Protein AF-A0A848LUU1-F1 (afdb_monomer)

Secondary structure (DSSP, 8-state):
------PPPPPPP----PPP------PPPPPPPTTSSSTTTTT-------SS-----PPPSS-HHHHHHHHHHHHHHHHHHHHHHH-TT--TTS--SSPPPHHHHHHHHHHHHHHHHHHHHHHHHHHHHHHHS--S-HHHHHHHTT--HHHHHHHHHHHHHHHHTT--HHHHHHHHHHHHTS--GGGGSHHHHHHHHHHHHHHHHHSSSSSHHHHHHHHHHHHHHHHHHHHHHHIIIIIHHHHHHHHHHHHS-S--HHHHHHH---TT--HHHHHHHHHHHHTTTT-SSPP--HHHH-TT--HHHHHHHHHHHHHHHHHS-SHHHHHHHHHHHHHHHHHIIIIIISHHHHS-SS--TT---HHHHHHHHGGG-EEEETTEEEEHHHHHHTSPPSS--TTS-GGGG--TTSHHHHHHHHHHHHHHHHH-TTGGGSPPPPSS-TT-GGGTTT-

Mean predicted aligned error: 9.67 Å

Sequence (451 aa):
MATKRPQPPAGPAAHAEEPPRTALRIHAPDALPAAELNVLRDLNVLRAPAPDLLAPAGVPAGTPLRQNRFITQGYIRIAQTLQGLLDPDFRPGGTSRVRPCWFAFAPHASQEAGKGLLGAAIARRIIDIAQGEALPSAAHAYDRVGLTGPMRQGAEKLSTALGWHGLPRDAAAAIGALAGAMNLEPLSDPRTLWSTAHRFARLFFLAPGVLPLDKTEAMARTLERLLNEGNVAIFTDIGGSAQAYLAWRQGAGALTPERVLREFTLRGATSQQAKRAYDALITRTRETPAPSDFARLLPDVSGPSLVVAAFALTETARQAPGGGARDALIAIANNCFAWREQHDAVQPAFTPPARLPDEVSRPDLTQAMTPLLRLELGTVVWNFSDYAATQRDRDSNPLTSKPTEYNWASFADRWPAILTSFTLGYRNPTVMWDLPKPLVPANSPLLDLLA

pLDDT: mean 84.47, std 20.71, range [23.95, 98.69]

Foldseek 3Di:
DDDDDDDDDDDDDDDDDDDDDDDDDDDDDDDDDPPVVVVVVVVPPPPDDDPDFDLPDAQDDAALLSSLLVLLVLLLVLQQVLLCLLAVPDDQLFFRPAFRFLSLQRSLVSVLLSLLLLLLLLLVVLLVVCVVPPQPALVSSCVVSVNDDPLSVLLNLLLVLLVVLVQDRSLSSSVSSSLSSFASPLCVPVLLSNLLSNLVNVLLVVADDDDSSLSSNQLSVLSNQLSSQLSSLLCSPLVSLSVSVVVCVVPQPDDALLCLLVPPADVPADSVLLVVLLVQQLVQLPDVVRDQPCCVSRVPRDLRSLLSNLVSLSRVLSVDPDDSSSNSSSSNSSSSSVCSSLVPRSLCSQPPPDDDSSHTRSQSSQLSSQQRHKTDQQPDIDGLLVVQVPDDDDPPDPSHHSSNVATCSDSVRVRVSVVVVSVVCSVVVGRSSNRDDSPAPPPDCSSVSRD

Structure (mmCIF, N/CA/C/O backbone):
data_AF-A0A848LUU1-F1
#
_entry.id   AF-A0A848LUU1-F1
#
loop_
_atom_site.group_PDB
_atom_site.id
_atom_site.type_symbol
_atom_site.label_atom_id
_atom_site.label_alt_id
_atom_site.label_comp_id
_atom_site.label_asym_id
_atom_site.label_entity_id
_atom_site.label_seq_id
_atom_site.pdbx_PDB_ins_code
_atom_site.Cartn_x
_atom_site.Cartn_y
_atom_site.Cartn_z
_atom_site.occupancy
_atom_site.B_iso_or_equiv
_atom_site.auth_seq_id
_atom_site.auth_comp_id
_atom_site.auth_asym_id
_atom_site.auth_atom_id
_atom_site.pdbx_PDB_model_num
ATOM 1 N N . MET A 1 1 ? -46.428 -19.448 -34.743 1.00 39.69 1 MET A N 1
ATOM 2 C CA . MET A 1 1 ? -45.519 -20.218 -35.623 1.00 39.69 1 MET A CA 1
ATOM 3 C C . MET A 1 1 ? -44.108 -19.705 -35.343 1.00 39.69 1 MET A C 1
ATOM 5 O O . MET A 1 1 ? -43.823 -18.596 -35.746 1.00 39.69 1 MET A O 1
ATOM 9 N N . ALA A 1 2 ? -43.247 -20.254 -34.483 1.00 41.88 2 ALA A N 1
ATOM 10 C CA . ALA A 1 2 ? -42.873 -21.635 -34.168 1.00 41.88 2 ALA A CA 1
ATOM 11 C C . ALA A 1 2 ? -42.394 -22.436 -35.385 1.00 41.88 2 ALA A C 1
ATOM 13 O O . ALA A 1 2 ? -43.230 -23.019 -36.059 1.00 41.88 2 ALA A O 1
ATOM 14 N N . THR A 1 3 ? -41.067 -22.527 -35.566 1.00 36.94 3 THR A N 1
ATOM 15 C CA . THR A 1 3 ? -40.360 -23.762 -35.963 1.00 36.94 3 THR A CA 1
ATOM 16 C C . THR A 1 3 ? -38.902 -23.743 -35.474 1.00 36.94 3 THR A C 1
ATOM 18 O O . THR A 1 3 ? -38.067 -23.006 -35.990 1.00 36.94 3 THR A O 1
ATOM 21 N N . LYS A 1 4 ? -38.630 -24.586 -34.466 1.00 43.31 4 LYS A N 1
ATOM 22 C CA . LYS A 1 4 ? -37.316 -25.101 -34.029 1.00 43.31 4 LYS A CA 1
ATOM 23 C C . LYS A 1 4 ? -36.736 -26.067 -35.071 1.00 43.31 4 LYS A C 1
ATOM 25 O O . LYS A 1 4 ? -37.516 -26.769 -35.712 1.00 43.31 4 LYS A O 1
ATOM 30 N N . ARG A 1 5 ? -35.404 -26.228 -35.105 1.00 40.50 5 ARG A N 1
ATOM 31 C CA . ARG A 1 5 ? -34.687 -27.464 -35.510 1.00 40.50 5 ARG A CA 1
ATOM 32 C C . ARG A 1 5 ? -33.222 -27.444 -34.994 1.00 40.50 5 ARG A C 1
ATOM 34 O O . ARG A 1 5 ? -32.802 -26.393 -34.524 1.00 40.50 5 ARG A O 1
ATOM 41 N N . PRO A 1 6 ? -32.509 -28.588 -34.921 1.00 41.28 6 PRO A N 1
ATOM 42 C CA . PRO A 1 6 ? -32.093 -29.207 -33.656 1.00 41.28 6 PRO A CA 1
ATOM 43 C C . PRO A 1 6 ? -30.569 -29.269 -33.430 1.00 41.28 6 PRO A C 1
ATOM 45 O O . PRO A 1 6 ? -29.775 -29.064 -34.342 1.00 41.28 6 PRO A O 1
ATOM 48 N N . GLN A 1 7 ? -30.182 -29.601 -32.197 1.00 47.56 7 GLN A N 1
ATOM 49 C CA . GLN A 1 7 ? -28.799 -29.799 -31.750 1.00 47.56 7 GLN A CA 1
ATOM 50 C C . GLN A 1 7 ? -28.337 -31.255 -32.010 1.00 47.56 7 GLN A C 1
ATOM 52 O O . GLN A 1 7 ? -29.093 -32.169 -31.669 1.00 47.56 7 GLN A O 1
ATOM 57 N N . PRO A 1 8 ? -27.140 -31.503 -32.586 1.00 45.66 8 PRO A N 1
ATOM 58 C CA . PRO A 1 8 ? -26.567 -32.848 -32.711 1.00 45.66 8 PRO A CA 1
ATOM 59 C C . PRO A 1 8 ? -25.756 -33.281 -31.466 1.00 45.66 8 PRO A C 1
ATOM 61 O O . PRO A 1 8 ? -25.419 -32.439 -30.632 1.00 45.66 8 PRO A O 1
ATOM 64 N N . PRO A 1 9 ? -25.469 -34.592 -31.330 1.00 41.94 9 PRO A N 1
ATOM 65 C CA . PRO A 1 9 ? -25.278 -35.286 -30.055 1.00 41.94 9 PRO A CA 1
ATOM 66 C C . PRO A 1 9 ? -23.852 -35.238 -29.488 1.00 41.94 9 PRO A C 1
ATOM 68 O O . PRO A 1 9 ? -22.872 -35.045 -30.205 1.00 41.94 9 PRO A O 1
ATOM 71 N N . ALA A 1 10 ? -23.762 -35.489 -28.179 1.00 44.81 10 ALA A N 1
ATOM 72 C CA . ALA A 1 10 ? -22.524 -35.683 -27.433 1.00 44.81 10 ALA A CA 1
ATOM 73 C C . ALA A 1 10 ? -21.874 -37.044 -27.754 1.00 44.81 10 ALA A C 1
ATOM 75 O O . ALA A 1 10 ? -22.532 -38.082 -27.681 1.00 44.81 10 ALA A O 1
ATOM 76 N N . GLY A 1 11 ? -20.579 -37.019 -28.085 1.00 35.03 11 GLY A N 1
ATOM 77 C CA . GLY A 1 11 ? -19.701 -38.191 -28.197 1.00 35.03 11 GLY A CA 1
ATOM 78 C C . GLY A 1 11 ? -18.780 -38.342 -26.971 1.00 35.03 11 GLY A C 1
ATOM 79 O O . GLY A 1 11 ? -18.614 -37.378 -26.224 1.00 35.03 11 GLY A O 1
ATOM 80 N N . PRO A 1 12 ? -18.224 -39.544 -26.728 1.00 38.22 12 PRO A N 1
ATOM 81 C CA . PRO A 1 12 ? -17.938 -40.056 -25.388 1.00 38.22 12 PRO A CA 1
ATOM 82 C C . PRO A 1 12 ? -16.563 -39.676 -24.818 1.00 38.22 12 PRO A C 1
ATOM 84 O O . PRO A 1 12 ? -15.606 -39.412 -25.542 1.00 38.22 12 PRO A O 1
ATOM 87 N N . ALA A 1 13 ? -16.497 -39.700 -23.484 1.00 44.69 13 ALA A N 1
ATOM 88 C CA . ALA A 1 13 ? -15.312 -39.491 -22.663 1.00 44.69 13 ALA A CA 1
ATOM 89 C C . ALA A 1 13 ? -14.262 -40.599 -22.862 1.00 44.69 13 ALA A C 1
ATOM 91 O O . ALA A 1 13 ? -14.592 -41.784 -22.818 1.00 44.69 13 ALA A O 1
ATOM 92 N N . ALA A 1 14 ? -12.996 -40.204 -23.019 1.00 35.16 14 ALA A N 1
ATOM 93 C CA . ALA A 1 14 ? -11.849 -41.106 -23.007 1.00 35.16 14 ALA A CA 1
ATOM 94 C C . ALA A 1 14 ? -11.057 -40.925 -21.703 1.00 35.16 14 ALA A C 1
ATOM 96 O O . ALA A 1 14 ? -10.725 -39.808 -21.303 1.00 35.16 14 ALA A O 1
ATOM 97 N N . HIS A 1 15 ? -10.830 -42.057 -21.041 1.00 33.38 15 HIS A N 1
ATOM 98 C CA . HIS A 1 15 ? -10.171 -42.222 -19.754 1.00 33.38 15 HIS A CA 1
ATOM 99 C C . HIS A 1 15 ? -8.662 -41.946 -19.801 1.00 33.38 15 HIS A C 1
ATOM 101 O O . HIS A 1 15 ? -8.006 -42.117 -20.825 1.00 33.38 15 HIS A O 1
ATOM 107 N N . ALA A 1 16 ? -8.147 -41.538 -18.641 1.00 34.94 16 ALA A N 1
ATOM 108 C CA . ALA A 1 16 ? -6.744 -41.306 -18.341 1.00 34.94 16 ALA A CA 1
ATOM 109 C C . ALA A 1 16 ? -5.936 -42.612 -18.246 1.00 34.94 16 ALA A C 1
ATOM 111 O O . ALA A 1 16 ? -6.381 -43.565 -17.608 1.00 34.94 16 ALA A O 1
ATOM 112 N N . GLU A 1 17 ? -4.714 -42.595 -18.780 1.00 31.58 17 GLU A N 1
ATOM 113 C CA . GLU A 1 17 ? -3.640 -43.522 -18.417 1.00 31.58 17 GLU A CA 1
ATOM 114 C C . GLU A 1 17 ? -2.478 -42.723 -17.809 1.00 31.58 17 GLU A C 1
ATOM 116 O O . GLU A 1 17 ? -1.910 -41.830 -18.440 1.00 31.58 17 GLU A O 1
ATOM 121 N N . GLU A 1 18 ? -2.157 -43.026 -16.550 1.00 33.19 18 GLU A N 1
ATOM 122 C CA . GLU A 1 18 ? -1.003 -42.509 -15.807 1.00 33.19 18 GLU A CA 1
ATOM 123 C C . GLU A 1 18 ? 0.184 -43.475 -16.005 1.00 33.19 18 GLU A C 1
ATOM 125 O O . GLU A 1 18 ? 0.036 -44.667 -15.718 1.00 33.19 18 GLU A O 1
ATOM 130 N N . PRO A 1 19 ? 1.367 -43.021 -16.460 1.00 30.42 19 PRO A N 1
ATOM 131 C CA . PRO A 1 19 ? 2.560 -43.857 -16.480 1.00 30.42 19 PRO A CA 1
ATOM 132 C C . PRO A 1 19 ? 3.300 -43.836 -15.122 1.00 30.42 19 PRO A C 1
ATOM 134 O O . PRO A 1 19 ? 3.129 -42.920 -14.314 1.00 30.42 19 PRO A O 1
ATOM 137 N N . PRO A 1 20 ? 4.112 -44.871 -14.838 1.00 32.41 20 PRO A N 1
ATOM 138 C CA . PRO A 1 20 ? 4.443 -45.310 -13.485 1.00 32.41 20 PRO A CA 1
ATOM 139 C C . PRO A 1 20 ? 5.467 -44.436 -12.751 1.00 32.41 20 PRO A C 1
ATOM 141 O O . PRO A 1 20 ? 6.385 -43.855 -13.327 1.00 32.41 20 PRO A O 1
ATOM 144 N N . ARG A 1 21 ? 5.326 -44.430 -11.420 1.00 32.44 21 ARG A N 1
ATOM 145 C CA . ARG A 1 21 ? 6.253 -43.836 -10.451 1.00 32.44 21 ARG A CA 1
ATOM 146 C C . ARG A 1 21 ? 7.576 -44.602 -10.422 1.00 32.44 21 ARG A C 1
ATOM 148 O O . ARG A 1 21 ? 7.621 -45.727 -9.929 1.00 32.44 21 ARG A O 1
ATOM 155 N N . THR A 1 22 ? 8.658 -43.939 -10.815 1.00 28.72 22 THR A N 1
ATOM 156 C CA . THR A 1 22 ? 10.027 -44.409 -10.564 1.00 28.72 22 THR A CA 1
ATOM 157 C C . THR A 1 22 ? 10.691 -43.471 -9.562 1.00 28.72 22 THR A C 1
ATOM 159 O O . THR A 1 22 ? 10.896 -42.290 -9.833 1.00 28.72 22 THR A O 1
ATOM 162 N N . ALA A 1 23 ? 10.986 -43.988 -8.369 1.00 29.06 23 ALA A N 1
ATOM 163 C CA . ALA A 1 23 ? 11.715 -43.274 -7.330 1.00 29.06 23 ALA A CA 1
ATOM 164 C C . ALA A 1 23 ? 13.206 -43.199 -7.693 1.00 29.06 23 ALA A C 1
ATOM 166 O O . ALA A 1 23 ? 13.848 -44.235 -7.851 1.00 29.06 23 ALA A O 1
ATOM 167 N N . LEU A 1 24 ? 13.764 -41.988 -7.767 1.00 23.95 24 LEU A N 1
ATOM 168 C CA . LEU A 1 24 ? 15.209 -41.775 -7.822 1.00 23.95 24 LEU A CA 1
ATOM 169 C C . LEU A 1 24 ? 15.671 -41.207 -6.472 1.00 23.95 24 LEU A C 1
ATOM 171 O O . LEU A 1 24 ? 15.400 -40.055 -6.139 1.00 23.95 24 LEU A O 1
ATOM 175 N N . ARG A 1 25 ? 16.336 -42.043 -5.670 1.00 26.34 25 ARG A N 1
ATOM 176 C CA . ARG A 1 25 ? 17.133 -41.620 -4.511 1.00 26.34 25 ARG A CA 1
ATOM 177 C C . ARG A 1 25 ? 18.539 -41.303 -5.003 1.00 26.34 25 ARG A C 1
ATOM 179 O O . ARG A 1 25 ? 19.170 -42.191 -5.566 1.00 26.34 25 ARG A O 1
ATOM 186 N N . ILE A 1 26 ? 19.044 -40.100 -4.733 1.00 25.33 26 ILE A N 1
ATOM 187 C CA . ILE A 1 26 ? 20.483 -39.813 -4.771 1.00 25.33 26 ILE A CA 1
ATOM 188 C C . ILE A 1 26 ? 20.853 -39.006 -3.521 1.00 25.33 26 ILE A C 1
ATOM 190 O O . ILE A 1 26 ? 20.115 -38.131 -3.077 1.00 25.33 26 ILE A O 1
ATOM 194 N N . HIS A 1 27 ? 21.965 -39.432 -2.933 1.00 24.14 27 HIS A N 1
ATOM 195 C CA . HIS A 1 27 ? 22.495 -39.142 -1.610 1.00 24.14 27 HIS A CA 1
ATOM 196 C C . HIS A 1 27 ? 22.915 -37.680 -1.396 1.00 24.14 27 HIS A C 1
ATOM 198 O O . HIS A 1 27 ? 23.455 -37.039 -2.294 1.00 24.14 27 HIS A O 1
ATOM 204 N N . ALA A 1 28 ? 22.714 -37.192 -0.168 1.00 24.89 28 ALA A N 1
ATOM 205 C CA . ALA A 1 28 ? 23.339 -35.976 0.342 1.00 24.89 28 ALA A CA 1
ATOM 206 C C . ALA A 1 28 ? 24.854 -36.198 0.526 1.00 24.89 28 ALA A C 1
ATOM 208 O O . ALA A 1 28 ? 25.224 -37.257 1.039 1.00 24.89 28 ALA A O 1
ATOM 209 N N . PRO A 1 29 ? 25.724 -35.239 0.162 1.00 28.25 29 PRO A N 1
ATOM 210 C CA . PRO A 1 29 ? 27.099 -35.233 0.630 1.00 28.25 29 PRO A CA 1
ATOM 211 C C . PRO A 1 29 ? 27.152 -34.757 2.083 1.00 28.25 29 PRO A C 1
ATOM 213 O O . PRO A 1 29 ? 26.415 -33.859 2.498 1.00 28.25 29 PRO A O 1
ATOM 216 N N . ASP A 1 30 ? 28.040 -35.405 2.822 1.00 28.25 30 ASP A N 1
ATOM 217 C CA . ASP A 1 30 ? 28.285 -35.252 4.243 1.00 28.25 30 ASP A CA 1
ATOM 218 C C . ASP A 1 30 ? 28.598 -33.811 4.671 1.00 28.25 30 ASP A C 1
ATO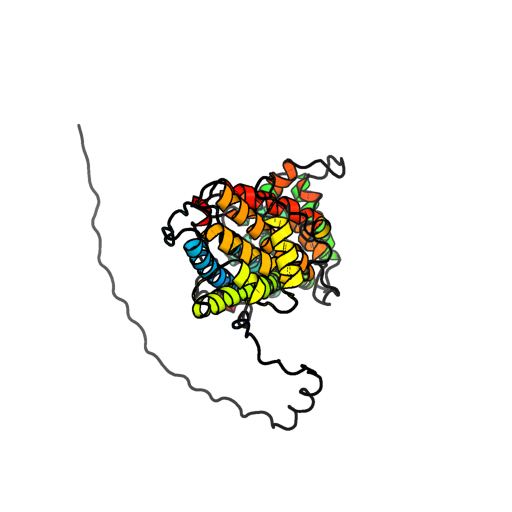M 220 O O . ASP A 1 30 ? 29.186 -33.008 3.946 1.00 28.25 30 ASP A O 1
ATOM 224 N N . ALA A 1 31 ? 28.168 -33.506 5.893 1.00 33.00 31 ALA A N 1
ATOM 225 C CA . ALA A 1 31 ? 28.316 -32.224 6.556 1.00 33.00 31 ALA A CA 1
ATOM 226 C C . ALA A 1 31 ? 29.770 -31.721 6.583 1.00 33.00 31 ALA A C 1
ATOM 228 O O . ALA A 1 31 ? 30.705 -32.471 6.869 1.00 33.00 31 ALA A O 1
ATOM 229 N N . LEU A 1 32 ? 29.941 -30.410 6.385 1.00 31.22 32 LEU A N 1
ATOM 230 C CA . LEU A 1 32 ? 31.195 -29.726 6.692 1.00 31.22 32 LEU A CA 1
ATOM 231 C C . LEU A 1 32 ? 31.476 -29.775 8.214 1.00 31.22 32 LEU A C 1
ATOM 233 O O . LEU A 1 32 ? 30.538 -29.639 9.008 1.00 31.22 32 LEU A O 1
ATOM 237 N N . PRO A 1 33 ? 32.740 -29.962 8.648 1.00 35.69 33 PRO A N 1
ATOM 238 C CA . PRO A 1 33 ? 33.095 -30.133 10.056 1.00 35.69 33 PRO A CA 1
ATOM 239 C C . PRO A 1 33 ? 32.743 -28.925 10.936 1.00 35.69 33 PRO A C 1
ATOM 241 O O . PRO A 1 33 ? 32.964 -27.770 10.578 1.00 35.69 33 PRO A O 1
ATOM 244 N N . ALA A 1 34 ? 32.285 -29.211 12.158 1.00 37.94 34 ALA A N 1
ATOM 245 C CA . ALA A 1 34 ? 31.778 -28.260 13.155 1.00 37.94 34 ALA A CA 1
ATOM 246 C C . AL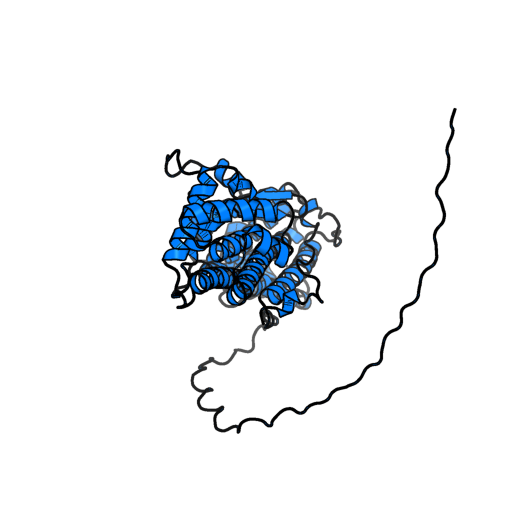A A 1 34 ? 32.766 -27.171 13.644 1.00 37.94 34 ALA A C 1
ATOM 248 O O . ALA A 1 34 ? 32.392 -26.342 14.471 1.00 37.94 34 ALA A O 1
ATOM 249 N N . ALA A 1 35 ? 34.007 -27.141 13.153 1.00 34.53 35 ALA A N 1
ATOM 250 C CA . ALA A 1 35 ? 35.027 -26.180 13.576 1.00 34.53 35 ALA A CA 1
ATOM 251 C C . ALA A 1 35 ? 35.047 -24.880 12.742 1.00 34.53 35 ALA A C 1
ATOM 253 O O . ALA A 1 35 ? 35.464 -23.850 13.262 1.00 34.53 35 ALA A O 1
ATOM 254 N N . GLU A 1 36 ? 34.516 -24.871 11.513 1.00 36.03 36 GLU A N 1
ATOM 255 C CA . GLU A 1 36 ? 34.364 -23.638 10.708 1.00 36.03 36 GLU A CA 1
ATOM 256 C C . GLU A 1 36 ? 33.017 -22.923 10.938 1.00 36.03 36 GLU A C 1
ATOM 258 O O . GLU A 1 36 ? 32.828 -21.773 10.549 1.00 36.03 36 GLU A O 1
ATOM 263 N N . LEU A 1 37 ? 32.100 -23.551 11.681 1.00 33.44 37 LEU A N 1
ATOM 264 C CA . LEU A 1 37 ? 30.817 -22.970 12.098 1.00 33.44 37 LEU A CA 1
ATOM 265 C C . LEU A 1 37 ? 30.917 -22.042 13.324 1.00 33.44 37 LEU A C 1
ATOM 267 O O . LEU A 1 37 ? 29.943 -21.364 13.652 1.00 33.44 37 LEU A O 1
ATOM 271 N N . ASN A 1 38 ? 32.077 -21.978 13.988 1.00 31.75 38 ASN A N 1
ATOM 272 C CA . ASN A 1 38 ? 32.261 -21.156 15.189 1.00 31.75 38 ASN A CA 1
ATOM 273 C C . ASN A 1 38 ? 32.854 -19.763 14.917 1.00 31.75 38 ASN A C 1
ATOM 275 O O . ASN A 1 38 ? 32.628 -18.867 15.717 1.00 31.75 38 ASN A O 1
ATOM 279 N N . VAL A 1 39 ? 33.488 -19.510 13.766 1.00 31.61 39 VAL A N 1
ATOM 280 C CA . VAL A 1 39 ? 33.984 -18.156 13.416 1.00 31.61 39 VAL A CA 1
ATOM 281 C C . VAL A 1 39 ? 32.894 -17.286 12.759 1.00 31.61 39 VAL A C 1
ATOM 283 O O . VAL A 1 39 ? 32.965 -16.063 12.793 1.00 31.61 39 VAL A O 1
ATOM 286 N N . LEU A 1 40 ? 31.809 -17.893 12.260 1.00 29.92 40 LEU A N 1
ATOM 287 C CA . LEU A 1 40 ? 30.607 -17.180 11.789 1.00 29.92 40 LEU A CA 1
ATOM 288 C C . LEU A 1 40 ? 29.507 -17.045 12.859 1.00 29.92 40 LEU A C 1
ATOM 290 O O . LEU A 1 40 ? 28.488 -16.396 12.617 1.00 29.92 40 LEU A O 1
ATOM 294 N N . ARG A 1 41 ? 29.701 -17.625 14.053 1.00 33.03 41 ARG A N 1
ATOM 295 C CA . ARG A 1 41 ? 28.780 -17.481 15.195 1.00 33.03 41 ARG A CA 1
ATOM 296 C C . ARG A 1 41 ? 29.053 -16.243 16.052 1.00 33.03 41 ARG A C 1
ATOM 298 O O . ARG A 1 41 ? 28.109 -15.720 16.637 1.00 33.03 41 ARG A O 1
ATOM 305 N N . ASP A 1 42 ? 30.267 -15.699 16.027 1.00 28.05 42 ASP A N 1
ATOM 306 C CA . ASP A 1 42 ? 30.668 -14.601 16.921 1.00 28.05 42 ASP A CA 1
ATOM 307 C C . ASP A 1 42 ? 30.448 -13.179 16.361 1.00 28.05 42 ASP A C 1
ATOM 309 O O . ASP A 1 42 ? 30.815 -12.195 17.000 1.00 28.05 42 ASP A O 1
ATOM 313 N N . LEU A 1 43 ? 29.763 -13.032 15.218 1.00 29.23 43 LEU A N 1
ATOM 314 C CA . LEU A 1 43 ? 29.224 -11.735 14.757 1.00 29.23 43 LEU A CA 1
ATOM 315 C C . LEU A 1 43 ? 27.699 -11.612 14.895 1.00 29.23 43 LEU A C 1
ATOM 317 O O . LEU A 1 43 ? 27.135 -10.556 14.613 1.00 29.23 43 LEU A O 1
ATOM 321 N N . ASN A 1 44 ? 27.033 -12.641 15.420 1.00 29.30 44 ASN A N 1
ATOM 322 C CA . ASN A 1 44 ? 25.652 -12.547 15.878 1.00 29.30 44 ASN A CA 1
ATOM 323 C C . ASN A 1 44 ? 25.639 -12.311 17.389 1.00 29.30 44 ASN A C 1
ATOM 325 O O . ASN A 1 44 ? 25.309 -13.198 18.176 1.00 29.30 44 ASN A O 1
ATOM 329 N N . VAL A 1 45 ? 25.917 -11.075 17.812 1.00 26.72 45 VAL A N 1
ATOM 330 C CA . VAL A 1 45 ? 25.482 -10.616 19.141 1.00 26.72 45 VAL A CA 1
ATOM 331 C C . VAL A 1 45 ? 23.973 -10.358 19.082 1.0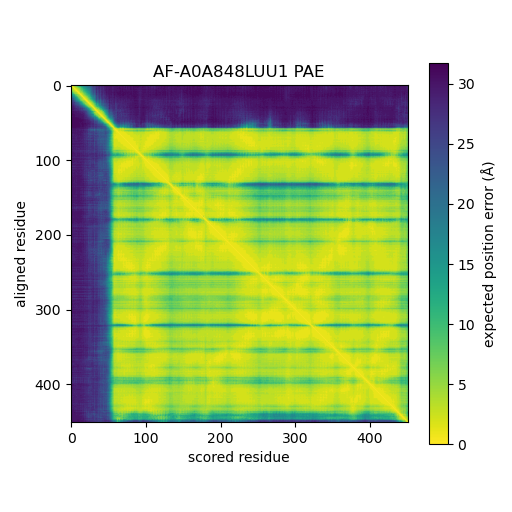0 26.72 45 VAL A C 1
ATOM 333 O O . VAL A 1 45 ? 23.480 -9.236 19.178 1.00 26.72 45 VAL A O 1
ATOM 336 N N . LEU A 1 46 ? 23.219 -11.445 18.910 1.00 28.47 46 LEU A N 1
ATOM 337 C CA . LEU A 1 46 ? 21.859 -11.553 19.397 1.00 28.47 46 LEU A CA 1
ATOM 338 C C . LEU A 1 46 ? 21.967 -11.541 20.920 1.00 28.47 46 LEU A C 1
ATOM 340 O O . LEU A 1 46 ? 22.376 -12.522 21.541 1.00 28.47 46 LEU A O 1
ATOM 344 N N . ARG A 1 47 ? 21.594 -10.421 21.543 1.00 28.47 47 ARG A N 1
ATOM 345 C CA . ARG A 1 47 ? 21.162 -10.478 22.941 1.00 28.47 47 ARG A CA 1
ATOM 346 C C . ARG A 1 47 ? 20.027 -11.502 23.012 1.00 28.47 47 ARG A C 1
ATOM 348 O O . ARG A 1 47 ? 19.100 -11.441 22.205 1.00 28.47 47 ARG A O 1
ATOM 355 N N . ALA A 1 48 ? 20.159 -12.446 23.939 1.00 26.02 48 ALA A N 1
ATOM 356 C CA . ALA A 1 48 ? 19.229 -13.545 24.158 1.00 26.02 48 ALA A CA 1
ATOM 357 C C . ALA A 1 48 ? 17.757 -13.081 24.138 1.00 26.02 48 ALA A C 1
ATOM 359 O O . ALA A 1 48 ? 17.454 -12.001 24.659 1.00 26.02 48 ALA A O 1
ATOM 360 N N . PRO A 1 49 ? 16.829 -13.874 23.571 1.00 31.41 49 PRO A N 1
ATOM 361 C CA . PRO A 1 49 ? 15.411 -13.580 23.681 1.00 31.41 49 PRO A CA 1
ATOM 362 C C . PRO A 1 49 ? 14.983 -13.733 25.144 1.00 31.41 49 PRO A C 1
ATOM 364 O O . PRO A 1 49 ? 15.170 -14.787 25.752 1.00 31.41 49 PRO A O 1
ATOM 367 N N . ALA A 1 50 ? 14.409 -12.670 25.708 1.00 28.33 50 ALA A N 1
ATOM 368 C CA . ALA A 1 50 ? 13.630 -12.786 26.931 1.00 28.33 50 ALA A CA 1
ATOM 369 C C . ALA A 1 50 ? 12.414 -13.691 26.647 1.00 28.33 50 ALA A C 1
ATOM 371 O O . ALA A 1 50 ? 11.804 -13.564 25.578 1.00 28.33 50 ALA A O 1
ATOM 372 N N . PRO A 1 51 ? 12.063 -14.609 27.558 1.00 31.83 51 PRO A N 1
ATOM 373 C CA . PRO A 1 51 ? 10.919 -15.485 27.393 1.00 31.83 51 PRO A CA 1
ATOM 374 C C . PRO A 1 51 ? 9.655 -14.701 27.733 1.00 31.83 51 PRO A C 1
ATOM 376 O O . PRO A 1 51 ? 9.166 -14.834 28.837 1.00 31.83 51 PRO A O 1
ATOM 379 N N . ASP A 1 52 ? 9.148 -13.871 26.822 1.00 29.83 52 ASP A N 1
ATOM 380 C CA . ASP A 1 52 ? 7.782 -13.348 26.914 1.00 29.83 52 ASP A CA 1
ATOM 381 C C . ASP A 1 52 ? 7.267 -12.918 25.531 1.00 29.83 52 ASP A C 1
ATOM 383 O O . ASP A 1 52 ? 7.815 -12.031 24.878 1.00 29.83 52 ASP A O 1
ATOM 387 N N . LEU A 1 53 ? 6.185 -13.587 25.114 1.00 33.31 53 LEU A N 1
ATOM 388 C CA . LEU A 1 53 ? 5.354 -13.367 23.921 1.00 33.31 53 LEU A CA 1
ATOM 389 C C . LEU A 1 53 ? 6.053 -13.554 22.561 1.00 33.31 53 LEU A C 1
ATOM 391 O O . LEU A 1 53 ? 6.473 -12.617 21.883 1.00 33.31 53 LEU A O 1
ATOM 395 N N . LEU A 1 54 ? 6.074 -14.818 22.122 1.00 34.09 54 LEU A N 1
ATOM 396 C CA . LEU A 1 54 ? 6.321 -15.221 20.737 1.00 34.09 54 LEU A CA 1
ATOM 397 C C . LEU A 1 54 ? 5.315 -14.531 19.800 1.00 34.09 54 LEU A C 1
ATOM 399 O O . LEU A 1 54 ? 4.135 -14.884 19.774 1.00 34.09 54 LEU A O 1
ATOM 403 N N . ALA A 1 55 ? 5.790 -13.589 18.984 1.00 31.53 55 ALA A N 1
ATOM 404 C CA . ALA A 1 55 ? 5.124 -13.306 17.721 1.00 31.53 55 ALA A CA 1
ATOM 405 C C . ALA A 1 55 ? 5.087 -14.617 16.901 1.00 31.53 55 ALA A C 1
ATOM 407 O O . ALA A 1 55 ? 6.091 -15.340 16.878 1.00 31.53 55 ALA A O 1
ATOM 408 N N . PRO A 1 56 ? 3.960 -14.973 16.264 1.00 42.06 56 PRO A N 1
ATOM 409 C CA . PRO A 1 56 ? 3.897 -16.166 15.433 1.00 42.06 56 PRO A CA 1
ATOM 410 C C . PRO A 1 56 ? 4.893 -16.097 14.268 1.00 42.06 56 PRO A C 1
ATOM 412 O O . PRO A 1 56 ? 5.317 -15.020 13.853 1.00 42.06 56 PRO A O 1
ATOM 415 N N . ALA A 1 57 ? 5.261 -17.287 13.782 1.00 49.38 57 ALA A N 1
ATOM 416 C CA . ALA A 1 57 ? 6.241 -17.557 12.733 1.00 49.38 57 ALA A CA 1
ATOM 417 C C . ALA A 1 57 ? 6.282 -16.481 11.632 1.00 49.38 57 ALA A C 1
ATOM 419 O O . ALA A 1 57 ? 5.264 -16.190 11.002 1.00 49.38 57 ALA A O 1
ATOM 420 N N . GLY A 1 58 ? 7.474 -15.922 11.398 1.00 70.75 58 GLY A N 1
ATOM 421 C CA . GLY A 1 58 ? 7.712 -14.954 10.329 1.00 70.75 58 GLY A CA 1
ATOM 422 C C . GLY A 1 58 ? 7.290 -15.484 8.957 1.00 70.75 58 GLY A C 1
ATOM 423 O O . GLY A 1 58 ? 7.095 -16.687 8.767 1.00 70.75 58 GLY A O 1
ATOM 424 N N . VAL A 1 59 ? 7.145 -14.576 7.988 1.00 83.81 59 VAL A N 1
ATOM 425 C CA . VAL A 1 59 ? 6.859 -14.954 6.597 1.00 83.81 59 VAL A CA 1
ATOM 426 C C . VAL A 1 59 ? 7.909 -15.981 6.148 1.00 83.81 59 VAL A C 1
ATOM 428 O O . VAL A 1 59 ? 9.102 -15.676 6.229 1.00 83.81 59 VAL A O 1
ATOM 431 N N . PRO A 1 60 ? 7.508 -17.191 5.709 1.00 85.75 60 PRO A N 1
ATOM 432 C CA . PRO A 1 60 ? 8.462 -18.221 5.325 1.00 85.75 60 PRO A CA 1
ATOM 433 C C . PRO A 1 60 ? 9.431 -17.720 4.253 1.00 85.75 60 PRO A C 1
ATOM 435 O O . PRO A 1 60 ? 9.050 -16.944 3.370 1.00 85.75 60 PRO A O 1
ATOM 438 N N . ALA A 1 61 ? 10.679 -18.183 4.310 1.00 83.38 61 ALA A N 1
ATOM 439 C CA . ALA A 1 61 ? 11.619 -17.961 3.220 1.00 83.38 61 ALA A CA 1
ATOM 440 C C . ALA A 1 61 ? 11.064 -18.581 1.926 1.00 83.38 61 ALA A C 1
ATOM 442 O O . ALA A 1 61 ? 10.471 -19.662 1.939 1.00 83.38 61 ALA A O 1
ATOM 443 N N . GLY A 1 62 ? 11.232 -17.881 0.810 1.00 84.00 62 GLY A N 1
ATOM 444 C CA . GLY A 1 62 ? 10.739 -18.310 -0.491 1.00 84.00 62 GLY A CA 1
ATOM 445 C C . GLY A 1 62 ? 10.763 -17.166 -1.493 1.00 84.00 62 GLY A C 1
ATOM 446 O O . GLY A 1 62 ? 11.195 -16.060 -1.174 1.00 84.00 62 GLY A O 1
ATOM 447 N N . THR A 1 63 ? 10.274 -17.430 -2.703 1.00 86.56 63 THR A N 1
ATOM 448 C CA . THR A 1 63 ? 10.164 -16.398 -3.738 1.00 86.56 63 THR A CA 1
ATOM 449 C C . THR A 1 63 ? 9.186 -15.293 -3.307 1.00 86.56 63 THR A C 1
ATOM 451 O O . THR A 1 63 ? 8.206 -15.587 -2.608 1.00 86.56 63 THR A O 1
ATOM 454 N N . PRO A 1 64 ? 9.374 -14.036 -3.750 1.00 89.75 64 PRO A N 1
ATOM 455 C CA . PRO A 1 64 ? 8.471 -12.931 -3.414 1.00 89.75 64 PRO A CA 1
ATOM 456 C C . PRO A 1 64 ? 6.989 -13.222 -3.694 1.00 89.75 64 PRO A C 1
ATOM 458 O O . PRO A 1 64 ? 6.116 -12.896 -2.891 1.00 89.75 64 PRO A O 1
ATOM 461 N N . LEU A 1 65 ? 6.677 -13.920 -4.793 1.00 88.94 65 LEU A N 1
ATOM 462 C CA . LEU A 1 65 ? 5.303 -14.325 -5.119 1.00 88.94 65 LEU A CA 1
ATOM 463 C C . LEU A 1 65 ? 4.733 -15.365 -4.138 1.00 88.94 65 LEU A C 1
ATOM 465 O O . LEU A 1 65 ? 3.551 -15.299 -3.787 1.00 88.94 65 LEU A O 1
ATOM 469 N N . ARG A 1 66 ? 5.552 -16.309 -3.647 1.00 89.44 66 ARG A N 1
ATOM 470 C CA . ARG A 1 66 ? 5.142 -17.259 -2.595 1.00 89.44 66 ARG A CA 1
ATOM 471 C C . ARG A 1 66 ? 4.894 -16.548 -1.271 1.00 89.44 66 ARG A C 1
ATOM 473 O O . ARG A 1 66 ? 3.889 -16.825 -0.614 1.00 89.44 66 ARG A O 1
ATOM 480 N N . GLN A 1 67 ? 5.772 -15.616 -0.912 1.00 92.25 67 GLN A N 1
ATOM 481 C CA . GLN A 1 67 ? 5.629 -14.801 0.290 1.00 92.25 67 GLN A CA 1
ATOM 482 C C . GLN A 1 67 ? 4.358 -13.949 0.227 1.00 92.25 67 GLN A C 1
ATOM 484 O O . GLN A 1 67 ? 3.545 -13.991 1.148 1.00 92.25 67 GLN A O 1
ATOM 489 N N . ASN A 1 68 ? 4.103 -13.270 -0.892 1.00 92.94 68 ASN A N 1
ATOM 490 C CA . ASN A 1 68 ? 2.879 -12.498 -1.097 1.00 92.94 68 ASN A CA 1
ATOM 491 C C . ASN A 1 68 ? 1.604 -13.357 -1.024 1.00 92.94 68 ASN A C 1
ATOM 493 O O . ASN A 1 68 ? 0.629 -12.958 -0.383 1.00 92.94 68 ASN A O 1
ATOM 497 N N . ARG A 1 69 ? 1.617 -14.566 -1.604 1.00 92.00 69 ARG A N 1
ATOM 498 C CA . ARG A 1 69 ? 0.502 -15.517 -1.478 1.00 92.00 69 ARG A CA 1
ATOM 499 C C . ARG A 1 69 ? 0.247 -15.887 -0.016 1.00 92.00 69 ARG A C 1
ATOM 501 O O . ARG A 1 69 ? -0.905 -15.874 0.419 1.00 92.00 69 ARG A O 1
ATOM 508 N N . PHE A 1 70 ? 1.300 -16.208 0.737 1.00 93.00 70 PHE A N 1
ATOM 509 C CA . PHE A 1 70 ? 1.199 -16.515 2.165 1.00 93.00 70 PHE A CA 1
ATOM 510 C C . PHE A 1 70 ? 0.606 -15.337 2.951 1.00 93.00 70 PHE A C 1
ATOM 512 O O . PHE A 1 70 ? -0.334 -15.533 3.724 1.00 93.00 70 PHE A O 1
ATOM 519 N N . ILE A 1 71 ? 1.102 -14.122 2.702 1.00 94.56 71 ILE A N 1
ATOM 520 C CA . ILE A 1 71 ? 0.651 -12.879 3.340 1.00 94.56 71 ILE A CA 1
ATOM 521 C C . ILE A 1 71 ? -0.826 -12.607 3.032 1.00 94.56 71 ILE A C 1
ATOM 523 O O . ILE A 1 71 ? -1.620 -12.436 3.955 1.00 94.56 71 ILE A O 1
ATOM 527 N N . THR A 1 72 ? -1.227 -12.648 1.758 1.00 95.50 72 THR A N 1
ATOM 528 C CA . THR A 1 72 ? -2.617 -12.406 1.332 1.00 95.50 72 THR A CA 1
ATOM 529 C C . THR A 1 72 ? -3.574 -13.396 1.999 1.00 95.50 72 THR A C 1
ATOM 531 O O . THR A 1 72 ? -4.592 -13.005 2.570 1.00 95.50 72 THR A O 1
ATOM 534 N N . GLN A 1 73 ? -3.226 -14.687 2.014 1.00 94.25 73 GLN A N 1
ATOM 535 C CA . GLN A 1 73 ? -4.019 -15.712 2.699 1.00 94.25 73 GLN A CA 1
ATOM 536 C C . GLN A 1 73 ? -4.045 -15.521 4.222 1.00 94.25 73 GLN A C 1
ATOM 538 O O . GLN A 1 73 ? -5.065 -15.782 4.863 1.00 94.25 73 GLN A O 1
ATOM 543 N N . GLY A 1 74 ? -2.932 -15.077 4.809 1.00 95.06 74 GLY A N 1
ATOM 544 C CA . GLY A 1 74 ? -2.841 -14.708 6.217 1.00 95.06 74 GLY A CA 1
ATOM 545 C C . GLY A 1 74 ? -3.804 -13.580 6.566 1.00 95.06 74 GLY A C 1
ATOM 546 O O . GLY A 1 74 ? -4.597 -13.724 7.497 1.00 95.06 74 GLY A O 1
ATOM 547 N N . TYR A 1 75 ? -3.803 -12.506 5.775 1.00 96.75 75 TYR A N 1
ATOM 548 C CA . TYR A 1 75 ? -4.723 -11.393 5.960 1.00 96.75 75 TYR A CA 1
ATOM 549 C C . TYR A 1 75 ? -6.179 -11.795 5.780 1.00 96.75 75 TYR A C 1
ATOM 551 O O . TYR A 1 75 ? -6.992 -11.376 6.592 1.00 96.75 75 TYR A O 1
ATOM 559 N N . ILE A 1 76 ? -6.517 -12.655 4.813 1.00 95.56 76 ILE A N 1
ATOM 560 C CA . ILE A 1 76 ? -7.890 -13.164 4.657 1.00 95.56 76 ILE A CA 1
ATOM 561 C C . ILE A 1 76 ? -8.384 -13.818 5.955 1.00 95.56 76 ILE A C 1
ATOM 563 O O . ILE A 1 76 ? -9.477 -13.502 6.428 1.00 95.56 76 ILE A O 1
ATOM 567 N N . ARG A 1 77 ? -7.569 -14.689 6.569 1.00 95.19 77 ARG A N 1
ATOM 568 C CA . ARG A 1 77 ? -7.930 -15.352 7.834 1.00 95.19 77 ARG A CA 1
ATOM 569 C C . ARG A 1 77 ? -8.092 -14.352 8.978 1.00 95.19 77 ARG A C 1
ATOM 571 O O . ARG A 1 77 ? -9.059 -14.440 9.735 1.00 95.19 77 ARG A O 1
ATOM 578 N N . ILE A 1 78 ? -7.167 -13.398 9.100 1.00 96.25 78 ILE A N 1
ATOM 579 C CA . ILE A 1 78 ? -7.218 -12.361 10.140 1.00 96.25 78 ILE A CA 1
ATOM 580 C C . ILE A 1 78 ? -8.463 -11.480 9.958 1.00 96.25 78 ILE A C 1
ATOM 582 O O . ILE A 1 78 ? -9.193 -11.258 10.921 1.00 96.25 78 ILE A O 1
ATOM 586 N N . ALA A 1 79 ? -8.736 -11.038 8.729 1.00 95.69 79 ALA A N 1
ATOM 587 C CA . ALA A 1 79 ? -9.873 -10.198 8.372 1.00 95.69 79 ALA A CA 1
ATOM 588 C C . ALA A 1 79 ? -11.197 -10.851 8.754 1.00 95.69 79 ALA A C 1
ATOM 590 O O . ALA A 1 79 ? -12.000 -10.253 9.463 1.00 95.69 79 ALA A O 1
ATOM 591 N N . GLN A 1 80 ? -11.395 -12.104 8.339 1.00 95.00 80 GLN A N 1
ATOM 592 C CA . GLN A 1 80 ? -12.609 -12.855 8.649 1.00 95.00 80 GLN A CA 1
ATOM 593 C C . GLN A 1 80 ? -12.788 -13.043 10.157 1.00 95.00 80 GLN A C 1
ATOM 595 O O . GLN A 1 80 ? -13.893 -12.879 10.671 1.00 95.00 80 GLN A O 1
ATOM 600 N N . THR A 1 81 ? -11.697 -13.339 10.871 1.00 95.06 81 THR A N 1
ATOM 601 C CA . THR A 1 81 ? -11.736 -13.538 12.323 1.00 95.06 81 THR A CA 1
ATOM 602 C C . THR A 1 81 ? -12.102 -12.242 13.041 1.00 95.06 81 THR A C 1
ATOM 604 O O . THR A 1 81 ? -13.060 -12.224 13.806 1.00 95.06 81 THR A O 1
ATOM 607 N N . LEU A 1 82 ? -11.381 -11.146 12.780 1.00 95.94 82 LEU A N 1
ATOM 608 C CA . LEU A 1 82 ? -11.599 -9.866 13.458 1.00 95.94 82 LEU A CA 1
ATOM 609 C C . LEU A 1 82 ? -12.931 -9.217 13.077 1.00 95.94 82 LEU A C 1
ATOM 611 O O . LEU A 1 82 ? -13.582 -8.634 13.941 1.00 95.94 82 LEU A O 1
ATOM 615 N N . GLN A 1 83 ? -13.379 -9.355 11.828 1.00 95.25 83 GLN A N 1
ATOM 616 C CA . GLN A 1 83 ? -14.709 -8.884 11.452 1.00 95.25 83 GLN A CA 1
ATOM 617 C C . GLN A 1 83 ? -15.806 -9.675 12.164 1.00 95.25 83 GLN A C 1
ATOM 619 O O . GLN A 1 83 ? -16.739 -9.068 12.681 1.00 95.25 83 GLN A O 1
ATOM 624 N N . GLY A 1 84 ? -15.666 -11.001 12.268 1.00 94.31 84 GLY A N 1
ATOM 625 C CA . GLY A 1 84 ? -16.600 -11.845 13.020 1.00 94.31 84 GLY A CA 1
ATOM 626 C C . GLY A 1 84 ? -16.671 -11.505 14.513 1.00 94.31 84 GLY A C 1
ATOM 627 O O . GLY A 1 84 ? -17.686 -11.766 15.155 1.00 94.31 84 GLY A O 1
ATOM 628 N N . LEU A 1 85 ? -15.629 -10.880 15.078 1.00 93.50 85 LEU A N 1
ATOM 629 C CA . LEU A 1 85 ? -15.698 -10.342 16.440 1.00 93.50 85 LEU A CA 1
ATOM 630 C C . LEU A 1 85 ? -16.603 -9.111 16.530 1.00 93.50 85 LEU A C 1
ATOM 632 O O . LEU A 1 85 ? -17.298 -8.954 17.530 1.00 93.50 85 LEU A O 1
ATOM 636 N N . LEU A 1 86 ? -16.565 -8.232 15.527 1.00 94.50 86 LEU A N 1
ATOM 637 C CA . LEU A 1 86 ? -17.324 -6.977 15.488 1.00 94.50 86 LEU A CA 1
ATOM 638 C C . LEU A 1 86 ? -18.781 -7.179 15.044 1.00 94.50 86 LEU A C 1
ATOM 640 O O . LEU A 1 86 ? -19.667 -6.426 15.458 1.00 94.50 86 LEU A O 1
ATOM 644 N N . ASP A 1 87 ? -19.016 -8.189 14.212 1.00 93.50 87 ASP A N 1
ATOM 645 C CA . ASP A 1 87 ? -20.323 -8.620 13.734 1.00 93.50 87 ASP A CA 1
ATOM 646 C C . ASP A 1 87 ? -20.462 -10.147 13.880 1.00 93.50 87 ASP A C 1
ATOM 648 O O . ASP A 1 87 ? -20.010 -10.891 13.011 1.00 93.50 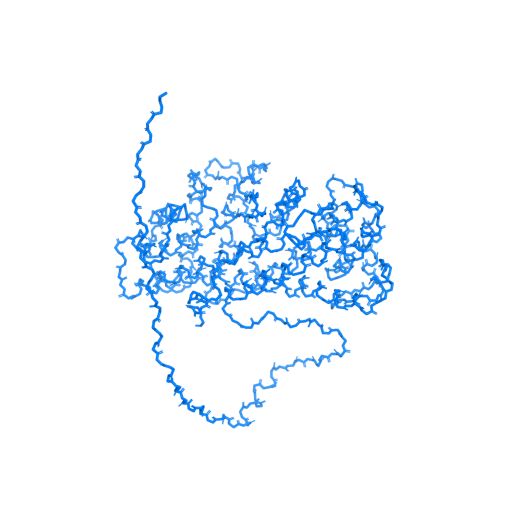87 ASP A O 1
ATOM 652 N N . PRO A 1 88 ? -21.088 -10.643 14.964 1.00 90.31 88 PRO A N 1
ATOM 653 C CA . PRO A 1 88 ? -21.265 -12.082 15.199 1.00 90.31 88 PRO A CA 1
ATOM 654 C C . PRO A 1 88 ? -22.082 -12.816 14.120 1.00 90.31 88 PRO A C 1
ATOM 656 O O . PRO A 1 88 ? -21.962 -14.039 13.962 1.00 90.31 88 PRO A O 1
ATOM 659 N N . ASP A 1 89 ? -22.903 -12.081 13.364 1.00 90.69 89 ASP A N 1
ATOM 660 C CA . ASP A 1 89 ? -23.700 -12.627 12.264 1.00 90.69 89 ASP A CA 1
ATOM 661 C C . ASP A 1 89 ? -22.910 -12.683 10.949 1.00 90.69 89 ASP A C 1
ATOM 663 O O . ASP A 1 89 ? -23.364 -13.308 9.987 1.00 90.69 89 ASP A O 1
ATOM 667 N N . PHE A 1 90 ? -21.711 -12.092 10.901 1.00 92.00 90 PHE A N 1
ATOM 668 C CA . PHE A 1 90 ? -20.844 -12.143 9.733 1.00 92.00 90 PHE A CA 1
ATOM 669 C C . PHE A 1 90 ? -20.492 -13.592 9.377 1.00 92.00 90 PHE A C 1
ATOM 671 O O . PHE A 1 90 ? -20.170 -14.431 10.229 1.00 92.00 90 PHE A O 1
ATOM 678 N N . ARG A 1 91 ? -20.539 -13.890 8.080 1.00 85.75 91 ARG A N 1
ATOM 679 C CA . ARG A 1 91 ? -20.118 -15.168 7.506 1.00 85.75 91 ARG A CA 1
ATOM 680 C C . ARG A 1 91 ? -19.144 -14.892 6.360 1.00 85.75 91 ARG A C 1
ATOM 682 O O . ARG A 1 91 ? -19.381 -13.954 5.599 1.00 85.75 91 ARG A O 1
ATOM 689 N N . PRO A 1 92 ? -18.071 -15.689 6.204 1.00 78.94 92 PRO A N 1
ATOM 690 C CA . PRO A 1 92 ? -17.172 -15.576 5.058 1.00 78.94 92 PRO A CA 1
ATOM 691 C C . PRO A 1 92 ? -17.931 -15.581 3.722 1.00 78.94 92 PRO A C 1
ATOM 693 O O . PRO A 1 92 ? -18.764 -16.454 3.494 1.00 78.94 92 PRO A O 1
ATOM 696 N N . GLY A 1 93 ? -17.645 -14.605 2.854 1.00 69.69 93 GLY A N 1
ATOM 697 C CA . GLY A 1 93 ? -18.336 -14.418 1.570 1.00 69.69 93 GLY A CA 1
ATOM 698 C C . GLY A 1 93 ? -19.709 -13.735 1.664 1.00 69.69 93 GLY A C 1
ATOM 699 O O . GLY A 1 93 ? -20.366 -13.561 0.644 1.00 69.69 93 GLY A O 1
ATOM 700 N N . GLY A 1 94 ? -20.153 -13.360 2.868 1.00 75.69 94 GLY A N 1
ATOM 701 C CA . GLY A 1 94 ? -21.363 -12.575 3.101 1.00 75.69 94 GLY A CA 1
ATOM 702 C C . GLY A 1 94 ? -21.077 -11.096 3.371 1.00 75.69 94 GLY A C 1
ATOM 703 O O . GLY A 1 94 ? -19.947 -10.621 3.288 1.00 75.69 94 GLY A O 1
ATOM 704 N N . THR A 1 95 ? -22.122 -10.359 3.739 1.00 79.75 95 THR A N 1
ATOM 705 C CA . THR A 1 95 ? -22.041 -8.938 4.100 1.00 79.75 95 THR A CA 1
ATOM 706 C C . THR A 1 95 ? -21.898 -8.748 5.604 1.00 79.75 95 THR A C 1
ATOM 708 O O . THR A 1 95 ? -22.646 -9.355 6.369 1.00 79.75 95 THR A O 1
ATOM 711 N N . SER A 1 96 ? -21.011 -7.849 6.026 1.00 86.25 96 SER A N 1
ATOM 712 C CA . SER A 1 96 ? -20.969 -7.350 7.406 1.00 86.25 96 SER A CA 1
ATOM 713 C C . SER A 1 96 ? -22.005 -6.239 7.618 1.00 86.25 96 SER A C 1
ATOM 715 O O . SER A 1 96 ? -22.136 -5.346 6.780 1.00 86.25 96 SER A O 1
ATOM 717 N N . ARG A 1 97 ? -22.707 -6.258 8.756 1.00 86.88 97 ARG A N 1
ATOM 718 C CA . ARG A 1 97 ? -23.632 -5.198 9.209 1.00 86.88 97 ARG A CA 1
ATOM 719 C C . ARG A 1 97 ? -22.927 -3.998 9.833 1.00 86.88 97 ARG A C 1
ATOM 721 O O . ARG A 1 97 ? -23.569 -2.997 10.137 1.00 86.88 97 ARG A O 1
ATOM 728 N N . VAL A 1 98 ? -21.626 -4.115 10.069 1.00 91.25 98 VAL A N 1
ATOM 729 C CA . VAL A 1 98 ? -20.784 -3.053 10.626 1.00 91.25 98 VAL A CA 1
ATOM 730 C C . VAL A 1 98 ? -19.708 -2.666 9.624 1.00 91.25 98 VAL A C 1
ATOM 732 O O . VAL A 1 98 ? -19.383 -3.442 8.716 1.00 91.25 98 VAL A O 1
ATOM 735 N N . ARG A 1 99 ? -19.125 -1.480 9.809 1.00 93.56 99 ARG A N 1
ATOM 736 C CA . ARG A 1 99 ? -18.013 -0.998 8.989 1.00 93.56 99 ARG A CA 1
ATOM 737 C C . ARG A 1 99 ? -16.890 -2.050 8.861 1.00 93.56 99 ARG A C 1
ATOM 739 O O . ARG A 1 99 ? -16.540 -2.689 9.856 1.00 93.56 99 ARG A O 1
ATOM 746 N N . PRO A 1 100 ? -16.284 -2.212 7.669 1.00 95.00 100 PRO A N 1
ATOM 747 C CA . PRO A 1 100 ? -15.102 -3.050 7.500 1.00 95.00 100 PRO A CA 1
ATOM 748 C C . PRO A 1 100 ? -13.947 -2.562 8.385 1.00 95.00 100 PRO A C 1
ATOM 750 O O . PRO A 1 100 ? -13.602 -1.374 8.377 1.00 95.00 100 PRO A O 1
ATOM 753 N N . CYS A 1 101 ? -13.337 -3.467 9.148 1.00 95.25 101 CYS A N 1
ATOM 754 C CA . CYS A 1 101 ? -12.102 -3.165 9.871 1.00 95.25 101 CYS A CA 1
ATOM 755 C C . CYS A 1 101 ? -10.905 -3.069 8.905 1.00 95.25 101 CYS A C 1
ATOM 757 O O . CYS A 1 101 ? -10.990 -3.496 7.755 1.00 95.25 101 CYS A O 1
ATOM 759 N N . TRP A 1 102 ? -9.769 -2.534 9.364 1.00 97.25 102 TRP A N 1
ATOM 760 C CA . TRP A 1 102 ? -8.549 -2.352 8.561 1.00 97.25 102 TRP A CA 1
ATOM 761 C C . TRP A 1 102 ? -8.122 -3.653 7.874 1.00 97.25 102 TRP A C 1
ATOM 763 O O . TRP A 1 102 ? -7.754 -3.663 6.702 1.00 97.25 102 TRP A O 1
ATOM 773 N N . PHE A 1 103 ? -8.284 -4.781 8.568 1.00 96.88 103 PHE A N 1
ATOM 774 C CA . PHE A 1 103 ? -7.928 -6.093 8.042 1.00 96.88 103 PHE A CA 1
ATOM 775 C C . PHE A 1 103 ? -8.786 -6.515 6.846 1.00 96.88 103 PHE A C 1
ATOM 777 O O . PHE A 1 103 ? -8.326 -7.336 6.068 1.00 96.88 103 PHE A O 1
ATOM 784 N N . ALA A 1 104 ? -9.972 -5.938 6.627 1.00 95.81 104 ALA A N 1
ATOM 785 C CA . ALA A 1 104 ? -10.739 -6.158 5.401 1.00 95.81 104 ALA A CA 1
ATOM 786 C C . ALA A 1 104 ? -10.071 -5.533 4.161 1.00 95.81 104 ALA A C 1
ATOM 788 O O . ALA A 1 104 ? -10.270 -6.022 3.055 1.00 95.81 104 ALA A O 1
ATOM 789 N N . PHE A 1 105 ? -9.262 -4.480 4.329 1.00 97.44 105 PHE A N 1
ATOM 790 C CA . PHE A 1 105 ? -8.524 -3.817 3.246 1.00 97.44 105 PHE A CA 1
ATOM 791 C C . PHE A 1 105 ? -7.192 -4.511 2.934 1.00 97.44 105 PHE A C 1
ATOM 793 O O . PHE A 1 105 ? -6.743 -4.511 1.789 1.00 97.44 105 PHE A O 1
ATOM 800 N N . ALA A 1 106 ? -6.561 -5.126 3.935 1.00 97.19 106 ALA A N 1
ATOM 801 C CA . ALA A 1 106 ? -5.217 -5.684 3.813 1.00 97.19 106 ALA A CA 1
ATOM 802 C C . ALA A 1 106 ? -5.051 -6.786 2.735 1.00 97.19 106 ALA A C 1
ATOM 804 O O . ALA A 1 106 ? -4.046 -6.745 2.023 1.00 97.19 106 ALA A O 1
ATOM 805 N N . PRO A 1 107 ? -5.996 -7.735 2.528 1.00 96.56 107 PRO A N 1
ATOM 806 C CA . PRO A 1 107 ? -5.903 -8.711 1.440 1.00 96.56 107 PRO A CA 1
ATOM 807 C C . PRO A 1 107 ? -5.823 -8.049 0.066 1.00 96.56 107 PRO A C 1
ATOM 809 O O . PRO A 1 107 ? -5.017 -8.449 -0.768 1.00 96.56 107 PRO A O 1
ATOM 812 N N . HIS A 1 108 ? -6.641 -7.018 -0.144 1.00 96.56 108 HIS A N 1
ATOM 813 C CA . HIS A 1 108 ? -6.723 -6.263 -1.389 1.00 96.56 108 HIS A CA 1
ATOM 814 C C . HIS A 1 108 ? -5.428 -5.497 -1.669 1.00 96.56 108 HIS A C 1
ATOM 816 O O . HIS A 1 108 ? -4.854 -5.610 -2.749 1.00 96.56 108 HIS A O 1
ATOM 822 N N . ALA A 1 109 ? -4.906 -4.790 -0.664 1.00 95.81 109 ALA A N 1
ATOM 823 C CA . ALA A 1 109 ? -3.635 -4.078 -0.785 1.00 95.81 109 ALA A CA 1
ATOM 824 C C . ALA A 1 109 ? -2.456 -5.036 -1.035 1.00 95.81 109 ALA A C 1
ATOM 826 O O . ALA A 1 109 ? -1.615 -4.782 -1.899 1.00 95.81 109 ALA A O 1
ATOM 827 N N . SER A 1 110 ? -2.423 -6.174 -0.332 1.00 95.69 110 SER A N 1
ATOM 828 C CA . SER A 1 110 ? -1.396 -7.198 -0.537 1.00 95.69 110 SER A CA 1
ATOM 829 C C . SER A 1 110 ? -1.462 -7.793 -1.945 1.00 95.69 110 SER A C 1
ATOM 831 O O . SER A 1 110 ? -0.422 -7.976 -2.578 1.00 95.69 110 SER A O 1
ATOM 833 N N . GLN A 1 111 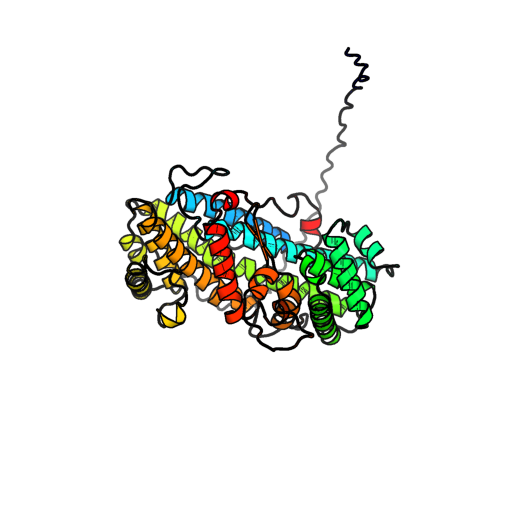? -2.665 -8.023 -2.477 1.00 94.44 111 GLN A N 1
ATOM 834 C CA . GLN A 1 111 ? -2.863 -8.501 -3.842 1.00 94.44 111 GLN A CA 1
ATOM 835 C C . GLN A 1 111 ? -2.296 -7.522 -4.884 1.00 94.44 111 GLN A C 1
ATOM 837 O O . GLN A 1 111 ? -1.634 -7.957 -5.823 1.00 94.44 111 GLN A O 1
ATOM 842 N N . GLU A 1 112 ? -2.509 -6.212 -4.735 1.00 93.50 112 GLU A N 1
ATOM 843 C CA . GLU A 1 112 ? -1.957 -5.214 -5.668 1.00 93.50 112 GLU A CA 1
ATOM 844 C C . GLU A 1 112 ? -0.427 -5.165 -5.627 1.00 93.50 112 GLU A C 1
ATOM 846 O O . GLU A 1 112 ? 0.225 -5.138 -6.672 1.00 93.50 112 GLU A O 1
ATOM 851 N N . ALA A 1 113 ? 0.172 -5.259 -4.437 1.00 93.19 113 ALA A N 1
ATOM 852 C CA . ALA A 1 113 ? 1.618 -5.419 -4.327 1.00 93.19 113 ALA A CA 1
ATOM 853 C C . ALA A 1 113 ? 2.092 -6.722 -5.006 1.00 93.19 113 ALA A C 1
ATOM 855 O O . ALA A 1 113 ? 3.110 -6.731 -5.694 1.00 93.19 113 ALA A O 1
ATOM 856 N N . GLY A 1 114 ? 1.320 -7.807 -4.895 1.00 92.75 114 GLY A N 1
ATOM 857 C CA . GLY A 1 114 ? 1.570 -9.060 -5.606 1.00 92.75 114 GLY A CA 1
ATOM 858 C C . GLY A 1 114 ? 1.541 -8.920 -7.130 1.00 92.75 114 GLY A C 1
ATOM 859 O O . GLY A 1 114 ? 2.354 -9.544 -7.813 1.00 92.75 114 GLY A O 1
ATOM 860 N N . LYS A 1 115 ? 0.657 -8.079 -7.682 1.00 91.25 115 LYS A N 1
ATOM 861 C CA . LYS A 1 115 ? 0.638 -7.784 -9.124 1.00 91.25 115 LYS A CA 1
ATOM 862 C C . LYS A 1 115 ? 1.931 -7.095 -9.546 1.00 91.25 115 LYS A C 1
ATOM 864 O O . LYS A 1 115 ? 2.535 -7.509 -10.528 1.00 91.25 115 LYS A O 1
ATOM 869 N N . GLY A 1 116 ? 2.412 -6.125 -8.769 1.00 91.88 116 GLY A N 1
ATOM 870 C CA . GLY A 1 116 ? 3.713 -5.498 -9.017 1.00 91.88 116 GLY A CA 1
ATOM 871 C C . GLY A 1 116 ? 4.881 -6.495 -8.974 1.00 91.88 116 GLY A C 1
ATOM 872 O O . GLY A 1 116 ? 5.732 -6.475 -9.862 1.00 91.88 116 GLY A O 1
ATOM 873 N N . LEU A 1 117 ? 4.880 -7.429 -8.012 1.00 92.12 117 LEU A N 1
ATOM 874 C CA . LEU A 1 117 ? 5.858 -8.528 -7.956 1.00 92.12 117 LEU A CA 1
ATOM 875 C C . LEU A 1 117 ? 5.785 -9.426 -9.201 1.00 92.12 117 LEU A C 1
ATOM 877 O O . LEU A 1 117 ? 6.815 -9.804 -9.754 1.00 92.12 117 LEU A O 1
ATOM 881 N N . LEU A 1 118 ? 4.577 -9.734 -9.683 1.00 88.62 118 LEU A N 1
ATOM 882 C CA . LEU A 1 118 ? 4.384 -10.495 -10.918 1.00 88.62 118 LEU A CA 1
ATOM 883 C C . LEU A 1 118 ? 4.899 -9.722 -12.143 1.00 88.62 118 LEU A C 1
ATOM 885 O O . LEU A 1 118 ? 5.534 -10.315 -13.011 1.00 88.62 118 LEU A O 1
ATOM 889 N N . GLY A 1 119 ? 4.682 -8.407 -12.202 1.00 88.94 119 GLY A N 1
ATOM 890 C CA . GLY A 1 119 ? 5.238 -7.541 -13.245 1.00 88.94 119 GLY A CA 1
ATOM 891 C C . GLY A 1 119 ? 6.768 -7.567 -13.270 1.00 88.94 119 GLY A C 1
ATOM 892 O O . GLY A 1 119 ? 7.362 -7.730 -14.335 1.00 88.94 119 GLY A O 1
ATOM 893 N N . ALA A 1 120 ? 7.413 -7.495 -12.101 1.00 91.81 120 ALA A N 1
ATOM 894 C CA . ALA A 1 120 ? 8.867 -7.621 -11.984 1.00 91.81 120 ALA A CA 1
ATOM 895 C C . ALA A 1 120 ? 9.371 -9.003 -12.449 1.00 91.81 120 ALA A C 1
ATOM 897 O O . ALA A 1 120 ? 10.354 -9.081 -13.187 1.00 91.81 120 ALA A O 1
ATOM 898 N N . ALA A 1 121 ? 8.661 -10.080 -12.095 1.00 88.75 121 ALA A N 1
ATOM 899 C CA . ALA A 1 121 ? 8.966 -11.438 -12.548 1.00 88.75 121 ALA A CA 1
ATOM 900 C C . ALA A 1 121 ? 8.903 -11.575 -14.078 1.00 88.75 121 ALA A C 1
ATOM 902 O O . ALA A 1 121 ? 9.809 -12.128 -14.703 1.00 88.75 121 ALA A O 1
ATOM 903 N N . ILE A 1 122 ? 7.846 -11.036 -14.694 1.00 87.75 122 ILE A N 1
ATOM 904 C CA . ILE A 1 122 ? 7.666 -11.044 -16.150 1.00 87.75 122 ILE A CA 1
ATOM 905 C C . ILE A 1 122 ? 8.762 -10.216 -16.831 1.00 87.75 122 ILE A C 1
ATOM 907 O O . ILE A 1 122 ? 9.323 -10.657 -17.832 1.00 87.75 122 ILE A O 1
ATOM 911 N N . ALA A 1 123 ? 9.107 -9.047 -16.285 1.00 91.75 123 ALA A N 1
ATOM 912 C CA . ALA A 1 123 ? 10.176 -8.206 -16.817 1.00 91.75 123 ALA A CA 1
ATOM 913 C C . ALA A 1 123 ? 11.532 -8.930 -16.816 1.00 91.75 123 ALA A C 1
ATOM 915 O O . ALA A 1 123 ? 12.225 -8.928 -17.833 1.00 91.75 123 ALA A O 1
ATOM 916 N N . ARG A 1 124 ? 11.878 -9.616 -15.717 1.00 91.25 124 ARG A N 1
ATOM 917 C CA . ARG A 1 124 ? 13.085 -10.458 -15.633 1.00 91.25 124 ARG A CA 1
ATOM 918 C C . ARG A 1 124 ? 13.056 -11.596 -16.649 1.00 91.25 124 ARG A C 1
ATOM 920 O O . ARG A 1 124 ? 14.041 -11.816 -17.339 1.00 91.25 124 ARG A O 1
ATOM 927 N N . ARG A 1 125 ? 11.901 -12.235 -16.856 1.00 88.38 125 ARG A N 1
ATOM 928 C CA . ARG A 1 125 ? 11.761 -13.264 -17.894 1.00 88.38 125 ARG A CA 1
ATOM 929 C C . ARG A 1 125 ? 11.995 -12.722 -19.309 1.00 88.38 125 ARG A C 1
ATOM 931 O O . ARG A 1 125 ? 12.578 -13.425 -20.129 1.00 88.38 125 ARG A O 1
ATOM 938 N N . ILE A 1 126 ? 11.546 -11.501 -19.609 1.00 89.00 126 ILE A N 1
ATOM 939 C CA . ILE A 1 126 ? 11.837 -10.839 -20.893 1.00 89.00 126 ILE A CA 1
ATOM 940 C C . ILE A 1 126 ? 13.343 -10.589 -21.034 1.00 89.00 126 ILE A C 1
ATOM 942 O O . ILE A 1 126 ? 13.890 -10.847 -22.103 1.00 89.00 126 ILE A O 1
ATOM 946 N N . ILE A 1 127 ? 14.008 -10.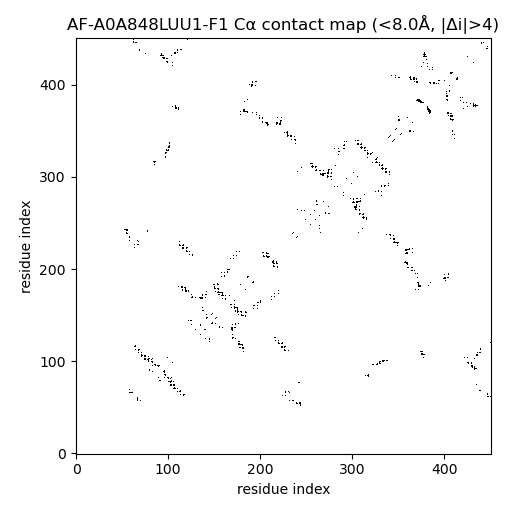139 -19.964 1.00 91.06 127 ILE A N 1
ATOM 947 C CA . ILE A 1 127 ? 15.465 -9.946 -19.935 1.00 91.06 127 ILE A CA 1
ATOM 948 C C . ILE A 1 127 ? 16.196 -11.263 -20.231 1.00 91.06 127 ILE A C 1
ATOM 950 O O . ILE A 1 127 ? 17.028 -11.289 -21.134 1.00 91.06 127 ILE A O 1
ATOM 954 N N . ASP A 1 128 ? 15.844 -12.357 -19.550 1.00 89.38 128 ASP A N 1
ATOM 955 C CA . ASP A 1 128 ? 16.474 -13.671 -19.754 1.00 89.38 128 ASP A CA 1
ATOM 956 C C . ASP A 1 128 ? 16.334 -14.155 -21.206 1.00 89.38 128 ASP A C 1
ATOM 958 O O . ASP A 1 128 ? 17.263 -14.709 -21.790 1.00 89.38 128 ASP A O 1
ATOM 962 N N . ILE A 1 129 ? 15.161 -13.938 -21.813 1.00 85.06 129 ILE A N 1
ATOM 963 C CA . ILE A 1 129 ? 14.925 -14.280 -23.219 1.00 85.06 129 ILE A CA 1
ATOM 964 C C . ILE A 1 129 ? 15.823 -13.431 -24.131 1.00 85.06 129 ILE A C 1
ATOM 966 O O . ILE A 1 129 ? 16.449 -13.975 -25.039 1.00 85.06 129 ILE A O 1
ATOM 970 N N . ALA A 1 130 ? 15.906 -12.124 -23.871 1.00 86.94 130 ALA A N 1
ATOM 971 C CA . ALA A 1 130 ? 16.690 -11.182 -24.667 1.00 86.94 130 ALA A CA 1
ATOM 972 C C . ALA A 1 130 ? 18.208 -11.430 -24.588 1.00 86.94 130 ALA A C 1
ATOM 974 O O . ALA A 1 130 ? 18.936 -11.088 -25.517 1.00 86.94 130 ALA A O 1
ATOM 975 N N . GLN A 1 131 ? 18.698 -12.044 -23.504 1.00 84.31 131 GLN A N 1
ATOM 976 C CA . GLN A 1 131 ? 20.102 -12.455 -23.382 1.00 84.31 131 GLN A CA 1
ATOM 977 C C . GLN A 1 131 ? 20.464 -13.616 -24.323 1.00 84.31 131 GLN A C 1
ATOM 979 O O . GLN A 1 131 ? 21.613 -13.718 -24.749 1.00 84.31 131 GLN A O 1
ATOM 984 N N . GLY A 1 132 ? 19.503 -14.489 -24.647 1.00 75.88 132 GLY A N 1
ATOM 985 C CA . GLY A 1 132 ? 19.715 -15.635 -25.537 1.00 75.88 132 GLY A CA 1
ATOM 986 C C . GLY A 1 132 ? 19.418 -15.352 -27.012 1.00 75.88 132 GLY A C 1
ATOM 987 O O . GLY A 1 132 ? 19.984 -16.005 -27.886 1.00 75.88 132 GLY A O 1
ATOM 988 N N . GLU A 1 133 ? 18.533 -14.397 -27.302 1.00 77.38 133 GLU A N 1
ATOM 989 C CA . GLU A 1 133 ? 18.068 -14.086 -28.654 1.00 77.38 133 GLU A CA 1
ATOM 990 C C . GLU A 1 133 ? 17.544 -12.643 -28.720 1.00 77.38 133 GLU A C 1
ATOM 992 O O . GLU A 1 133 ? 16.720 -12.240 -27.900 1.00 77.38 133 GLU A O 1
ATOM 997 N N . ALA A 1 134 ? 17.976 -11.865 -29.717 1.00 72.81 134 ALA A N 1
ATOM 998 C CA . ALA A 1 134 ? 17.465 -10.509 -29.910 1.00 72.81 134 ALA A CA 1
ATOM 999 C C . ALA A 1 134 ? 15.962 -10.537 -30.233 1.00 72.81 134 ALA A C 1
ATOM 1001 O O . ALA A 1 134 ? 15.531 -11.224 -31.163 1.00 72.81 134 ALA A O 1
ATOM 1002 N N . LEU A 1 135 ? 15.153 -9.760 -29.506 1.00 74.00 135 LEU A N 1
ATOM 1003 C CA . LEU A 1 135 ? 13.710 -9.750 -29.736 1.00 74.00 135 LEU A CA 1
ATOM 1004 C C . LEU A 1 135 ? 13.375 -8.872 -30.958 1.00 74.00 135 LEU A C 1
ATOM 1006 O O . LEU A 1 135 ? 13.773 -7.705 -31.024 1.00 74.00 135 LEU A O 1
ATOM 1010 N N . PRO A 1 136 ? 12.590 -9.374 -31.931 1.00 79.62 136 PRO A N 1
ATOM 1011 C CA . PRO A 1 136 ? 12.253 -8.609 -33.132 1.00 79.62 136 PRO A CA 1
ATOM 1012 C C . PRO A 1 136 ? 11.369 -7.388 -32.822 1.00 79.62 136 PRO A C 1
ATOM 1014 O O . PRO A 1 136 ? 11.462 -6.361 -33.503 1.00 79.62 136 PRO A O 1
ATOM 1017 N N . SER A 1 137 ? 10.527 -7.472 -31.786 1.00 82.31 137 SER A N 1
ATOM 1018 C CA . SER A 1 137 ? 9.664 -6.382 -31.318 1.00 82.31 137 SER A CA 1
ATOM 1019 C C . SER A 1 137 ? 9.230 -6.575 -29.858 1.00 82.31 137 SER A C 1
ATOM 1021 O O . SER A 1 137 ? 9.242 -7.692 -29.338 1.00 82.31 137 SER A O 1
ATOM 1023 N N . ALA A 1 138 ? 8.770 -5.496 -29.210 1.00 81.44 138 ALA A N 1
ATOM 1024 C CA . ALA A 1 138 ? 8.168 -5.573 -27.873 1.00 81.44 138 ALA A CA 1
ATOM 1025 C C . ALA A 1 138 ? 6.914 -6.466 -27.859 1.00 81.44 138 ALA A C 1
ATOM 1027 O O . ALA A 1 138 ? 6.737 -7.264 -26.945 1.00 81.44 138 ALA A O 1
ATOM 1028 N N . ALA A 1 139 ? 6.091 -6.401 -28.913 1.00 84.38 139 ALA A N 1
ATOM 1029 C CA . ALA A 1 139 ? 4.927 -7.270 -29.086 1.00 84.38 139 ALA A CA 1
ATOM 1030 C C . ALA A 1 139 ? 5.314 -8.759 -29.048 1.00 84.38 139 ALA A C 1
ATOM 1032 O O . ALA A 1 139 ? 4.676 -9.535 -28.345 1.00 84.38 139 ALA A O 1
ATOM 1033 N N . HIS A 1 140 ? 6.407 -9.138 -29.720 1.00 84.31 140 HIS A N 1
ATOM 1034 C CA . HIS A 1 140 ? 6.907 -10.511 -29.692 1.00 84.31 140 HIS A CA 1
ATOM 1035 C C . HIS A 1 140 ? 7.391 -10.932 -28.295 1.00 84.31 140 HIS A C 1
ATOM 1037 O O . HIS A 1 140 ? 7.136 -12.055 -27.861 1.00 84.31 140 HIS A O 1
ATOM 1043 N N . ALA A 1 141 ? 8.051 -10.028 -27.563 1.00 85.06 141 ALA A N 1
ATOM 1044 C CA . ALA A 1 141 ? 8.437 -10.268 -26.173 1.00 85.06 141 ALA A CA 1
ATOM 1045 C C . ALA A 1 141 ? 7.209 -10.568 -25.298 1.00 85.06 141 ALA A C 1
ATOM 1047 O O . ALA A 1 141 ? 7.207 -11.528 -24.529 1.00 85.06 141 ALA A O 1
ATOM 1048 N N . TYR A 1 142 ? 6.146 -9.779 -25.472 1.00 88.19 142 TYR A N 1
ATOM 1049 C CA . TYR A 1 142 ? 4.870 -9.930 -24.776 1.00 88.19 142 TYR A CA 1
ATOM 1050 C C . TYR A 1 142 ? 4.148 -11.226 -25.127 1.00 88.19 142 TYR A C 1
ATOM 1052 O O . TYR A 1 142 ? 3.653 -11.894 -24.221 1.00 88.19 142 TYR A O 1
ATOM 1060 N N . ASP A 1 143 ? 4.159 -11.629 -26.398 1.00 85.75 143 ASP A N 1
ATOM 1061 C CA . ASP A 1 143 ? 3.630 -12.923 -26.834 1.00 85.75 143 ASP A CA 1
ATOM 1062 C C . ASP A 1 143 ? 4.343 -14.089 -26.133 1.00 85.75 143 ASP A C 1
ATOM 1064 O O . ASP A 1 143 ? 3.689 -14.986 -25.599 1.00 85.75 143 ASP A O 1
ATOM 1068 N N . ARG A 1 144 ? 5.681 -14.050 -26.041 1.00 82.44 144 ARG A N 1
ATOM 1069 C CA . ARG A 1 144 ? 6.478 -15.113 -25.396 1.00 82.44 144 ARG A CA 1
ATOM 1070 C C . ARG A 1 144 ? 6.236 -15.249 -23.895 1.00 82.44 144 ARG A C 1
ATOM 1072 O O . ARG A 1 144 ? 6.428 -16.337 -23.354 1.00 82.44 144 ARG A O 1
ATOM 1079 N N . VAL A 1 145 ? 5.833 -14.172 -23.224 1.00 81.56 145 VAL A N 1
ATOM 1080 C CA . VAL A 1 145 ? 5.474 -14.191 -21.795 1.00 81.56 145 VAL A CA 1
ATOM 1081 C C . VAL A 1 145 ? 3.962 -14.247 -21.555 1.00 81.56 145 VAL A C 1
ATOM 1083 O O . VAL A 1 145 ? 3.523 -14.184 -20.409 1.00 81.56 145 VAL A O 1
ATOM 1086 N N . GLY A 1 146 ? 3.158 -14.384 -22.615 1.00 80.88 146 GLY A N 1
ATOM 1087 C CA . GLY A 1 146 ? 1.704 -14.517 -22.528 1.00 80.88 146 GLY A CA 1
ATOM 1088 C C . GLY A 1 146 ? 0.968 -13.250 -22.076 1.00 80.88 146 GLY A C 1
ATOM 1089 O O . GLY A 1 146 ? -0.151 -13.346 -21.569 1.00 80.88 146 GLY A O 1
ATOM 1090 N N . LEU A 1 147 ? 1.562 -12.062 -22.237 1.00 82.06 147 LEU A N 1
ATOM 1091 C CA . LEU A 1 147 ? 0.915 -10.801 -21.874 1.00 82.06 147 LEU A CA 1
ATOM 1092 C C . LEU A 1 147 ? -0.159 -10.444 -22.916 1.00 82.06 147 LEU A C 1
ATOM 1094 O O . LEU A 1 147 ? 0.116 -10.316 -24.110 1.00 82.06 147 LEU A O 1
ATOM 1098 N N . THR A 1 148 ? -1.401 -10.270 -22.465 1.00 81.44 148 THR A N 1
ATOM 1099 C CA . THR A 1 148 ? -2.573 -10.068 -23.335 1.00 81.44 148 THR A CA 1
ATOM 1100 C C . THR A 1 148 ? -3.501 -8.967 -22.808 1.00 81.44 148 THR A C 1
ATOM 1102 O O . THR A 1 148 ? -3.309 -8.430 -21.714 1.00 81.44 148 THR A O 1
ATOM 1105 N N . GLY A 1 149 ? -4.504 -8.589 -23.609 1.00 81.19 149 GLY A N 1
ATOM 1106 C CA . GLY A 1 149 ? -5.570 -7.672 -23.194 1.00 81.19 149 GLY A CA 1
ATOM 1107 C C . GLY A 1 149 ? -5.099 -6.242 -22.867 1.00 81.19 149 GLY A C 1
ATOM 1108 O O . GLY A 1 149 ? -4.108 -5.771 -23.432 1.00 81.19 149 GLY A O 1
ATOM 1109 N N . PRO A 1 150 ? -5.801 -5.531 -21.961 1.00 76.44 150 PRO A N 1
ATOM 1110 C CA . PRO A 1 150 ? -5.472 -4.151 -21.587 1.00 76.44 150 PRO A CA 1
ATOM 1111 C C . PRO A 1 150 ? -4.061 -3.974 -21.009 1.00 76.44 150 PRO A C 1
ATOM 1113 O O . PRO A 1 150 ? -3.418 -2.954 -21.258 1.00 76.44 150 PRO A O 1
ATOM 1116 N N . MET A 1 151 ? -3.550 -4.982 -20.288 1.00 74.12 151 MET A N 1
ATOM 1117 C CA . MET A 1 151 ? -2.190 -4.968 -19.734 1.00 74.12 151 MET A CA 1
ATOM 1118 C C . MET A 1 151 ? -1.139 -4.883 -20.848 1.00 74.12 151 MET A C 1
ATOM 1120 O O . MET A 1 151 ? -0.220 -4.069 -20.769 1.00 74.12 151 MET A O 1
ATOM 1124 N N . ARG A 1 152 ? -1.312 -5.663 -21.926 1.00 84.62 152 ARG A N 1
ATOM 1125 C CA . ARG A 1 152 ? -0.443 -5.595 -23.110 1.00 84.62 152 ARG A CA 1
ATOM 1126 C C . ARG A 1 152 ? -0.516 -4.232 -23.788 1.00 84.62 152 ARG A C 1
ATOM 1128 O O . ARG A 1 152 ? 0.520 -3.644 -24.065 1.00 84.62 152 ARG A O 1
ATOM 1135 N N . GLN A 1 153 ? -1.723 -3.723 -24.037 1.00 84.06 153 GLN A N 1
ATOM 1136 C CA . GLN A 1 153 ? -1.906 -2.451 -24.746 1.00 84.06 153 GLN A CA 1
ATOM 1137 C C . GLN A 1 153 ? -1.208 -1.291 -24.028 1.00 84.06 153 GLN A C 1
ATOM 1139 O O . GLN A 1 153 ? -0.541 -0.470 -24.657 1.00 84.06 153 GLN A O 1
ATOM 1144 N N . GLY A 1 154 ? -1.335 -1.224 -22.702 1.00 83.69 154 GLY A N 1
ATOM 1145 C CA . GLY A 1 154 ? -0.625 -0.222 -21.916 1.00 83.69 154 GLY A CA 1
ATOM 1146 C C . GLY A 1 154 ? 0.894 -0.428 -21.935 1.00 83.69 154 GLY A C 1
ATOM 1147 O O . GLY A 1 154 ? 1.634 0.545 -22.083 1.00 83.69 154 GLY A O 1
ATOM 1148 N N . ALA A 1 155 ? 1.362 -1.676 -21.818 1.00 88.62 155 ALA A N 1
ATOM 1149 C CA . ALA A 1 155 ? 2.786 -1.998 -21.853 1.00 88.62 155 ALA A CA 1
ATOM 1150 C C . ALA A 1 155 ? 3.418 -1.600 -23.198 1.00 88.62 155 ALA A C 1
ATOM 1152 O O . ALA A 1 155 ? 4.486 -0.996 -23.220 1.00 88.62 155 ALA A O 1
ATOM 1153 N N . GLU A 1 156 ? 2.734 -1.842 -24.320 1.00 90.81 156 GLU A N 1
ATOM 1154 C CA . GLU A 1 156 ? 3.163 -1.416 -25.660 1.00 90.81 156 GLU A CA 1
ATOM 1155 C C . GLU A 1 156 ? 3.237 0.112 -25.795 1.00 90.81 156 GLU A C 1
ATOM 1157 O O . GLU A 1 156 ? 4.217 0.630 -26.343 1.00 90.81 156 GLU A O 1
ATOM 1162 N N . LYS A 1 157 ? 2.250 0.846 -25.257 1.00 91.12 157 LYS A N 1
ATOM 1163 C CA . LYS A 1 157 ? 2.272 2.321 -25.226 1.00 91.12 157 LYS A CA 1
ATOM 1164 C C . LYS A 1 157 ? 3.492 2.838 -24.466 1.00 91.12 157 LYS A C 1
ATOM 1166 O O . LYS A 1 157 ? 4.217 3.690 -24.982 1.00 91.12 157 LYS A O 1
ATOM 1171 N N . LEU A 1 158 ? 3.741 2.305 -23.268 1.00 93.12 158 LEU A N 1
ATOM 1172 C CA . LEU A 1 158 ? 4.883 2.714 -22.455 1.00 93.12 158 LEU A CA 1
ATOM 1173 C C . LEU A 1 158 ? 6.214 2.346 -23.123 1.00 93.12 158 LEU A C 1
ATOM 1175 O O . LEU A 1 158 ? 7.089 3.200 -23.223 1.00 93.12 158 LEU A O 1
ATOM 1179 N N . SER A 1 159 ? 6.369 1.127 -23.643 1.00 94.06 159 SER A N 1
ATOM 1180 C CA . SER A 1 159 ? 7.590 0.719 -24.355 1.00 94.06 159 SER A CA 1
ATOM 1181 C C . SER A 1 159 ? 7.880 1.585 -25.569 1.00 94.06 159 SER A C 1
ATOM 1183 O O . SER A 1 159 ? 9.030 1.942 -25.811 1.00 94.06 159 SER A O 1
ATOM 1185 N N . THR A 1 160 ? 6.841 1.959 -26.315 1.00 94.38 160 THR A N 1
ATOM 1186 C CA . THR A 1 160 ? 6.983 2.875 -27.447 1.00 94.38 160 THR A CA 1
ATOM 1187 C C . THR A 1 160 ? 7.502 4.229 -26.966 1.00 94.38 160 THR A C 1
ATOM 1189 O O . THR A 1 160 ? 8.506 4.707 -27.486 1.00 94.38 160 THR A O 1
ATOM 1192 N N . ALA A 1 161 ? 6.885 4.810 -25.929 1.00 95.62 161 ALA A N 1
ATOM 1193 C CA . ALA A 1 161 ? 7.333 6.060 -25.307 1.00 95.62 161 ALA A CA 1
ATOM 1194 C C . ALA A 1 161 ? 8.795 5.992 -24.827 1.00 95.62 161 ALA A C 1
ATOM 1196 O O . ALA A 1 161 ? 9.577 6.904 -25.077 1.00 95.62 161 ALA A O 1
ATOM 1197 N N . LEU A 1 162 ? 9.197 4.885 -24.202 1.00 96.56 162 LEU A N 1
ATOM 1198 C CA . LEU A 1 162 ? 10.573 4.661 -23.753 1.00 96.56 162 LEU A CA 1
ATOM 1199 C C . LEU A 1 162 ? 11.574 4.583 -24.913 1.00 96.56 162 LEU A C 1
ATOM 1201 O O . LEU A 1 162 ? 12.688 5.093 -24.789 1.00 96.56 162 LEU A O 1
ATOM 1205 N N . GLY A 1 163 ? 11.176 4.009 -26.051 1.00 95.31 163 GLY A N 1
ATOM 1206 C CA . GLY A 1 163 ? 11.979 4.015 -27.274 1.00 95.31 163 GLY A CA 1
ATOM 1207 C C . GLY A 1 163 ? 12.276 5.432 -27.776 1.00 95.31 163 GLY A C 1
ATOM 1208 O O . GLY A 1 163 ? 13.413 5.722 -28.144 1.00 95.31 163 GLY A O 1
ATOM 1209 N N . TRP A 1 164 ? 11.304 6.350 -27.701 1.00 96.00 164 TRP A N 1
ATOM 1210 C CA . TRP A 1 164 ? 11.517 7.772 -28.020 1.00 96.00 164 TRP A CA 1
ATOM 1211 C C . TRP A 1 164 ? 12.496 8.464 -27.063 1.00 96.00 164 TRP A C 1
ATOM 1213 O O . TRP A 1 164 ? 13.171 9.412 -27.454 1.00 96.00 164 TRP A O 1
ATOM 1223 N N . HIS A 1 165 ? 12.622 7.965 -25.831 1.00 96.44 165 HIS A N 1
ATOM 1224 C CA . HIS A 1 165 ? 13.634 8.406 -24.868 1.00 96.44 165 HIS A CA 1
ATOM 1225 C C . HIS A 1 165 ? 14.985 7.677 -25.010 1.00 96.44 165 HIS A C 1
ATOM 1227 O O . HIS A 1 165 ? 15.867 7.861 -24.173 1.00 96.44 165 HIS A O 1
ATOM 1233 N N . GLY A 1 166 ? 15.173 6.877 -26.064 1.00 95.88 166 GLY A N 1
ATOM 1234 C CA . GLY A 1 166 ? 16.454 6.256 -26.406 1.00 95.88 166 GLY A CA 1
ATOM 1235 C C . GLY A 1 166 ? 16.719 4.906 -25.741 1.00 95.88 166 GLY A C 1
ATOM 1236 O O . GLY A 1 166 ? 17.861 4.447 -25.753 1.00 95.88 166 GLY A O 1
ATOM 1237 N N . LEU A 1 167 ? 15.705 4.257 -25.157 1.00 96.00 167 LEU A N 1
ATOM 1238 C CA . LEU A 1 167 ? 15.887 2.926 -24.579 1.00 96.00 167 LEU A CA 1
ATOM 1239 C C . LEU A 1 167 ? 15.927 1.854 -25.680 1.00 96.00 167 LEU A C 1
ATOM 1241 O O . LEU A 1 167 ? 15.083 1.871 -26.582 1.00 96.00 167 LEU A O 1
ATOM 1245 N N . PRO A 1 168 ? 16.853 0.879 -25.598 1.00 94.19 168 PRO A N 1
ATOM 1246 C CA . PRO A 1 168 ? 16.834 -0.294 -26.466 1.00 94.19 168 PRO A CA 1
ATOM 1247 C C . PRO A 1 168 ? 15.514 -1.061 -26.360 1.00 94.19 168 PRO A C 1
ATOM 1249 O O . PRO A 1 168 ? 14.868 -1.058 -25.312 1.00 94.19 168 PRO A O 1
ATOM 1252 N N . ARG A 1 169 ? 15.126 -1.749 -27.440 1.00 92.38 169 ARG A N 1
ATOM 1253 C CA . ARG A 1 169 ? 13.812 -2.408 -27.551 1.00 92.38 169 ARG A CA 1
ATOM 1254 C C . ARG A 1 169 ? 13.541 -3.390 -26.414 1.00 92.38 169 ARG A C 1
ATOM 1256 O O . ARG A 1 169 ? 12.464 -3.336 -25.830 1.00 92.38 169 ARG A O 1
ATOM 1263 N N . ASP A 1 170 ? 14.519 -4.223 -26.074 1.00 91.94 170 ASP A N 1
ATOM 1264 C CA . ASP A 1 170 ? 14.372 -5.256 -25.041 1.00 91.94 170 ASP A CA 1
ATOM 1265 C C . ASP A 1 170 ? 14.218 -4.637 -23.646 1.00 91.94 170 ASP A C 1
ATOM 1267 O O . ASP A 1 170 ? 13.336 -5.021 -22.878 1.00 91.94 170 ASP A O 1
ATOM 1271 N N . ALA A 1 171 ? 15.005 -3.594 -23.360 1.00 94.25 171 ALA A N 1
ATOM 1272 C CA . ALA A 1 171 ? 14.898 -2.805 -22.136 1.00 94.25 171 ALA A CA 1
ATOM 1273 C C . ALA A 1 171 ? 13.529 -2.110 -22.033 1.00 94.25 171 ALA A C 1
ATOM 1275 O O . ALA A 1 171 ? 12.862 -2.173 -21.000 1.00 94.25 171 ALA A O 1
ATOM 1276 N N . ALA A 1 172 ? 13.073 -1.482 -23.119 1.00 94.94 172 ALA A N 1
ATOM 1277 C CA . ALA A 1 172 ? 11.774 -0.825 -23.178 1.00 94.94 172 ALA A CA 1
ATOM 1278 C C . ALA A 1 172 ? 10.611 -1.820 -23.020 1.00 94.94 172 ALA A C 1
ATOM 1280 O O . ALA A 1 172 ? 9.623 -1.494 -22.360 1.00 94.94 172 ALA A O 1
ATOM 1281 N N . ALA A 1 173 ? 10.714 -3.024 -23.593 1.00 93.06 173 ALA A N 1
ATOM 1282 C CA . ALA A 1 173 ? 9.725 -4.091 -23.441 1.00 93.06 173 ALA A CA 1
ATOM 1283 C C . ALA A 1 173 ? 9.666 -4.605 -21.994 1.00 93.06 173 ALA A C 1
ATOM 1285 O O . ALA A 1 173 ? 8.589 -4.697 -21.409 1.00 93.06 173 ALA A O 1
ATOM 1286 N N . ALA A 1 174 ? 10.817 -4.869 -21.373 1.00 93.50 174 ALA A N 1
ATOM 1287 C CA . ALA A 1 174 ? 10.869 -5.311 -19.983 1.00 93.50 174 ALA A CA 1
ATOM 1288 C C . ALA A 1 174 ? 10.316 -4.250 -19.008 1.00 93.50 174 ALA A C 1
ATOM 1290 O O . ALA A 1 174 ? 9.512 -4.586 -18.138 1.00 93.50 174 ALA A O 1
ATOM 1291 N N . ILE A 1 175 ? 10.645 -2.962 -19.181 1.00 94.81 175 ILE A N 1
ATOM 1292 C CA . ILE A 1 175 ? 10.069 -1.876 -18.358 1.00 94.81 175 ILE A CA 1
ATOM 1293 C C . ILE A 1 175 ? 8.566 -1.701 -18.633 1.00 94.81 175 ILE A C 1
ATOM 1295 O O . ILE A 1 175 ? 7.790 -1.461 -17.708 1.00 94.81 175 ILE A O 1
ATOM 1299 N N . GLY A 1 176 ? 8.134 -1.860 -19.887 1.00 91.69 176 GLY A N 1
ATOM 1300 C CA . GLY A 1 176 ? 6.716 -1.865 -20.247 1.00 91.69 176 GLY A CA 1
ATOM 1301 C C . GLY A 1 176 ? 5.937 -2.950 -19.503 1.00 91.69 176 GLY A C 1
ATOM 1302 O O . GLY A 1 176 ? 4.903 -2.656 -18.905 1.00 91.69 176 GLY A O 1
ATOM 1303 N N . ALA A 1 177 ? 6.460 -4.180 -19.458 1.00 87.25 177 ALA A N 1
ATOM 1304 C CA . ALA A 1 177 ? 5.863 -5.286 -18.704 1.00 87.25 177 ALA A CA 1
ATOM 1305 C C . ALA A 1 177 ? 5.891 -5.071 -17.182 1.00 87.25 177 ALA A C 1
ATOM 1307 O O . ALA A 1 177 ? 4.918 -5.408 -16.506 1.00 87.25 177 ALA A O 1
ATOM 1308 N N . LEU A 1 178 ? 6.964 -4.474 -16.652 1.00 86.88 178 LEU A N 1
ATOM 1309 C CA . LEU A 1 178 ? 7.091 -4.122 -15.234 1.00 86.88 178 LEU A CA 1
ATOM 1310 C C . LEU A 1 178 ? 5.939 -3.215 -14.777 1.00 86.88 178 LEU A C 1
ATOM 1312 O O . LEU A 1 178 ? 5.348 -3.450 -13.725 1.00 86.88 178 LEU A O 1
ATOM 1316 N N . ALA A 1 179 ? 5.578 -2.221 -15.593 1.00 79.75 179 ALA A N 1
ATOM 1317 C CA . ALA A 1 179 ? 4.415 -1.366 -15.355 1.00 79.75 179 ALA A CA 1
ATOM 1318 C C . ALA A 1 179 ? 3.082 -2.034 -15.757 1.00 79.75 179 ALA A C 1
ATOM 1320 O O . ALA A 1 179 ? 2.039 -1.717 -15.191 1.00 79.75 179 ALA A O 1
ATOM 1321 N N . GLY A 1 180 ? 3.119 -2.981 -16.703 1.00 65.31 180 GLY A N 1
ATOM 1322 C CA . GLY A 1 180 ? 1.995 -3.757 -17.251 1.00 65.31 180 GLY A CA 1
ATOM 1323 C C . GLY A 1 180 ? 1.079 -4.415 -16.227 1.00 65.31 180 GLY A C 1
ATOM 1324 O O . GLY A 1 180 ? -0.102 -4.616 -16.502 1.00 65.31 180 GLY A O 1
ATOM 1325 N N . ALA A 1 181 ? 1.601 -4.723 -15.040 1.00 65.62 181 ALA A N 1
ATOM 1326 C CA . ALA A 1 181 ? 0.822 -5.299 -13.952 1.00 65.62 181 ALA A CA 1
ATOM 1327 C C . ALA A 1 181 ? 0.020 -4.278 -13.116 1.00 65.62 181 ALA A C 1
ATOM 1329 O O . ALA A 1 181 ? -0.700 -4.674 -12.200 1.00 65.62 181 ALA A O 1
ATOM 1330 N N . MET A 1 182 ? 0.125 -2.983 -13.433 1.00 79.00 182 MET A N 1
ATOM 1331 C CA . MET A 1 182 ? -0.539 -1.870 -12.742 1.00 79.00 182 MET A CA 1
ATOM 1332 C C . MET A 1 182 ? -1.692 -1.264 -13.564 1.00 79.00 182 MET A C 1
ATOM 1334 O O . MET A 1 182 ? -2.078 -1.794 -14.608 1.00 79.00 182 MET A O 1
ATOM 1338 N N . ASN A 1 183 ? -2.270 -0.140 -13.110 1.00 83.31 183 ASN A N 1
ATOM 1339 C CA . ASN A 1 183 ? -3.248 0.600 -13.907 1.00 83.31 183 ASN A CA 1
ATOM 1340 C C . ASN A 1 183 ? -2.548 1.433 -14.987 1.00 83.31 183 ASN A C 1
ATOM 1342 O O . ASN A 1 183 ? -1.936 2.454 -14.688 1.00 83.31 183 ASN A O 1
ATOM 1346 N N . LEU A 1 184 ? -2.673 1.017 -16.246 1.00 84.19 184 LEU A N 1
ATOM 1347 C CA . LEU A 1 184 ? -2.091 1.731 -17.384 1.00 84.19 184 LEU A CA 1
ATOM 1348 C C . LEU A 1 184 ? -3.067 2.662 -18.109 1.00 84.19 184 LEU A C 1
ATOM 1350 O O . LEU A 1 184 ? -2.659 3.364 -19.031 1.00 84.19 184 LEU A O 1
ATOM 1354 N N . GLU A 1 185 ? -4.329 2.724 -17.681 1.00 86.81 185 GLU A N 1
ATOM 1355 C CA . GLU A 1 185 ? -5.303 3.692 -18.194 1.00 86.81 185 GLU A CA 1
ATOM 1356 C C . GLU A 1 185 ? -4.806 5.153 -18.135 1.00 86.81 185 GLU A C 1
ATOM 1358 O O . GLU A 1 185 ? -4.953 5.846 -19.151 1.00 86.81 185 GLU A O 1
ATOM 1363 N N . PRO A 1 186 ? -4.131 5.615 -17.055 1.00 90.25 186 PRO A N 1
ATOM 1364 C CA . PRO A 1 186 ? -3.639 6.991 -16.946 1.00 90.25 186 PRO A CA 1
ATOM 1365 C C . PRO A 1 186 ? -2.651 7.387 -18.049 1.00 90.25 186 PRO A C 1
ATOM 1367 O O . PRO A 1 186 ? -2.527 8.564 -18.367 1.00 90.25 186 PRO A O 1
ATOM 1370 N N . LEU A 1 187 ? -1.990 6.419 -18.695 1.00 91.31 187 LEU A N 1
ATOM 1371 C CA . LEU A 1 187 ? -1.100 6.668 -19.835 1.00 91.31 187 LEU A CA 1
ATOM 1372 C C . LEU A 1 187 ? -1.841 7.120 -21.106 1.00 91.31 187 LEU A C 1
ATOM 1374 O O . LEU A 1 187 ? -1.208 7.400 -22.122 1.00 91.31 187 LEU A O 1
ATOM 1378 N N . SER A 1 188 ? -3.174 7.166 -21.084 1.00 90.62 188 SER A N 1
ATOM 1379 C CA . SER A 1 188 ? -3.967 7.753 -22.167 1.00 90.62 188 SER A CA 1
ATOM 1380 C C . SER A 1 188 ? -3.910 9.287 -22.166 1.00 90.62 188 SER A C 1
ATOM 1382 O O . SER A 1 188 ? -4.124 9.883 -23.220 1.00 90.62 188 SER A O 1
ATOM 1384 N N . ASP A 1 189 ? -3.572 9.928 -21.037 1.00 93.50 189 ASP A N 1
ATOM 1385 C CA . ASP A 1 189 ? -3.159 11.337 -21.030 1.00 93.50 189 ASP A CA 1
ATOM 1386 C C . ASP A 1 189 ? -1.696 11.424 -21.518 1.00 93.50 189 ASP A C 1
ATOM 1388 O O . ASP A 1 189 ? -0.795 10.871 -20.873 1.00 93.50 189 ASP A O 1
ATOM 1392 N N . PRO A 1 190 ? -1.415 12.121 -22.637 1.00 94.88 190 PRO A N 1
ATOM 1393 C CA . PRO A 1 190 ? -0.066 12.213 -23.191 1.00 94.88 190 PRO A CA 1
ATOM 1394 C C . PRO A 1 190 ? 0.940 12.863 -22.230 1.00 94.88 190 PRO A C 1
ATOM 1396 O O . PRO A 1 190 ? 2.125 12.536 -22.281 1.00 94.88 190 PRO A O 1
ATOM 1399 N N . ARG A 1 191 ? 0.492 13.741 -21.323 1.00 95.62 191 ARG A N 1
ATOM 1400 C CA . ARG A 1 191 ? 1.353 14.383 -20.316 1.00 95.62 191 ARG A CA 1
ATOM 1401 C C . ARG A 1 191 ? 1.787 13.389 -19.248 1.00 95.62 191 ARG A C 1
ATOM 1403 O O . ARG A 1 191 ? 2.956 13.377 -18.856 1.00 95.62 191 ARG A O 1
ATOM 1410 N N . THR A 1 192 ? 0.857 12.538 -18.803 1.00 95.12 192 THR A N 1
ATOM 1411 C CA . THR A 1 192 ? 1.155 11.431 -17.888 1.00 95.12 192 THR A CA 1
ATOM 1412 C C . THR A 1 192 ? 2.111 10.448 -18.551 1.00 95.12 192 THR A C 1
ATOM 1414 O O . THR A 1 192 ? 3.147 10.139 -17.967 1.00 95.12 192 THR A O 1
ATOM 1417 N N . LEU A 1 193 ? 1.828 10.029 -19.791 1.00 95.50 193 LEU A N 1
ATOM 1418 C CA . LEU A 1 193 ? 2.698 9.123 -20.543 1.00 95.50 193 LEU A CA 1
ATOM 1419 C C . LEU A 1 193 ? 4.119 9.671 -20.685 1.00 95.50 193 LEU A C 1
ATOM 1421 O O . LEU A 1 193 ? 5.072 8.972 -20.345 1.00 95.50 193 LEU A O 1
ATOM 1425 N N . TRP A 1 194 ? 4.263 10.916 -21.143 1.00 95.75 194 TRP A N 1
ATOM 1426 C CA . TRP A 1 194 ? 5.570 11.536 -21.351 1.00 95.75 194 TRP A CA 1
ATOM 1427 C C . TRP A 1 194 ? 6.359 11.662 -20.046 1.00 95.75 194 TRP A C 1
ATOM 1429 O O . TRP A 1 194 ? 7.520 11.267 -19.979 1.00 95.75 194 TRP A O 1
ATOM 1439 N N . SER A 1 195 ? 5.724 12.149 -18.977 1.00 95.19 195 SER A N 1
ATOM 1440 C CA . SER A 1 195 ? 6.382 12.323 -17.679 1.00 95.19 195 SER A CA 1
ATOM 1441 C C . SER A 1 195 ? 6.775 10.986 -17.041 1.00 95.19 195 SER A C 1
ATOM 1443 O O . SER A 1 195 ? 7.883 10.856 -16.516 1.00 95.19 195 SER A O 1
ATOM 1445 N N . THR A 1 196 ? 5.913 9.967 -17.117 1.00 95.62 196 THR A N 1
ATOM 1446 C CA . THR A 1 196 ? 6.222 8.615 -16.632 1.00 95.62 196 THR A CA 1
ATOM 1447 C C . THR A 1 196 ? 7.350 7.974 -17.445 1.00 95.62 196 THR A C 1
ATOM 1449 O O . THR A 1 196 ? 8.312 7.480 -16.854 1.00 95.62 196 THR A O 1
ATOM 1452 N N . ALA A 1 197 ? 7.297 8.035 -18.780 1.00 96.56 197 ALA A N 1
ATOM 1453 C CA . ALA A 1 197 ? 8.344 7.489 -19.644 1.00 96.56 197 ALA A CA 1
ATOM 1454 C C . ALA A 1 197 ? 9.688 8.203 -19.436 1.00 96.56 197 ALA A C 1
ATOM 1456 O O . ALA A 1 197 ? 10.716 7.542 -19.298 1.00 96.56 197 ALA A O 1
ATOM 1457 N N . HIS A 1 198 ? 9.685 9.533 -19.308 1.00 96.94 198 HIS A N 1
ATOM 1458 C CA . HIS A 1 198 ? 10.883 10.314 -19.015 1.00 96.94 198 HIS A CA 1
ATOM 1459 C C . HIS A 1 198 ? 11.531 9.907 -17.681 1.00 96.94 198 HIS A C 1
ATOM 1461 O O . HIS A 1 198 ? 12.750 9.739 -17.611 1.00 96.94 198 HIS A O 1
ATOM 1467 N N . ARG A 1 199 ? 10.737 9.702 -16.619 1.00 97.19 199 ARG A N 1
ATOM 1468 C CA . ARG A 1 199 ? 11.248 9.272 -15.303 1.00 97.19 199 ARG A CA 1
ATOM 1469 C C . ARG A 1 199 ? 11.841 7.868 -15.346 1.00 97.19 199 ARG A C 1
ATOM 1471 O O . ARG A 1 199 ? 12.941 7.666 -14.835 1.00 97.19 199 ARG A O 1
ATOM 1478 N N . PHE A 1 200 ? 11.160 6.924 -15.995 1.00 97.81 200 PHE A N 1
ATOM 1479 C CA . PHE A 1 200 ? 11.705 5.585 -16.217 1.00 97.81 200 PHE A CA 1
ATOM 1480 C C . PHE A 1 200 ? 12.995 5.624 -17.043 1.00 97.81 200 PHE A C 1
ATOM 1482 O O . PHE A 1 200 ? 13.962 4.957 -16.683 1.00 97.81 200 PHE A O 1
ATOM 1489 N N . ALA A 1 201 ? 13.054 6.439 -18.098 1.00 98.06 201 ALA A N 1
ATOM 1490 C CA . ALA A 1 201 ? 14.252 6.581 -18.914 1.00 98.06 201 ALA A CA 1
ATOM 1491 C C . ALA A 1 201 ? 15.424 7.176 -18.123 1.00 98.06 201 ALA A C 1
ATOM 1493 O O . ALA A 1 201 ? 16.540 6.663 -18.176 1.00 98.06 201 ALA A O 1
ATOM 1494 N N . ARG A 1 202 ? 15.174 8.217 -17.321 1.00 98.19 202 ARG A N 1
ATOM 1495 C CA . ARG A 1 202 ? 16.186 8.796 -16.430 1.00 98.19 202 ARG A CA 1
ATOM 1496 C C . ARG A 1 202 ? 16.719 7.760 -15.436 1.00 98.19 202 ARG A C 1
ATOM 1498 O O . ARG A 1 202 ? 17.931 7.678 -15.255 1.00 98.19 202 ARG A O 1
ATOM 1505 N N . LEU A 1 203 ? 15.839 6.965 -14.823 1.00 97.69 203 LEU A N 1
ATOM 1506 C CA . LEU A 1 203 ? 16.238 5.865 -13.938 1.00 97.69 203 LEU A CA 1
ATOM 1507 C C . LEU A 1 203 ? 17.099 4.840 -14.667 1.00 97.69 203 LEU A C 1
ATOM 1509 O O . LEU A 1 203 ? 18.146 4.473 -14.150 1.00 97.69 203 LEU A O 1
ATOM 1513 N N . PHE A 1 204 ? 16.696 4.432 -15.870 1.00 98.12 204 PHE A N 1
ATOM 1514 C CA . PHE A 1 204 ? 17.447 3.499 -16.701 1.00 98.12 204 PHE A CA 1
ATOM 1515 C C . PHE A 1 204 ? 18.869 4.001 -16.982 1.00 98.12 204 PHE A C 1
ATOM 1517 O O . PHE A 1 204 ? 19.834 3.270 -16.779 1.00 98.12 204 PHE A O 1
ATOM 1524 N N . PHE A 1 205 ? 19.041 5.260 -17.394 1.00 97.50 205 PHE A N 1
ATOM 1525 C CA . PHE A 1 205 ? 20.377 5.778 -17.704 1.00 97.50 205 PHE A CA 1
ATOM 1526 C C . PHE A 1 205 ? 21.281 5.898 -16.470 1.00 97.50 205 PHE A C 1
ATOM 1528 O O . PHE A 1 205 ? 22.493 5.717 -16.602 1.00 97.50 205 PHE A O 1
ATOM 1535 N N . LEU A 1 206 ? 20.696 6.128 -15.290 1.00 96.50 206 LEU A N 1
ATOM 1536 C CA . LEU A 1 206 ? 21.389 6.194 -13.998 1.00 96.50 206 LEU A CA 1
ATOM 1537 C C . LEU A 1 206 ? 21.520 4.836 -13.287 1.00 96.50 206 LEU A C 1
ATOM 1539 O O . LEU A 1 206 ? 22.125 4.775 -12.215 1.00 96.50 206 LEU A O 1
ATOM 1543 N N . ALA A 1 207 ? 20.931 3.773 -13.835 1.00 97.44 207 ALA A N 1
ATOM 1544 C CA . ALA A 1 207 ? 20.929 2.460 -13.211 1.00 97.44 207 ALA A CA 1
ATOM 1545 C C . ALA A 1 207 ? 22.336 1.840 -13.192 1.00 97.44 207 ALA A C 1
ATOM 1547 O O . ALA A 1 207 ? 23.131 2.093 -14.108 1.00 97.44 207 ALA A O 1
ATOM 1548 N N . PRO A 1 208 ? 22.647 1.024 -12.167 1.00 94.94 208 PRO A N 1
ATOM 1549 C CA . PRO A 1 208 ? 23.884 0.254 -12.139 1.00 94.94 208 PRO A CA 1
ATOM 1550 C C . PRO A 1 208 ? 23.919 -0.763 -13.290 1.00 94.94 208 PRO A C 1
ATOM 1552 O O . PRO A 1 208 ? 22.880 -1.173 -13.805 1.00 94.94 208 PRO A O 1
ATOM 1555 N N . GLY A 1 209 ? 25.126 -1.172 -13.681 1.00 93.50 209 GLY A N 1
ATOM 1556 C CA . GLY A 1 209 ? 25.353 -2.077 -14.810 1.00 93.50 209 GLY A CA 1
ATOM 1557 C C . GLY A 1 209 ? 25.855 -1.366 -16.068 1.00 93.50 209 GLY A C 1
ATOM 1558 O O . GLY A 1 209 ? 25.708 -0.151 -16.234 1.00 93.50 209 GLY A O 1
ATOM 1559 N N . VAL A 1 210 ? 26.499 -2.135 -16.948 1.00 91.69 210 VAL A N 1
ATOM 1560 C CA . VAL A 1 210 ? 27.106 -1.614 -18.184 1.00 91.69 210 VAL A CA 1
ATOM 1561 C C . VAL A 1 210 ? 26.161 -1.829 -19.355 1.00 91.69 210 VAL A C 1
ATOM 1563 O O . VAL A 1 210 ? 25.954 -0.915 -20.157 1.00 91.69 210 VAL A O 1
ATOM 1566 N N . LEU A 1 211 ? 25.564 -3.019 -19.445 1.00 94.50 211 LEU A N 1
ATOM 1567 C CA . LEU A 1 211 ? 24.683 -3.374 -20.544 1.00 94.50 211 LEU A CA 1
ATOM 1568 C C . LEU A 1 211 ? 23.261 -2.851 -20.290 1.00 94.50 211 LEU A C 1
ATOM 1570 O O . LEU A 1 211 ? 22.824 -2.753 -19.142 1.00 94.50 211 LEU A O 1
ATOM 1574 N N . PRO A 1 212 ? 22.495 -2.544 -21.353 1.00 94.19 212 PRO A N 1
ATOM 1575 C CA . PRO A 1 212 ? 21.093 -2.153 -21.224 1.00 94.19 212 PRO A CA 1
ATOM 1576 C C . PRO A 1 212 ? 20.250 -3.126 -20.393 1.00 94.19 212 PRO A C 1
ATOM 1578 O O . PRO A 1 212 ? 19.431 -2.692 -19.592 1.00 94.19 212 PRO A O 1
ATOM 1581 N N . LEU A 1 213 ? 20.462 -4.432 -20.560 1.00 94.00 213 LEU A N 1
ATOM 1582 C CA . LEU A 1 213 ? 19.702 -5.443 -19.830 1.00 94.00 213 LEU A CA 1
ATOM 1583 C C . LEU A 1 213 ? 20.043 -5.459 -18.332 1.00 94.00 213 LEU A C 1
ATOM 1585 O O . LEU A 1 213 ? 19.112 -5.525 -17.535 1.00 94.00 213 LEU A O 1
ATOM 1589 N N . ASP A 1 214 ? 21.313 -5.274 -17.945 1.00 94.50 214 ASP A N 1
ATOM 1590 C CA . ASP A 1 214 ? 21.728 -5.147 -16.534 1.00 94.50 214 ASP A CA 1
ATOM 1591 C C . ASP A 1 214 ? 20.989 -3.987 -15.847 1.00 94.50 214 ASP A C 1
ATOM 1593 O O . ASP A 1 214 ? 20.466 -4.105 -14.738 1.00 94.50 214 ASP A O 1
ATOM 1597 N N . LYS A 1 215 ? 20.902 -2.851 -16.549 1.00 97.44 215 LYS A N 1
ATOM 1598 C CA . LYS A 1 215 ? 20.236 -1.635 -16.070 1.00 97.44 215 LYS A CA 1
ATOM 1599 C C . LYS A 1 215 ? 18.743 -1.851 -15.863 1.00 97.44 215 LYS A C 1
ATOM 1601 O O . LYS A 1 215 ? 18.177 -1.416 -14.860 1.00 97.44 215 LYS A O 1
ATOM 1606 N N . THR A 1 216 ? 18.090 -2.531 -16.804 1.00 95.94 216 THR A N 1
ATOM 1607 C CA . THR A 1 216 ? 16.672 -2.878 -16.675 1.00 95.94 216 THR A CA 1
ATOM 1608 C C . THR A 1 216 ? 16.436 -3.911 -15.577 1.00 95.94 216 THR A C 1
ATOM 1610 O O . THR A 1 216 ? 15.455 -3.806 -14.838 1.00 95.94 216 THR A O 1
ATOM 1613 N N . GLU A 1 217 ? 17.348 -4.865 -15.411 1.00 95.94 217 GLU A N 1
ATOM 1614 C CA . GLU A 1 217 ? 17.289 -5.847 -14.335 1.00 95.94 217 GLU A CA 1
ATOM 1615 C C . GLU A 1 217 ? 17.393 -5.181 -12.959 1.00 95.94 217 GLU A C 1
ATOM 1617 O O . GLU A 1 217 ? 16.601 -5.502 -12.071 1.00 95.94 217 GLU A O 1
ATOM 1622 N N . ALA A 1 218 ? 18.275 -4.191 -12.794 1.00 96.88 218 ALA A N 1
ATOM 1623 C CA . ALA A 1 218 ? 18.370 -3.403 -11.567 1.00 96.88 218 ALA A CA 1
ATOM 1624 C C . ALA A 1 218 ? 17.031 -2.731 -11.212 1.00 96.88 218 ALA A C 1
ATOM 1626 O O . ALA A 1 218 ? 16.609 -2.746 -10.054 1.00 96.88 218 ALA A O 1
ATOM 1627 N N . MET A 1 219 ? 16.306 -2.192 -12.199 1.00 97.25 219 MET A N 1
ATOM 1628 C CA . MET A 1 219 ? 14.975 -1.606 -11.982 1.00 97.25 219 MET A CA 1
ATOM 1629 C C . MET A 1 219 ? 13.944 -2.659 -11.552 1.00 97.25 219 MET A C 1
ATOM 1631 O O . MET A 1 219 ? 13.194 -2.425 -10.602 1.00 97.25 219 MET A O 1
ATOM 1635 N N . ALA A 1 220 ? 13.929 -3.826 -12.204 1.00 95.19 220 ALA A N 1
ATOM 1636 C CA . ALA A 1 220 ? 13.030 -4.927 -11.856 1.00 95.19 220 ALA A CA 1
ATOM 1637 C C . ALA A 1 220 ? 13.300 -5.475 -10.448 1.00 95.19 220 ALA A C 1
ATOM 1639 O O . ALA A 1 220 ? 12.364 -5.627 -9.661 1.00 95.19 220 ALA A O 1
ATOM 1640 N N . ARG A 1 221 ? 14.574 -5.686 -10.096 1.00 94.75 221 ARG A N 1
ATOM 1641 C CA . ARG A 1 221 ? 15.006 -6.091 -8.749 1.00 94.75 221 ARG A CA 1
ATOM 1642 C C . ARG A 1 221 ? 14.639 -5.050 -7.702 1.00 94.75 221 ARG A C 1
ATOM 1644 O O . ARG A 1 221 ? 14.153 -5.414 -6.638 1.00 94.75 221 ARG A O 1
ATOM 1651 N N . THR A 1 222 ? 14.805 -3.765 -8.014 1.00 96.38 222 THR A N 1
ATOM 1652 C CA . THR A 1 222 ? 14.428 -2.676 -7.102 1.00 96.38 222 THR A CA 1
ATOM 1653 C C . THR A 1 222 ? 12.928 -2.699 -6.804 1.00 96.38 222 THR A C 1
ATOM 1655 O O . THR A 1 222 ? 12.544 -2.585 -5.641 1.00 96.38 222 THR A O 1
ATOM 1658 N N . LEU A 1 223 ? 12.071 -2.880 -7.820 1.00 95.50 223 LEU A N 1
ATOM 1659 C CA . LEU A 1 223 ? 10.625 -2.983 -7.604 1.00 95.50 223 LEU A CA 1
ATOM 1660 C C . LEU A 1 223 ? 10.260 -4.225 -6.785 1.00 95.50 223 LEU A C 1
ATOM 1662 O O . LEU A 1 223 ? 9.492 -4.130 -5.827 1.00 95.50 223 LEU A O 1
ATOM 1666 N N . GLU A 1 224 ? 10.806 -5.381 -7.167 1.00 93.81 224 GLU A N 1
ATOM 1667 C CA . GLU A 1 224 ? 10.574 -6.653 -6.483 1.00 93.81 224 GLU A CA 1
ATOM 1668 C C . GLU A 1 224 ? 10.946 -6.550 -5.001 1.00 93.81 224 GLU A C 1
ATOM 1670 O O . GLU A 1 224 ? 10.144 -6.883 -4.127 1.00 93.81 224 GLU A O 1
ATOM 1675 N N . ARG A 1 225 ? 12.136 -6.014 -4.715 1.00 93.94 225 ARG A N 1
ATOM 1676 C CA . ARG A 1 225 ? 12.650 -5.849 -3.359 1.00 93.94 225 ARG A CA 1
ATOM 1677 C C . ARG A 1 225 ? 11.812 -4.856 -2.557 1.00 93.94 225 ARG A C 1
ATOM 1679 O O . ARG A 1 225 ? 11.378 -5.203 -1.464 1.00 93.94 225 ARG A O 1
ATOM 1686 N N . LEU A 1 226 ? 11.504 -3.682 -3.115 1.00 94.88 226 LEU A N 1
ATOM 1687 C CA . LEU A 1 226 ? 10.645 -2.677 -2.477 1.00 94.88 226 LEU A CA 1
ATOM 1688 C C . LEU A 1 226 ? 9.289 -3.259 -2.063 1.00 94.88 226 LEU A C 1
ATOM 1690 O O . LEU A 1 226 ? 8.875 -3.104 -0.913 1.00 94.88 226 LEU A O 1
ATOM 1694 N N . LEU A 1 227 ? 8.591 -3.925 -2.988 1.00 95.00 227 LEU A N 1
ATOM 1695 C CA . LEU A 1 227 ? 7.248 -4.450 -2.733 1.00 95.00 227 LEU A CA 1
ATOM 1696 C C . LEU A 1 227 ? 7.275 -5.643 -1.778 1.00 95.00 227 LEU A C 1
ATOM 1698 O O . LEU A 1 227 ? 6.391 -5.768 -0.928 1.00 95.00 227 LEU A O 1
ATOM 1702 N N . ASN A 1 228 ? 8.273 -6.519 -1.902 1.00 94.12 228 ASN A N 1
ATOM 1703 C CA . ASN A 1 228 ? 8.387 -7.687 -1.042 1.00 94.12 228 ASN A CA 1
ATOM 1704 C C . ASN A 1 228 ? 8.781 -7.301 0.387 1.00 94.12 228 ASN A C 1
ATOM 1706 O O . ASN A 1 228 ? 8.098 -7.699 1.328 1.00 94.12 228 ASN A O 1
ATOM 1710 N N . GLU A 1 229 ? 9.823 -6.480 0.557 1.00 94.25 229 GLU A N 1
ATOM 1711 C CA . GLU A 1 229 ? 10.243 -5.980 1.872 1.00 94.25 229 GLU A CA 1
ATOM 1712 C C . GLU A 1 229 ? 9.114 -5.202 2.551 1.00 94.25 229 GLU A C 1
ATOM 1714 O O . GLU A 1 229 ? 8.839 -5.436 3.726 1.00 94.25 229 GLU A O 1
ATOM 1719 N N . GLY A 1 230 ? 8.407 -4.343 1.806 1.00 94.06 230 GLY A N 1
ATOM 1720 C CA . GLY A 1 230 ? 7.253 -3.608 2.319 1.00 94.06 230 GLY A CA 1
ATOM 1721 C C . GLY A 1 230 ? 6.130 -4.532 2.799 1.00 94.06 230 GLY A C 1
ATOM 1722 O O . GLY A 1 230 ? 5.681 -4.414 3.939 1.00 94.06 230 GLY A O 1
ATOM 1723 N N . ASN A 1 231 ? 5.713 -5.496 1.970 1.00 94.00 231 ASN A N 1
ATOM 1724 C CA . ASN A 1 231 ? 4.684 -6.475 2.338 1.00 94.00 231 ASN A CA 1
ATOM 1725 C C . ASN A 1 231 ? 5.083 -7.308 3.563 1.00 94.00 231 ASN A C 1
ATOM 1727 O O . ASN A 1 231 ? 4.265 -7.514 4.461 1.00 94.00 231 ASN A O 1
ATOM 1731 N N . VAL A 1 232 ? 6.324 -7.801 3.602 1.00 94.94 232 VAL A N 1
ATOM 1732 C CA . VAL A 1 232 ? 6.836 -8.613 4.713 1.00 94.94 232 VAL A CA 1
ATOM 1733 C C . VAL A 1 232 ? 6.898 -7.790 5.998 1.00 94.94 232 VAL A C 1
ATOM 1735 O O . VAL A 1 232 ? 6.468 -8.283 7.042 1.00 94.94 232 VAL A O 1
ATOM 1738 N N . ALA A 1 233 ? 7.373 -6.543 5.934 1.00 93.81 233 ALA A N 1
ATOM 1739 C CA . ALA A 1 233 ? 7.434 -5.644 7.084 1.00 93.81 233 ALA A CA 1
ATOM 1740 C C . ALA A 1 233 ? 6.033 -5.358 7.645 1.00 93.81 233 ALA A C 1
ATOM 1742 O O . ALA A 1 233 ? 5.799 -5.550 8.838 1.00 93.81 233 ALA A O 1
ATOM 1743 N N . ILE A 1 234 ? 5.079 -4.992 6.782 1.00 94.81 234 ILE A N 1
ATOM 1744 C CA . ILE A 1 234 ? 3.689 -4.717 7.171 1.00 94.81 234 ILE A CA 1
ATOM 1745 C C . ILE A 1 234 ? 3.016 -5.964 7.768 1.00 94.81 234 ILE A C 1
ATOM 1747 O O . ILE A 1 234 ? 2.376 -5.878 8.820 1.00 94.81 234 ILE A O 1
ATOM 1751 N N . PHE A 1 235 ? 3.167 -7.137 7.141 1.00 96.31 235 PHE A N 1
ATOM 1752 C CA . PHE A 1 235 ? 2.557 -8.370 7.646 1.00 96.31 235 PHE A CA 1
ATOM 1753 C C . PHE A 1 235 ? 3.165 -8.819 8.969 1.00 96.31 235 PHE A C 1
ATOM 1755 O O . PHE A 1 235 ? 2.431 -9.217 9.869 1.00 96.31 235 PHE A O 1
ATOM 1762 N N . THR A 1 236 ? 4.484 -8.714 9.116 1.00 93.75 236 THR A N 1
ATOM 1763 C CA . THR A 1 236 ? 5.170 -9.068 10.364 1.00 93.75 236 THR A CA 1
ATOM 1764 C C . THR A 1 236 ? 4.774 -8.125 11.502 1.00 93.75 236 THR A C 1
ATOM 1766 O O . THR A 1 236 ? 4.550 -8.587 12.617 1.00 93.75 236 THR A O 1
ATOM 1769 N N . ASP A 1 237 ? 4.626 -6.825 11.227 1.00 94.88 237 ASP A N 1
ATOM 1770 C CA . ASP A 1 237 ? 4.248 -5.824 12.230 1.00 94.88 237 ASP A CA 1
ATOM 1771 C C . ASP A 1 237 ? 2.743 -5.866 12.545 1.00 94.88 237 ASP A C 1
ATOM 1773 O O . ASP A 1 237 ? 2.338 -6.300 13.625 1.00 94.88 237 ASP A O 1
ATOM 1777 N N . ILE A 1 238 ? 1.881 -5.481 11.600 1.00 96.88 238 ILE A N 1
ATOM 1778 C CA . ILE A 1 238 ? 0.433 -5.364 11.830 1.00 96.88 238 ILE A CA 1
ATOM 1779 C C . ILE A 1 238 ? -0.253 -6.734 11.842 1.00 96.88 238 ILE A C 1
ATOM 1781 O O . ILE A 1 238 ? -1.073 -7.015 12.720 1.00 96.88 238 ILE A O 1
ATOM 1785 N N . GLY A 1 239 ? 0.079 -7.608 10.886 1.00 96.62 239 GLY A N 1
ATOM 1786 C CA . GLY A 1 239 ? -0.471 -8.967 10.830 1.00 96.62 239 GLY A CA 1
ATOM 1787 C C . GLY A 1 239 ? -0.040 -9.807 12.036 1.00 96.62 239 GLY A C 1
ATOM 1788 O O . GLY A 1 239 ? -0.883 -10.434 12.680 1.00 96.62 239 GLY A O 1
ATOM 1789 N N . GLY A 1 240 ? 1.243 -9.743 12.402 1.00 95.50 240 GLY A N 1
ATOM 1790 C CA . GLY A 1 240 ? 1.790 -10.376 13.602 1.00 95.50 240 GLY A CA 1
ATOM 1791 C C . GLY A 1 240 ? 1.153 -9.844 14.887 1.00 95.50 240 GLY A C 1
ATOM 1792 O O . GLY A 1 240 ? 0.755 -10.637 15.740 1.00 95.50 240 GLY A O 1
ATOM 1793 N N . SER A 1 241 ? 0.946 -8.526 14.995 1.00 97.25 241 SER A N 1
ATOM 1794 C CA . SER A 1 241 ? 0.232 -7.920 16.130 1.00 97.25 241 SER A CA 1
ATOM 1795 C C . SER A 1 241 ? -1.205 -8.432 16.255 1.00 97.25 241 SER A C 1
ATOM 1797 O O . SER A 1 241 ? -1.661 -8.724 17.359 1.00 97.25 241 SER A O 1
ATOM 1799 N N . ALA A 1 242 ? -1.916 -8.600 15.137 1.00 97.69 242 ALA A N 1
ATOM 1800 C CA . ALA A 1 242 ? -3.266 -9.159 15.131 1.00 97.69 242 ALA A CA 1
ATOM 1801 C C . ALA A 1 242 ? -3.300 -10.627 15.549 1.00 97.69 242 ALA A C 1
ATOM 1803 O O . ALA A 1 242 ? -4.171 -11.029 16.317 1.00 97.69 242 ALA A O 1
ATOM 1804 N N . GLN A 1 243 ? -2.346 -11.430 15.081 1.00 96.44 243 GLN A N 1
ATOM 1805 C CA . GLN A 1 243 ? -2.232 -12.829 15.485 1.00 96.44 243 GLN A CA 1
ATOM 1806 C C . GLN A 1 243 ? -1.894 -12.955 16.977 1.00 96.44 243 GLN A C 1
ATOM 1808 O O . GLN A 1 243 ? -2.523 -13.753 17.669 1.00 96.44 243 GLN A O 1
ATOM 1813 N N . ALA A 1 244 ? -0.975 -12.131 17.489 1.00 95.75 244 ALA A N 1
ATOM 1814 C CA . ALA A 1 244 ? -0.649 -12.069 18.913 1.00 95.75 244 ALA A CA 1
ATOM 1815 C C . ALA A 1 244 ? -1.863 -11.647 19.754 1.00 95.75 244 ALA A C 1
ATOM 1817 O O . ALA A 1 244 ? -2.161 -12.274 20.770 1.00 95.75 244 ALA A O 1
ATOM 1818 N N . TYR A 1 245 ? -2.608 -10.634 19.304 1.00 97.62 245 TYR A N 1
ATOM 1819 C CA . TYR A 1 245 ? -3.841 -10.195 19.950 1.00 97.62 245 TYR A CA 1
ATOM 1820 C C . TYR A 1 245 ? -4.897 -11.307 19.983 1.00 97.62 245 TYR A C 1
ATOM 1822 O O . TYR A 1 245 ? -5.463 -11.589 21.036 1.00 97.62 245 TYR A O 1
ATOM 1830 N N . LEU A 1 246 ? -5.135 -11.983 18.855 1.00 96.12 246 LEU A N 1
ATOM 1831 C CA . LEU A 1 246 ? -6.086 -13.093 18.770 1.00 96.12 246 LEU A CA 1
ATOM 1832 C C . LEU A 1 246 ? -5.676 -14.279 19.656 1.00 96.12 246 LEU A C 1
ATOM 1834 O O . LEU A 1 246 ? -6.543 -14.883 20.284 1.00 96.12 246 LEU A O 1
ATOM 1838 N N . ALA A 1 247 ? -4.380 -14.589 19.744 1.00 95.31 247 ALA A N 1
ATOM 1839 C CA . ALA A 1 247 ? -3.859 -15.632 20.625 1.00 95.31 247 ALA A CA 1
ATOM 1840 C C . ALA A 1 247 ? -4.040 -15.267 22.108 1.00 95.31 247 ALA A C 1
ATOM 1842 O O . ALA A 1 247 ? -4.591 -16.055 22.874 1.00 95.31 247 ALA A O 1
ATOM 1843 N N . TRP A 1 248 ? -3.664 -14.047 22.504 1.00 95.75 248 TRP A N 1
ATOM 1844 C CA . TRP A 1 248 ? -3.901 -13.531 23.857 1.00 95.75 248 TRP A CA 1
ATOM 1845 C C . TRP A 1 248 ? -5.392 -13.577 24.224 1.00 95.75 248 TRP A C 1
ATOM 1847 O O . TRP A 1 248 ? -5.770 -14.050 25.299 1.00 95.75 248 TRP A O 1
ATOM 1857 N N . ARG A 1 249 ? -6.258 -13.169 23.289 1.00 94.62 249 ARG A N 1
ATOM 1858 C CA . ARG A 1 249 ? -7.714 -13.122 23.457 1.00 94.62 249 ARG A CA 1
ATOM 1859 C C . ARG A 1 249 ? -8.323 -14.485 23.804 1.00 94.62 249 ARG A C 1
ATOM 1861 O O . ARG A 1 249 ? -9.291 -14.525 24.558 1.00 94.62 249 ARG A O 1
ATOM 1868 N N . GLN A 1 250 ? -7.776 -15.589 23.285 1.00 91.75 250 GLN A N 1
ATOM 1869 C CA . GLN A 1 250 ? -8.270 -16.946 23.566 1.00 91.75 250 GLN A CA 1
ATOM 1870 C C . GLN A 1 250 ? -8.091 -17.355 25.038 1.00 91.75 250 GLN A C 1
ATOM 1872 O O . GLN A 1 250 ? -8.938 -18.067 25.572 1.00 91.75 250 GLN A O 1
ATOM 1877 N N . GLY A 1 251 ? -7.027 -16.890 25.702 1.00 87.19 251 GLY A N 1
ATOM 1878 C CA . GLY A 1 251 ? -6.740 -17.195 27.110 1.00 87.19 251 GLY A CA 1
ATOM 1879 C C . GLY A 1 251 ? -7.250 -16.150 28.108 1.00 87.19 251 GLY A C 1
ATOM 1880 O O . GLY A 1 251 ? -7.267 -16.401 29.310 1.00 87.19 251 GLY A O 1
ATOM 1881 N N . ALA A 1 252 ? -7.680 -14.979 27.632 1.00 85.06 252 ALA A N 1
ATOM 1882 C CA . ALA A 1 252 ? -7.995 -13.842 28.489 1.00 85.06 252 ALA A CA 1
ATOM 1883 C C . ALA A 1 252 ? -9.372 -13.919 29.183 1.00 85.06 252 ALA A C 1
ATOM 1885 O O . ALA A 1 252 ? -9.655 -13.085 30.027 1.00 85.06 252 ALA A O 1
ATOM 1886 N N . GLY A 1 253 ? -10.259 -14.880 28.907 1.00 86.75 253 GLY A N 1
ATOM 1887 C CA . GLY A 1 253 ? -11.579 -14.934 29.564 1.00 86.75 253 GLY A CA 1
ATOM 1888 C C . GLY A 1 253 ? -12.474 -13.732 29.212 1.00 86.75 253 GLY A C 1
ATOM 1889 O O . GLY A 1 253 ? -12.673 -13.441 28.036 1.00 86.75 253 GLY A O 1
ATOM 1890 N N . ALA A 1 254 ? -13.052 -13.035 30.202 1.00 88.94 254 ALA A N 1
ATOM 1891 C CA . ALA A 1 254 ? -13.871 -11.843 29.943 1.00 88.94 254 ALA A CA 1
ATOM 1892 C C . ALA A 1 254 ? -13.020 -10.697 29.360 1.00 88.94 254 ALA A C 1
ATOM 1894 O O . ALA A 1 254 ? -12.056 -10.242 29.984 1.00 88.94 254 ALA A O 1
ATOM 1895 N N . LEU A 1 255 ? -13.398 -10.234 28.166 1.00 93.19 255 LEU A N 1
ATOM 1896 C CA . LEU A 1 255 ? -12.664 -9.236 27.387 1.00 93.19 255 LEU A CA 1
ATOM 1897 C C . LEU A 1 255 ? -13.275 -7.849 27.548 1.00 93.19 255 LEU A C 1
ATOM 1899 O O . LEU A 1 255 ? -14.446 -7.654 27.215 1.00 93.19 255 LEU A O 1
ATOM 1903 N N . THR A 1 256 ? -12.464 -6.890 27.995 1.00 95.94 256 THR A N 1
ATOM 1904 C CA . THR A 1 256 ? -12.808 -5.462 28.055 1.00 95.94 256 THR A CA 1
ATOM 1905 C C . THR A 1 256 ? -11.679 -4.607 27.473 1.00 95.94 256 THR A C 1
ATOM 1907 O O . THR A 1 256 ? -10.527 -5.060 27.459 1.00 95.94 256 THR A O 1
ATOM 1910 N N . PRO A 1 257 ? -11.963 -3.376 27.011 1.00 96.94 257 PRO A N 1
ATOM 1911 C CA . PRO A 1 257 ? -10.932 -2.451 26.537 1.00 96.94 257 PRO A CA 1
ATOM 1912 C C . PRO A 1 257 ? -9.839 -2.191 27.583 1.00 96.94 257 PRO A C 1
ATOM 1914 O O . PRO A 1 257 ? -8.653 -2.216 27.266 1.00 96.94 257 PRO A O 1
ATOM 1917 N N . GLU A 1 258 ? -10.213 -2.024 28.853 1.00 96.88 258 GLU A N 1
ATOM 1918 C CA . GLU A 1 258 ? -9.282 -1.787 29.966 1.00 96.88 258 GLU A CA 1
ATOM 1919 C C . GLU A 1 258 ? -8.332 -2.966 30.150 1.00 96.88 258 GLU A C 1
ATOM 1921 O O . GLU A 1 258 ? -7.151 -2.786 30.450 1.00 96.88 258 GLU A O 1
ATOM 1926 N N . ARG A 1 259 ? -8.844 -4.183 29.941 1.00 96.44 259 ARG A N 1
ATOM 1927 C CA . ARG A 1 259 ? -8.043 -5.395 30.003 1.00 96.44 259 ARG A CA 1
ATOM 1928 C C . ARG A 1 259 ? -7.032 -5.459 28.865 1.00 96.44 259 ARG A C 1
ATOM 1930 O O . ARG A 1 259 ? -5.880 -5.781 29.130 1.00 96.44 259 ARG A O 1
ATOM 1937 N N . VAL A 1 260 ? -7.425 -5.098 27.639 1.00 97.75 260 VAL A N 1
ATOM 1938 C CA . VAL A 1 260 ? -6.484 -4.977 26.509 1.00 97.75 260 VAL A CA 1
ATOM 1939 C C . VAL A 1 260 ? -5.363 -4.001 26.864 1.00 97.75 260 VAL A C 1
ATOM 1941 O O . VAL A 1 260 ? -4.196 -4.357 26.773 1.00 97.75 260 VAL A O 1
ATOM 1944 N N . LEU A 1 261 ? -5.705 -2.803 27.349 1.00 97.94 261 LEU A N 1
ATOM 1945 C CA . LEU A 1 261 ? -4.727 -1.760 27.687 1.00 97.94 261 LEU A CA 1
ATOM 1946 C C . LEU A 1 261 ? -3.764 -2.157 28.819 1.00 97.94 261 LEU A C 1
ATOM 1948 O O . LEU A 1 261 ? -2.642 -1.647 28.883 1.00 97.94 261 LEU A O 1
ATOM 1952 N N . ARG A 1 262 ? -4.204 -3.032 29.730 1.00 95.38 262 ARG A N 1
ATOM 1953 C CA . ARG A 1 262 ? -3.419 -3.482 30.887 1.00 95.38 262 ARG A CA 1
ATOM 1954 C C . ARG A 1 262 ? -2.592 -4.736 30.609 1.00 95.38 262 ARG A C 1
ATOM 1956 O O . ARG A 1 262 ? -1.479 -4.828 31.109 1.00 95.38 262 ARG A O 1
ATOM 1963 N N . GLU A 1 263 ? -3.145 -5.703 29.881 1.00 95.44 263 GLU A N 1
ATOM 1964 C CA . GLU A 1 263 ? -2.612 -7.072 29.809 1.00 95.44 263 GLU A CA 1
ATOM 1965 C C . GLU A 1 263 ? -2.091 -7.463 28.423 1.00 95.44 263 GLU A C 1
ATOM 1967 O O . GLU A 1 263 ? -1.244 -8.349 28.336 1.00 95.44 263 GLU A O 1
ATOM 1972 N N . PHE A 1 264 ? -2.560 -6.832 27.341 1.00 96.81 264 PHE A N 1
ATOM 1973 C CA . PHE A 1 264 ? -2.016 -7.082 26.008 1.00 96.81 264 PHE A CA 1
ATOM 1974 C C . PHE A 1 264 ? -0.835 -6.148 25.742 1.00 96.81 264 PHE A C 1
ATOM 1976 O O . PHE A 1 264 ? -0.962 -4.925 25.812 1.00 96.81 264 PHE A O 1
ATOM 1983 N N . THR A 1 265 ? 0.320 -6.723 25.414 1.00 92.31 265 THR A N 1
ATOM 1984 C CA . THR A 1 265 ? 1.542 -5.965 25.145 1.00 92.31 265 THR A CA 1
ATOM 1985 C C . THR A 1 265 ? 2.155 -6.355 23.807 1.00 92.31 265 THR A C 1
ATOM 1987 O O . THR A 1 265 ? 2.077 -7.502 23.367 1.00 92.31 265 THR A O 1
ATOM 1990 N N . LEU A 1 266 ? 2.775 -5.370 23.165 1.00 94.38 266 LEU A N 1
ATOM 1991 C CA . LEU A 1 266 ? 3.568 -5.513 21.953 1.00 94.38 266 LEU A CA 1
ATOM 1992 C C . LEU A 1 266 ? 4.972 -4.983 22.236 1.00 94.38 266 LEU A C 1
ATOM 1994 O O . LEU A 1 266 ? 5.159 -4.078 23.053 1.00 94.38 266 LEU A O 1
ATOM 1998 N N . ARG A 1 267 ? 5.978 -5.504 21.531 1.00 92.50 267 ARG A N 1
ATOM 1999 C CA . ARG A 1 267 ? 7.349 -5.002 21.665 1.00 92.50 267 ARG A CA 1
ATOM 2000 C C . ARG A 1 267 ? 7.398 -3.502 21.342 1.00 92.50 267 ARG A C 1
ATOM 2002 O O . ARG A 1 267 ? 6.993 -3.081 20.264 1.00 92.50 267 ARG A O 1
ATOM 2009 N N . GLY A 1 268 ? 7.926 -2.706 22.273 1.00 91.31 268 GLY A N 1
ATOM 2010 C CA . GLY A 1 268 ? 8.012 -1.245 22.137 1.00 91.31 268 GLY A CA 1
ATOM 2011 C C . GLY A 1 268 ? 6.719 -0.487 22.471 1.00 91.31 268 GLY A C 1
ATOM 2012 O O . GLY A 1 268 ? 6.700 0.742 22.377 1.00 91.31 268 GLY A O 1
ATOM 2013 N N . ALA A 1 269 ? 5.654 -1.185 22.875 1.00 95.62 269 ALA A N 1
ATOM 2014 C CA . ALA A 1 269 ? 4.464 -0.567 23.444 1.00 95.62 269 ALA A CA 1
ATOM 2015 C C . ALA A 1 269 ? 4.614 -0.411 24.964 1.00 95.62 269 ALA A C 1
ATOM 2017 O O . ALA A 1 269 ? 5.171 -1.269 25.646 1.00 95.62 269 ALA A O 1
ATOM 2018 N N . THR A 1 270 ? 4.057 0.668 25.504 1.00 96.19 270 THR A N 1
ATOM 2019 C CA . THR A 1 270 ? 3.817 0.838 26.940 1.00 96.19 270 THR A CA 1
ATOM 2020 C C . THR A 1 270 ? 2.322 1.003 27.212 1.00 96.19 270 THR A C 1
ATOM 2022 O O . THR A 1 270 ? 1.609 1.668 26.448 1.00 96.19 270 THR A O 1
ATOM 2025 N N . SER A 1 271 ? 1.838 0.441 28.326 1.00 95.38 271 SER A N 1
ATOM 2026 C CA . SER A 1 271 ? 0.431 0.566 28.742 1.00 95.38 271 SER A CA 1
ATOM 2027 C C . SER A 1 271 ? 0.029 2.020 28.994 1.00 95.38 271 SER A C 1
ATOM 2029 O O . SER A 1 271 ? -1.095 2.410 28.690 1.00 95.38 271 SER A O 1
ATOM 2031 N N . GLN A 1 272 ? 0.950 2.856 29.490 1.00 97.44 272 GLN A N 1
ATOM 2032 C CA . GLN A 1 272 ? 0.689 4.279 29.722 1.00 97.44 272 GLN A CA 1
ATOM 2033 C C . GLN A 1 272 ? 0.424 5.032 28.411 1.00 97.44 272 GLN A C 1
ATOM 2035 O O . GLN A 1 272 ? -0.545 5.787 28.327 1.00 97.44 272 GLN A O 1
ATOM 2040 N N . GLN A 1 273 ? 1.255 4.827 27.382 1.00 98.12 273 GLN A N 1
ATOM 2041 C CA . GLN A 1 273 ? 1.048 5.451 26.071 1.00 98.12 273 GLN A CA 1
ATOM 2042 C C . GLN A 1 273 ? -0.207 4.901 25.384 1.00 98.12 273 GLN A C 1
ATOM 2044 O O . GLN A 1 273 ? -0.985 5.683 24.843 1.00 98.12 273 GLN A O 1
ATOM 2049 N N . ALA A 1 274 ? -0.442 3.585 25.446 1.00 98.38 274 ALA A N 1
ATOM 2050 C CA . ALA A 1 274 ? -1.627 2.967 24.849 1.00 98.38 274 ALA A CA 1
ATOM 2051 C C . ALA A 1 274 ? -2.920 3.492 25.493 1.00 98.38 274 ALA A C 1
ATOM 2053 O O . ALA A 1 274 ? -3.852 3.883 24.791 1.00 98.38 274 ALA A O 1
ATOM 2054 N N . LYS A 1 275 ? -2.955 3.588 26.830 1.00 98.31 275 LYS A N 1
ATOM 2055 C CA . LYS A 1 275 ? -4.087 4.174 27.554 1.00 98.31 275 LYS A CA 1
ATOM 2056 C C . LYS A 1 275 ? -4.293 5.644 27.195 1.00 98.31 275 LYS A C 1
ATOM 2058 O O . LYS A 1 275 ? -5.420 6.037 26.920 1.00 98.31 275 LYS A O 1
ATOM 2063 N N . ARG A 1 276 ? -3.220 6.442 27.142 1.00 97.94 276 ARG A N 1
ATOM 2064 C CA . ARG A 1 276 ? -3.294 7.855 26.737 1.00 97.94 276 ARG A CA 1
ATOM 2065 C C . ARG A 1 276 ? -3.893 8.008 25.338 1.00 97.94 276 ARG A C 1
ATOM 2067 O O . ARG A 1 276 ? -4.767 8.846 25.145 1.00 97.94 276 ARG A O 1
ATOM 2074 N N . ALA A 1 277 ? -3.442 7.198 24.381 1.00 98.25 277 ALA A N 1
ATOM 2075 C CA . ALA A 1 277 ? -3.975 7.200 23.024 1.00 98.25 277 ALA A CA 1
ATOM 2076 C C . ALA A 1 277 ? -5.458 6.808 22.999 1.00 98.25 277 ALA A C 1
ATOM 2078 O O . ALA A 1 277 ? -6.263 7.507 22.392 1.00 98.25 277 ALA A O 1
ATOM 2079 N N . TYR A 1 278 ? -5.838 5.741 23.707 1.00 98.62 278 TYR A N 1
ATOM 2080 C CA . TYR A 1 278 ? -7.233 5.317 23.823 1.00 98.62 278 TYR A CA 1
ATOM 2081 C C . TYR A 1 278 ? -8.126 6.416 24.419 1.00 98.62 278 TYR A C 1
ATOM 2083 O O . TYR A 1 278 ? -9.115 6.792 23.795 1.00 98.62 278 TYR A O 1
ATOM 2091 N N . ASP A 1 279 ? -7.753 6.978 25.573 1.00 98.06 279 ASP A N 1
ATOM 2092 C CA . ASP A 1 279 ? -8.520 8.025 26.265 1.00 98.06 279 ASP A CA 1
ATOM 2093 C C . ASP A 1 279 ? -8.670 9.289 25.398 1.00 98.06 279 ASP A C 1
ATOM 2095 O O . ASP A 1 279 ? -9.725 9.928 25.377 1.00 98.06 279 ASP A O 1
ATOM 2099 N N . ALA A 1 280 ? -7.626 9.643 24.644 1.00 97.12 280 ALA A N 1
ATOM 2100 C CA . ALA A 1 280 ? -7.666 10.777 23.731 1.00 97.12 280 ALA A CA 1
ATOM 2101 C C . ALA A 1 280 ? -8.575 10.524 22.520 1.00 97.12 280 ALA A C 1
ATOM 2103 O O . ALA A 1 280 ? -9.225 11.450 22.047 1.00 97.12 280 ALA A O 1
ATOM 2104 N N . LEU A 1 281 ? -8.624 9.297 21.996 1.00 98.00 281 LEU A N 1
ATOM 2105 C CA . LEU A 1 281 ? -9.323 8.981 20.748 1.00 98.00 281 LEU A CA 1
ATOM 2106 C C . LEU A 1 281 ? -10.786 8.566 20.952 1.00 98.00 281 LEU A C 1
ATOM 2108 O O . LEU A 1 281 ? -11.635 8.910 20.130 1.00 98.00 281 LEU A O 1
ATOM 2112 N N . ILE A 1 282 ? -11.112 7.892 22.058 1.00 96.62 282 ILE A N 1
ATOM 2113 C CA . ILE A 1 282 ? -12.474 7.432 22.385 1.00 96.62 282 ILE A CA 1
ATOM 2114 C C . ILE A 1 282 ? -13.485 8.592 22.438 1.00 96.62 282 ILE A C 1
ATOM 2116 O O . ILE A 1 282 ? -14.650 8.441 22.068 1.00 96.62 282 ILE A O 1
ATOM 2120 N N . THR A 1 283 ? -13.034 9.782 22.839 1.00 94.19 283 THR A N 1
ATOM 2121 C CA . THR A 1 283 ? -13.866 10.990 22.959 1.00 94.19 283 THR A CA 1
ATOM 2122 C C . THR A 1 283 ? -14.142 11.678 21.617 1.00 94.19 283 THR A C 1
ATOM 2124 O O . THR A 1 283 ? -14.954 12.599 21.551 1.00 94.19 283 THR A O 1
ATOM 2127 N N . ARG A 1 284 ? -13.515 11.216 20.526 1.00 95.38 284 ARG A N 1
ATOM 2128 C CA . ARG A 1 284 ? -13.499 11.884 19.211 1.00 95.38 284 ARG A CA 1
ATOM 2129 C C . ARG A 1 284 ? -14.311 11.148 18.150 1.00 95.38 284 ARG A C 1
ATOM 2131 O O . ARG A 1 284 ? -14.195 11.423 16.962 1.00 95.38 284 ARG A O 1
ATOM 2138 N N . THR A 1 285 ? -15.197 10.250 18.576 1.00 93.62 285 THR A N 1
ATOM 2139 C CA . THR A 1 285 ? -16.104 9.474 17.708 1.00 93.62 285 THR A CA 1
ATOM 2140 C C . THR A 1 285 ? -17.089 10.327 16.899 1.00 93.62 285 THR A C 1
ATOM 2142 O O . THR A 1 285 ? -17.727 9.816 15.984 1.00 93.62 285 THR A O 1
ATOM 2145 N N . ARG A 1 286 ? -17.217 11.623 17.210 1.00 92.56 286 ARG A N 1
ATOM 2146 C CA . ARG A 1 286 ? -18.060 12.578 16.473 1.00 92.56 286 ARG A CA 1
ATOM 2147 C C . ARG A 1 286 ? -17.306 13.363 15.392 1.00 92.56 286 ARG A C 1
ATOM 2149 O O . ARG A 1 286 ? -17.946 14.074 14.624 1.00 92.56 286 ARG A O 1
ATOM 2156 N N . GLU A 1 287 ? -15.977 13.274 15.331 1.00 93.12 287 GLU A N 1
ATOM 2157 C CA . GLU A 1 287 ? -15.187 13.998 14.329 1.00 93.12 287 GLU A CA 1
ATOM 2158 C C . GLU A 1 287 ? -15.369 13.387 12.930 1.00 93.12 287 GLU A C 1
ATOM 2160 O O . GLU A 1 287 ? -15.389 12.167 12.758 1.00 93.12 287 GLU A O 1
ATOM 2165 N N . THR A 1 288 ? -15.526 14.246 11.919 1.00 90.38 288 THR A N 1
ATOM 2166 C CA . THR A 1 288 ? -15.618 13.858 10.504 1.00 90.38 288 THR A CA 1
ATOM 2167 C C . THR A 1 288 ? -14.713 14.779 9.676 1.00 90.38 288 THR A C 1
ATOM 2169 O O . THR A 1 288 ? -15.001 15.973 9.600 1.00 90.38 288 THR A O 1
ATOM 2172 N N . PRO A 1 289 ? -13.637 14.266 9.048 1.00 91.31 289 PRO A N 1
ATOM 2173 C CA . PRO A 1 289 ? -13.188 12.869 9.061 1.00 91.31 289 PRO A CA 1
ATOM 2174 C C . PRO A 1 289 ? -12.718 12.401 10.450 1.00 91.31 289 PRO A C 1
ATOM 2176 O O . PRO A 1 289 ? -12.407 13.217 11.315 1.00 91.31 289 PRO A O 1
ATOM 2179 N N . ALA A 1 290 ? -12.665 11.080 10.655 1.00 94.88 290 ALA A N 1
ATOM 2180 C CA . ALA A 1 290 ? -12.129 10.499 11.885 1.00 94.88 290 ALA A CA 1
ATOM 2181 C C . ALA A 1 290 ? -10.650 10.906 12.088 1.00 94.88 290 ALA A C 1
ATOM 2183 O O . ALA A 1 290 ? -9.926 11.015 11.092 1.00 94.88 290 ALA A O 1
ATOM 2184 N N . PRO A 1 291 ? -10.179 11.074 13.343 1.00 96.50 291 PRO A N 1
ATOM 2185 C CA . PRO A 1 291 ? -8.803 11.453 13.650 1.00 96.50 291 PRO A CA 1
ATOM 2186 C C . PRO A 1 291 ? -7.773 10.595 12.911 1.00 96.50 291 PRO A C 1
ATOM 2188 O O . PRO A 1 291 ? -7.848 9.365 12.940 1.00 96.50 291 PRO A O 1
ATOM 2191 N N . SER A 1 292 ? -6.820 11.246 12.247 1.00 95.75 292 SER A N 1
ATOM 2192 C CA . SER A 1 292 ? -5.819 10.576 11.405 1.00 95.75 292 SER A CA 1
ATOM 2193 C C . SER A 1 292 ? -4.423 11.209 11.450 1.00 95.75 292 SER A C 1
ATOM 2195 O O . SER A 1 292 ? -3.487 10.634 10.915 1.00 95.75 292 SER A O 1
ATOM 2197 N N . ASP A 1 293 ? -4.253 12.376 12.074 1.00 93.75 293 ASP A N 1
ATOM 2198 C CA . ASP A 1 293 ? -2.961 13.064 12.206 1.00 93.75 293 ASP A CA 1
ATOM 2199 C C . ASP A 1 293 ? -2.360 12.796 13.594 1.00 93.75 293 ASP A C 1
ATOM 2201 O O . ASP A 1 293 ? -2.434 13.624 14.505 1.00 93.75 293 ASP A O 1
ATOM 2205 N N . PHE A 1 294 ? -1.843 11.584 13.799 1.00 96.00 294 PHE A N 1
ATOM 2206 C CA . PHE A 1 294 ? -1.411 11.156 15.132 1.00 96.00 294 PHE A CA 1
ATOM 2207 C C . PHE A 1 294 ? -0.079 11.766 15.564 1.00 96.00 294 PHE A C 1
ATOM 2209 O O . PHE A 1 294 ? 0.105 11.954 16.761 1.00 96.00 294 PHE A O 1
ATOM 2216 N N . ALA A 1 295 ? 0.796 12.166 14.635 1.00 93.44 295 ALA A N 1
ATOM 2217 C CA . ALA A 1 295 ? 2.007 12.915 14.982 1.00 93.44 295 ALA A CA 1
ATOM 2218 C C . ALA A 1 295 ? 1.674 14.224 15.713 1.00 93.44 295 ALA A C 1
ATOM 2220 O O . ALA A 1 295 ? 2.310 14.560 16.709 1.00 93.44 295 ALA A O 1
ATOM 2221 N N . ARG A 1 296 ? 0.641 14.947 15.262 1.00 94.56 296 ARG A N 1
ATOM 2222 C CA . ARG A 1 296 ? 0.192 16.172 15.932 1.00 94.56 296 ARG A CA 1
ATOM 2223 C C . ARG A 1 296 ? -0.637 15.891 17.182 1.00 94.56 296 ARG A C 1
ATOM 2225 O O . ARG A 1 296 ? -0.543 16.626 18.160 1.00 94.56 296 ARG A O 1
ATOM 2232 N N . LEU A 1 297 ? -1.503 14.880 17.137 1.00 95.25 297 LEU A N 1
ATOM 2233 C CA . LEU A 1 297 ? -2.446 14.602 18.223 1.00 95.25 297 LEU A CA 1
ATOM 2234 C C . LEU A 1 297 ? -1.813 13.870 19.410 1.00 95.25 297 LEU A C 1
ATOM 2236 O O . LEU A 1 297 ? -2.279 14.028 20.536 1.00 95.25 297 LEU A O 1
ATOM 2240 N N . LEU A 1 298 ? -0.801 13.046 19.153 1.00 96.50 298 LEU A N 1
ATOM 2241 C CA . LEU A 1 298 ? -0.196 12.109 20.095 1.00 96.50 298 LEU A CA 1
ATOM 2242 C C . LEU A 1 298 ? 1.334 12.015 19.871 1.00 96.50 298 LEU A C 1
ATOM 2244 O O . LEU A 1 298 ? 1.839 10.911 19.665 1.00 96.50 298 LEU A O 1
ATOM 2248 N N . PRO A 1 299 ? 2.090 13.133 19.927 1.00 93.50 299 PRO A N 1
ATOM 2249 C CA . PRO A 1 299 ? 3.506 13.177 19.528 1.00 93.50 299 PRO A CA 1
ATOM 2250 C C . PRO A 1 299 ? 4.419 12.218 20.309 1.00 93.50 299 PRO A C 1
ATOM 2252 O O . PRO A 1 299 ? 5.401 11.726 19.765 1.00 93.50 299 PRO A O 1
ATOM 2255 N N . ASP A 1 300 ? 4.072 11.907 21.562 1.00 93.69 300 ASP A N 1
ATOM 2256 C CA . ASP A 1 300 ? 4.869 11.034 22.436 1.00 93.69 300 ASP A CA 1
ATOM 2257 C C . ASP A 1 300 ? 4.379 9.576 22.466 1.00 93.69 300 ASP A C 1
ATOM 2259 O O . ASP A 1 300 ? 4.847 8.782 23.287 1.00 93.69 300 ASP A O 1
ATOM 2263 N N . VAL A 1 301 ? 3.378 9.210 21.660 1.00 96.75 301 VAL A N 1
ATOM 2264 C CA . VAL A 1 301 ? 2.845 7.840 21.621 1.00 96.75 301 VAL A CA 1
ATOM 2265 C C . VAL A 1 301 ? 3.591 7.042 20.561 1.00 96.75 301 VAL A C 1
ATOM 2267 O O . VAL A 1 301 ? 3.589 7.396 19.387 1.00 96.75 301 VAL A O 1
ATOM 2270 N N . SER A 1 302 ? 4.198 5.923 20.966 1.00 95.81 302 SER A N 1
ATOM 2271 C CA . SER A 1 302 ? 4.853 5.022 20.019 1.00 95.81 302 SER A CA 1
ATOM 2272 C C . SER A 1 302 ? 3.832 4.326 19.111 1.00 95.81 302 SER A C 1
ATOM 2274 O O . SER A 1 302 ? 2.714 4.012 19.530 1.00 95.81 302 SER A O 1
ATOM 2276 N N . GLY A 1 303 ? 4.235 4.015 17.877 1.00 95.00 303 GLY A N 1
ATOM 2277 C CA . GLY A 1 303 ? 3.415 3.250 16.935 1.00 95.00 303 GLY A CA 1
ATOM 2278 C C . GLY A 1 303 ? 2.863 1.933 17.515 1.00 95.00 303 GLY A C 1
ATOM 2279 O O . GLY A 1 303 ? 1.658 1.704 17.419 1.00 95.00 303 GLY A O 1
ATOM 2280 N N . PRO A 1 304 ? 3.667 1.087 18.194 1.00 96.94 304 PRO A N 1
ATOM 2281 C CA . PRO A 1 304 ? 3.154 -0.118 18.850 1.00 96.94 304 PRO A CA 1
ATOM 2282 C C . PRO A 1 304 ? 2.108 0.167 19.941 1.00 96.94 304 PRO A C 1
ATOM 2284 O O . PRO A 1 304 ? 1.115 -0.551 20.041 1.00 96.94 304 PRO A O 1
ATOM 2287 N N . SER A 1 305 ? 2.268 1.233 20.734 1.00 98.25 305 SER A N 1
ATOM 2288 C CA . SER A 1 305 ? 1.241 1.649 21.702 1.00 98.25 305 SER A CA 1
ATOM 2289 C C . SER A 1 305 ? -0.046 2.126 21.029 1.00 98.25 305 SER A C 1
ATOM 2291 O O . SER A 1 305 ? -1.131 1.864 21.550 1.00 98.25 305 SER A O 1
ATOM 2293 N N . LEU A 1 306 ? 0.053 2.775 19.866 1.00 97.94 306 LEU A N 1
ATOM 2294 C CA . LEU A 1 306 ? -1.102 3.152 19.050 1.00 97.94 306 LEU A CA 1
ATOM 2295 C C . LEU A 1 306 ? -1.853 1.911 18.531 1.00 97.94 306 LEU A C 1
ATOM 2297 O O . LEU A 1 306 ? -3.082 1.894 18.538 1.00 97.94 306 LEU A O 1
ATOM 2301 N N . VAL A 1 307 ? -1.138 0.840 18.168 1.00 98.50 307 VAL A N 1
ATOM 2302 C CA . VAL A 1 307 ? -1.730 -0.457 17.786 1.00 98.50 307 VAL A CA 1
ATOM 2303 C C . VAL A 1 307 ? -2.451 -1.125 18.964 1.00 98.50 307 VAL A C 1
ATOM 2305 O O . VAL A 1 307 ? -3.576 -1.595 18.801 1.00 98.50 307 VAL A O 1
ATOM 2308 N N . VAL A 1 308 ? -1.867 -1.128 20.169 1.00 98.62 308 VAL A N 1
ATOM 2309 C CA . VAL A 1 308 ? -2.556 -1.636 21.376 1.00 98.62 308 VAL A CA 1
ATOM 2310 C C . VAL A 1 308 ? -3.838 -0.838 21.646 1.00 98.62 308 VAL A C 1
ATOM 2312 O O . VAL A 1 308 ? -4.891 -1.425 21.908 1.00 98.62 308 VAL A O 1
ATOM 2315 N N . ALA A 1 309 ? -3.788 0.492 21.515 1.00 98.69 309 ALA A N 1
ATOM 2316 C CA . ALA A 1 309 ? -4.970 1.344 21.634 1.00 98.69 309 ALA A CA 1
ATOM 2317 C C . ALA A 1 309 ? -6.028 1.033 20.558 1.00 98.69 309 ALA A C 1
ATOM 2319 O O . ALA A 1 309 ? -7.220 1.020 20.862 1.00 98.69 309 ALA A O 1
ATOM 2320 N N . ALA A 1 310 ? -5.617 0.716 19.327 1.00 98.62 310 ALA A N 1
ATOM 2321 C CA . ALA A 1 310 ? -6.517 0.313 18.247 1.00 98.62 310 ALA A CA 1
ATOM 2322 C C . ALA A 1 310 ? -7.269 -0.994 18.563 1.00 98.62 310 ALA A C 1
ATOM 2324 O O . ALA A 1 310 ? -8.476 -1.089 18.321 1.00 98.62 310 ALA A O 1
ATOM 2325 N N . PHE A 1 311 ? -6.602 -1.985 19.164 1.00 98.69 311 PHE A N 1
ATOM 2326 C CA . PHE A 1 311 ? -7.274 -3.199 19.644 1.00 98.69 311 PHE A CA 1
ATOM 2327 C C . PHE A 1 311 ? -8.240 -2.911 20.800 1.00 98.69 311 PHE A C 1
ATOM 2329 O O . PHE A 1 311 ? -9.338 -3.467 20.824 1.00 98.69 311 PHE A O 1
ATOM 2336 N N . ALA A 1 312 ? -7.895 -2.002 21.717 1.00 98.69 312 ALA A N 1
ATOM 2337 C CA . ALA A 1 312 ? -8.815 -1.575 22.771 1.00 98.69 312 ALA A CA 1
ATOM 2338 C C . ALA A 1 312 ? -10.064 -0.882 22.188 1.00 98.69 312 ALA A C 1
ATOM 2340 O O . ALA A 1 312 ? -11.181 -1.231 22.560 1.00 98.69 312 ALA A O 1
ATOM 2341 N N . LEU A 1 313 ? -9.899 0.015 21.206 1.00 98.50 313 LEU A N 1
ATOM 2342 C CA . LEU A 1 313 ? -11.007 0.643 20.468 1.00 98.50 313 LEU A CA 1
ATOM 2343 C C . LEU A 1 313 ? -11.867 -0.383 19.714 1.00 98.50 313 LEU A C 1
ATOM 2345 O O . LEU A 1 313 ? -13.085 -0.223 19.633 1.00 98.50 313 LEU A O 1
ATOM 2349 N N . THR A 1 314 ? -11.254 -1.451 19.197 1.00 98.00 314 THR A N 1
ATOM 2350 C CA . THR A 1 314 ? -11.958 -2.569 18.546 1.00 98.00 314 THR A CA 1
ATOM 2351 C C . THR A 1 314 ? -12.834 -3.329 19.549 1.00 98.00 314 THR A C 1
ATOM 2353 O O . THR A 1 314 ? -13.986 -3.641 19.249 1.00 98.00 314 THR A O 1
ATOM 2356 N N . GLU A 1 315 ? -12.345 -3.577 20.769 1.00 97.88 315 GLU A N 1
ATOM 2357 C CA . GLU A 1 315 ? -13.158 -4.173 21.839 1.00 97.88 315 GLU A CA 1
ATOM 2358 C C . GLU A 1 315 ? -14.280 -3.235 22.304 1.00 97.88 315 GLU A C 1
ATOM 2360 O O . GLU A 1 315 ? -15.400 -3.696 22.530 1.00 97.88 315 GLU A O 1
ATOM 2365 N N . THR A 1 316 ? -14.045 -1.921 22.353 1.00 97.69 316 THR A N 1
ATOM 2366 C CA . THR A 1 316 ? -15.117 -0.948 22.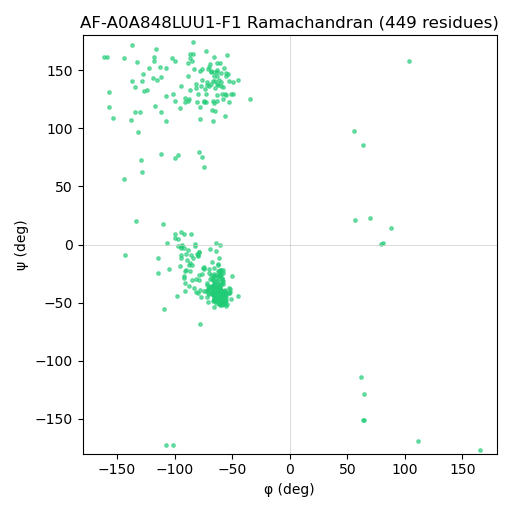617 1.00 97.69 316 THR A CA 1
ATOM 2367 C C . THR A 1 316 ? -16.171 -0.988 21.513 1.00 97.69 316 THR A C 1
ATOM 2369 O O . THR A 1 316 ? -17.366 -1.032 21.802 1.00 97.69 316 THR A O 1
ATOM 2372 N N . ALA A 1 317 ? -15.757 -1.027 20.243 1.00 97.38 317 ALA A N 1
ATOM 2373 C CA . ALA A 1 317 ? -16.669 -1.130 19.107 1.00 97.38 317 ALA A CA 1
ATOM 2374 C C . ALA A 1 317 ? -17.531 -2.399 19.188 1.00 97.38 317 ALA A C 1
ATOM 2376 O O . ALA A 1 317 ? -18.747 -2.336 18.987 1.00 97.38 317 ALA A O 1
ATOM 2377 N N . ARG A 1 318 ? -16.924 -3.537 19.548 1.00 95.69 318 ARG A N 1
ATOM 2378 C CA . ARG A 1 318 ? -17.634 -4.807 19.748 1.00 95.69 318 ARG A CA 1
ATOM 2379 C C . ARG A 1 318 ? -18.732 -4.701 20.809 1.00 95.69 318 ARG A C 1
ATOM 2381 O O . ARG A 1 318 ? -19.796 -5.289 20.642 1.00 95.69 318 ARG A O 1
ATOM 2388 N N . GLN A 1 319 ? -18.472 -3.976 21.894 1.00 93.88 319 GLN A N 1
ATOM 2389 C CA . GLN A 1 319 ? -19.398 -3.830 23.024 1.00 93.88 319 GLN A CA 1
ATOM 2390 C C . GLN A 1 319 ? -20.411 -2.693 22.842 1.00 93.88 319 GLN A C 1
ATOM 2392 O O . GLN A 1 319 ? -21.412 -2.642 23.554 1.00 93.88 319 GLN A O 1
ATOM 2397 N N . ALA A 1 320 ? -20.174 -1.784 21.896 1.00 91.94 320 ALA A N 1
ATOM 2398 C CA . ALA A 1 320 ? -21.066 -0.667 21.628 1.00 91.94 320 ALA A CA 1
ATOM 2399 C C . ALA A 1 320 ? -22.450 -1.156 21.151 1.00 91.94 320 ALA A C 1
ATOM 2401 O O . ALA A 1 320 ? -22.528 -2.149 20.420 1.00 91.94 320 ALA A O 1
ATOM 2402 N N . PRO A 1 321 ? -23.540 -0.425 21.457 1.00 80.50 321 PRO A N 1
ATOM 2403 C CA . PRO A 1 321 ? -24.914 -0.809 21.104 1.00 80.50 321 PRO A CA 1
ATOM 2404 C C . PRO A 1 321 ? -25.196 -0.875 19.587 1.00 80.50 321 PRO A C 1
ATOM 2406 O O . PRO A 1 321 ? -26.268 -1.315 19.187 1.00 80.50 321 PRO A O 1
ATOM 2409 N N . GLY A 1 322 ? -24.236 -0.487 18.736 1.00 82.31 322 GLY A N 1
ATOM 2410 C CA . GLY A 1 322 ? -24.304 -0.575 17.274 1.00 82.31 322 GLY A CA 1
ATOM 2411 C C . GLY A 1 322 ? -24.389 0.787 16.581 1.00 82.31 322 GLY A C 1
ATOM 2412 O O . GLY A 1 322 ? -24.174 1.833 17.197 1.00 82.31 322 GLY A O 1
ATOM 2413 N N . GLY A 1 323 ? -24.672 0.767 15.275 1.00 85.94 323 GLY A N 1
ATOM 2414 C CA . GLY A 1 323 ? -24.857 1.964 14.449 1.00 85.94 323 GLY A CA 1
ATOM 2415 C C . GLY A 1 323 ? -23.609 2.847 14.320 1.00 85.94 323 GLY A C 1
ATOM 2416 O O . GLY A 1 323 ? -22.474 2.378 14.415 1.00 85.94 323 GLY A O 1
ATOM 2417 N N . GLY A 1 324 ? -23.825 4.152 14.130 1.00 89.56 324 GLY A N 1
ATOM 2418 C CA . GLY A 1 324 ? -22.753 5.113 13.842 1.00 89.56 324 GLY A CA 1
ATOM 2419 C C . GLY A 1 324 ? -21.658 5.198 14.913 1.00 89.56 324 GLY A C 1
ATOM 2420 O O . GLY A 1 324 ? -20.502 5.427 14.574 1.00 8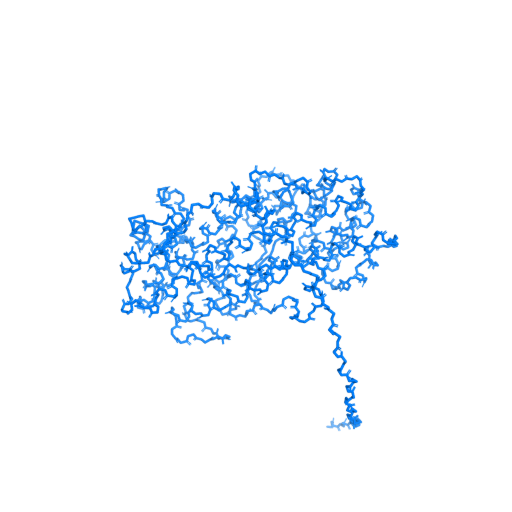9.56 324 GLY A O 1
ATOM 2421 N N . ALA A 1 325 ? -21.982 4.955 16.189 1.00 90.81 325 ALA A N 1
ATOM 2422 C CA . ALA A 1 325 ? -20.991 4.959 17.268 1.00 90.81 325 ALA A CA 1
ATOM 2423 C C . ALA A 1 325 ? -19.980 3.807 17.129 1.00 90.81 325 ALA A C 1
ATOM 2425 O O . ALA A 1 325 ? -18.777 4.019 17.280 1.00 90.81 325 ALA A O 1
ATOM 2426 N N . ARG A 1 326 ? -20.457 2.600 16.789 1.00 94.81 326 ARG A N 1
ATOM 2427 C CA . ARG A 1 326 ? -19.594 1.442 16.511 1.00 94.81 326 ARG A CA 1
ATOM 2428 C C . ARG A 1 326 ? -18.716 1.708 15.289 1.00 94.81 326 ARG A C 1
ATOM 2430 O O . ARG A 1 326 ? -17.508 1.498 15.344 1.00 94.81 326 ARG A O 1
ATOM 2437 N N . ASP A 1 327 ? -19.306 2.223 14.216 1.00 95.31 327 ASP A N 1
ATOM 2438 C CA . ASP A 1 327 ? -18.588 2.508 12.973 1.00 95.31 327 ASP A CA 1
ATOM 2439 C C . ASP A 1 327 ? -17.520 3.598 13.132 1.00 95.31 327 ASP A C 1
ATOM 2441 O O . ASP A 1 327 ? -16.452 3.504 12.527 1.00 95.31 327 ASP A O 1
ATOM 2445 N N . ALA A 1 328 ? -17.775 4.613 13.962 1.00 95.75 328 ALA A N 1
ATOM 2446 C CA . ALA A 1 328 ? -16.792 5.642 14.283 1.00 95.75 328 ALA A CA 1
ATOM 2447 C C . ALA A 1 328 ? -15.584 5.062 15.032 1.00 95.75 328 ALA A C 1
ATOM 2449 O O . ALA A 1 328 ? -14.444 5.366 14.686 1.00 95.75 328 ALA A O 1
ATOM 2450 N N . LEU A 1 329 ? -15.816 4.180 16.011 1.00 97.62 329 LEU A N 1
ATOM 2451 C CA . LEU A 1 329 ? -14.743 3.490 16.735 1.00 97.62 329 LEU A CA 1
ATOM 2452 C C . LEU A 1 329 ? -13.902 2.611 15.802 1.00 97.62 329 LEU A C 1
ATOM 2454 O O . LEU A 1 329 ? -12.674 2.656 15.867 1.00 97.62 329 LEU A O 1
ATOM 2458 N N . ILE A 1 330 ? -14.550 1.876 14.891 1.00 97.75 330 ILE A N 1
ATOM 2459 C CA . ILE A 1 330 ? -13.861 1.080 13.864 1.00 97.75 330 ILE A CA 1
ATOM 2460 C C . ILE A 1 330 ? -13.019 1.988 12.962 1.00 97.75 330 ILE A C 1
ATOM 2462 O O . ILE A 1 330 ? -11.862 1.681 12.699 1.00 97.75 330 ILE A O 1
ATOM 2466 N N . ALA A 1 331 ? -13.550 3.130 12.518 1.00 97.50 331 ALA A N 1
ATOM 2467 C CA . ALA A 1 331 ? -12.809 4.062 11.669 1.00 97.50 331 ALA A CA 1
ATOM 2468 C C . ALA A 1 331 ? -11.557 4.629 12.360 1.00 97.50 331 ALA A C 1
ATOM 2470 O O . ALA A 1 331 ? -10.496 4.709 11.743 1.00 97.50 331 ALA A O 1
ATOM 2471 N N . ILE A 1 332 ? -11.662 4.985 13.643 1.00 98.38 332 ILE A N 1
ATOM 2472 C CA . ILE A 1 332 ? -10.528 5.465 14.442 1.00 98.38 332 ILE A CA 1
ATOM 2473 C C . ILE A 1 332 ? -9.483 4.357 14.610 1.00 98.38 332 ILE A C 1
ATOM 2475 O O . ILE A 1 332 ? -8.296 4.600 14.389 1.00 98.38 332 ILE A O 1
ATOM 2479 N N . ALA A 1 333 ? -9.910 3.136 14.952 1.00 98.50 333 ALA A N 1
ATOM 2480 C CA . ALA A 1 333 ? -9.011 1.988 15.056 1.00 98.50 333 ALA A CA 1
ATOM 2481 C C . ALA A 1 333 ? -8.306 1.706 13.718 1.00 98.50 333 ALA A C 1
ATOM 2483 O O . ALA A 1 333 ? -7.094 1.501 13.689 1.00 98.50 333 ALA A O 1
ATOM 2484 N N . ASN A 1 334 ? -9.033 1.781 12.599 1.00 98.44 334 ASN A N 1
ATOM 2485 C CA . ASN A 1 334 ? -8.466 1.602 11.265 1.00 98.44 334 ASN A CA 1
ATOM 2486 C C . ASN A 1 334 ? -7.385 2.639 10.955 1.00 98.44 334 ASN A C 1
ATOM 2488 O O . ASN A 1 334 ? -6.329 2.276 10.441 1.00 98.44 334 ASN A O 1
ATOM 2492 N N . ASN A 1 335 ? -7.619 3.907 11.302 1.00 98.44 335 ASN A N 1
ATOM 2493 C CA . ASN A 1 335 ? -6.620 4.957 11.127 1.00 98.44 335 ASN A CA 1
ATOM 2494 C C . ASN A 1 335 ? -5.374 4.689 11.984 1.00 98.44 335 ASN A C 1
ATOM 2496 O O . ASN A 1 335 ? -4.268 4.914 11.506 1.00 98.44 335 ASN A O 1
ATOM 2500 N N . CYS A 1 336 ? -5.527 4.168 13.205 1.00 98.56 336 CYS A N 1
ATOM 2501 C CA . CYS A 1 336 ? -4.400 3.807 14.072 1.00 98.56 336 CYS A CA 1
ATOM 2502 C C . CYS A 1 336 ? -3.524 2.702 13.455 1.00 98.56 336 CYS A C 1
ATOM 2504 O O . CYS A 1 336 ? -2.304 2.858 13.382 1.00 98.56 336 CYS A O 1
ATOM 2506 N N . PHE A 1 337 ? -4.140 1.613 12.973 1.00 98.56 337 PHE A N 1
ATOM 2507 C CA . PHE A 1 337 ? -3.417 0.538 12.281 1.00 98.56 337 PHE A CA 1
ATOM 2508 C C . PHE A 1 337 ? -2.727 1.054 11.015 1.00 98.56 337 PHE A C 1
ATOM 2510 O O . PHE A 1 337 ? -1.533 0.826 10.833 1.00 98.56 337 PHE A O 1
ATOM 2517 N N . ALA A 1 338 ? -3.450 1.809 10.184 1.00 97.88 338 ALA A N 1
ATOM 2518 C CA . ALA A 1 338 ? -2.919 2.347 8.937 1.00 97.88 338 ALA A CA 1
ATOM 2519 C C . ALA A 1 338 ? -1.803 3.371 9.159 1.00 97.88 338 ALA A C 1
ATOM 2521 O O . ALA A 1 338 ? -0.855 3.416 8.385 1.00 97.88 338 ALA A O 1
ATOM 2522 N N . TRP A 1 339 ? -1.872 4.180 10.217 1.00 97.56 339 TRP A N 1
ATOM 2523 C CA . TRP A 1 339 ? -0.787 5.098 10.543 1.00 97.56 339 TRP A CA 1
ATOM 2524 C C . TRP A 1 339 ? 0.483 4.335 10.898 1.00 97.56 339 TRP A C 1
ATOM 2526 O O . TRP A 1 339 ? 1.526 4.607 10.315 1.00 97.56 339 TRP A O 1
ATOM 2536 N N . ARG A 1 340 ? 0.404 3.347 11.801 1.00 96.38 340 ARG A N 1
ATOM 2537 C CA . ARG A 1 340 ? 1.562 2.509 12.149 1.00 96.38 340 ARG A CA 1
ATOM 2538 C C . ARG A 1 340 ? 2.157 1.843 10.907 1.00 96.38 340 ARG A C 1
ATOM 2540 O O . ARG A 1 340 ? 3.367 1.891 10.692 1.00 96.38 340 ARG A O 1
ATOM 2547 N N . GLU A 1 341 ? 1.296 1.247 10.093 1.00 96.25 341 GLU A N 1
ATOM 2548 C CA . GLU A 1 341 ? 1.671 0.596 8.844 1.00 96.25 341 GLU A CA 1
ATOM 2549 C C . GLU A 1 341 ? 2.433 1.550 7.914 1.00 96.25 341 GLU A C 1
ATOM 2551 O O . GLU A 1 341 ? 3.527 1.237 7.443 1.00 96.25 341 GLU A O 1
ATOM 2556 N N . GLN A 1 342 ? 1.853 2.723 7.658 1.00 95.88 342 GLN A N 1
ATOM 2557 C CA . GLN A 1 342 ? 2.279 3.613 6.584 1.00 95.88 342 GLN A CA 1
ATOM 2558 C C . GLN A 1 342 ? 3.385 4.575 7.002 1.00 95.88 342 GLN A C 1
ATOM 2560 O O . GLN A 1 342 ? 4.247 4.880 6.181 1.00 95.88 342 GLN A O 1
ATOM 2565 N N . HIS A 1 343 ? 3.358 5.060 8.241 1.00 94.00 343 HIS A N 1
ATOM 2566 C CA . HIS A 1 343 ? 4.344 5.997 8.770 1.00 94.00 343 HIS A CA 1
ATOM 2567 C C . HIS A 1 343 ? 5.621 5.276 9.220 1.00 94.00 343 HIS A C 1
ATOM 2569 O O . HIS A 1 343 ? 6.718 5.753 8.936 1.00 94.00 343 HIS A O 1
ATOM 2575 N N . ASP A 1 344 ? 5.491 4.109 9.865 1.00 91.62 344 ASP A N 1
ATOM 2576 C CA . ASP A 1 344 ? 6.633 3.433 10.488 1.00 91.62 344 ASP A CA 1
ATOM 2577 C C . ASP A 1 344 ? 7.045 2.158 9.746 1.00 91.62 344 ASP A C 1
ATOM 2579 O O . ASP A 1 344 ? 8.209 2.007 9.383 1.00 91.62 344 ASP A O 1
ATOM 2583 N N . ALA A 1 345 ? 6.116 1.213 9.556 1.00 91.06 345 ALA A N 1
ATOM 2584 C CA . ALA A 1 345 ? 6.477 -0.154 9.175 1.00 91.06 345 ALA A CA 1
ATOM 2585 C C . ALA A 1 345 ? 6.973 -0.253 7.725 1.00 91.06 345 ALA A C 1
ATOM 2587 O O . ALA A 1 345 ? 7.985 -0.899 7.459 1.00 91.06 345 ALA A O 1
ATOM 2588 N N . VAL A 1 346 ? 6.280 0.396 6.785 1.00 91.69 346 VAL A N 1
ATOM 2589 C CA . VAL A 1 346 ? 6.596 0.306 5.350 1.00 91.69 346 VAL A CA 1
ATOM 2590 C C . VAL A 1 346 ? 7.570 1.380 4.868 1.00 91.69 346 VAL A C 1
ATOM 2592 O O . VAL A 1 346 ? 8.225 1.203 3.843 1.00 91.69 346 VAL A O 1
ATOM 2595 N N . GLN A 1 347 ? 7.683 2.507 5.578 1.00 93.81 347 GLN A N 1
ATOM 2596 C CA . GLN A 1 347 ? 8.476 3.650 5.116 1.00 93.81 347 GLN A CA 1
ATOM 2597 C C . GLN A 1 347 ? 9.949 3.292 4.817 1.00 93.81 347 GLN A C 1
ATOM 2599 O O . GLN A 1 347 ? 10.448 3.734 3.778 1.00 93.81 347 GLN A O 1
ATOM 2604 N N . PRO A 1 348 ? 10.637 2.437 5.606 1.00 93.12 348 PRO A N 1
ATOM 2605 C CA . PRO A 1 348 ? 11.992 1.989 5.280 1.00 93.12 348 PRO A CA 1
ATOM 2606 C C . PRO A 1 348 ? 12.107 1.220 3.956 1.00 93.12 348 PRO A C 1
ATOM 2608 O O . PRO A 1 348 ? 13.162 1.260 3.332 1.00 93.12 348 PRO A O 1
ATOM 2611 N N . ALA A 1 349 ? 11.042 0.554 3.491 1.00 93.62 349 ALA A N 1
ATOM 2612 C CA . ALA A 1 349 ? 11.049 -0.122 2.193 1.00 93.62 349 ALA A CA 1
ATOM 2613 C C . ALA A 1 349 ? 11.029 0.881 1.027 1.00 93.62 349 ALA A C 1
ATOM 2615 O O . ALA A 1 349 ? 11.645 0.629 -0.008 1.00 93.62 349 ALA A O 1
ATOM 2616 N N . PHE A 1 350 ? 10.372 2.034 1.194 1.00 93.69 350 PHE A N 1
ATOM 2617 C CA . PHE A 1 350 ? 10.354 3.110 0.198 1.00 93.69 350 PHE A CA 1
ATOM 2618 C C . PHE A 1 350 ? 11.624 3.966 0.221 1.00 93.69 350 PHE A C 1
ATOM 2620 O O . PHE A 1 350 ? 12.141 4.338 -0.832 1.00 93.69 350 PHE A O 1
ATOM 2627 N N . THR A 1 351 ? 12.119 4.288 1.415 1.00 93.56 351 THR A N 1
ATOM 2628 C CA . THR A 1 351 ? 13.280 5.159 1.641 1.00 93.56 351 THR A CA 1
ATOM 2629 C C . THR A 1 351 ? 14.276 4.467 2.576 1.00 93.56 351 THR A C 1
ATOM 2631 O O . THR A 1 351 ? 14.362 4.840 3.751 1.00 93.56 351 THR A O 1
ATOM 2634 N N . PRO A 1 352 ? 15.000 3.435 2.103 1.00 90.19 352 PRO A N 1
ATOM 2635 C CA . PRO A 1 352 ? 15.982 2.747 2.929 1.00 90.19 352 PRO A CA 1
ATOM 2636 C C . PRO A 1 352 ? 17.149 3.691 3.277 1.00 90.19 352 PRO A C 1
ATOM 2638 O O . PRO A 1 352 ? 17.501 4.543 2.457 1.00 90.19 352 PRO A O 1
ATOM 2641 N N . PRO A 1 353 ? 17.792 3.540 4.454 1.00 87.69 353 PRO A N 1
ATOM 2642 C CA . PRO A 1 353 ? 18.915 4.393 4.864 1.00 87.69 353 PRO A CA 1
ATOM 2643 C C . PRO A 1 353 ? 20.105 4.363 3.898 1.00 87.69 353 PRO A C 1
ATOM 2645 O O . PRO A 1 353 ? 20.840 5.340 3.783 1.00 87.69 353 PRO A O 1
ATOM 2648 N N . ALA A 1 354 ? 20.296 3.238 3.208 1.00 87.56 354 ALA A N 1
ATOM 2649 C CA . ALA A 1 354 ? 21.307 3.065 2.182 1.00 87.56 354 ALA A CA 1
ATOM 2650 C C . ALA A 1 354 ? 20.708 2.319 0.988 1.00 87.56 354 ALA A C 1
ATOM 2652 O O . ALA A 1 354 ? 19.935 1.374 1.154 1.00 87.56 354 ALA A O 1
ATOM 2653 N N . ARG A 1 355 ? 21.090 2.743 -0.217 1.00 89.12 355 ARG A N 1
ATOM 2654 C CA . ARG A 1 355 ? 20.749 2.052 -1.462 1.00 89.12 355 ARG A CA 1
ATOM 2655 C C . ARG A 1 355 ? 21.716 0.892 -1.678 1.00 89.12 355 ARG A C 1
ATOM 2657 O O . ARG A 1 355 ? 22.926 1.078 -1.539 1.00 89.12 355 ARG A O 1
ATOM 2664 N N . LEU A 1 356 ? 21.195 -0.272 -2.055 1.00 89.56 356 LEU A N 1
ATOM 2665 C CA . LEU A 1 356 ? 22.033 -1.415 -2.409 1.00 89.56 356 LEU A CA 1
ATOM 2666 C C . LEU A 1 356 ? 22.744 -1.183 -3.760 1.00 89.56 356 LEU A C 1
ATOM 2668 O O . LEU A 1 356 ? 22.219 -0.458 -4.608 1.00 89.56 356 LEU A O 1
ATOM 2672 N N . PRO A 1 357 ? 23.940 -1.760 -3.988 1.00 90.81 357 PRO A N 1
ATOM 2673 C CA . PRO A 1 357 ? 24.712 -1.511 -5.211 1.00 90.81 357 PRO A CA 1
ATOM 2674 C C . PRO A 1 357 ? 24.007 -1.928 -6.509 1.00 90.81 357 PRO A C 1
ATOM 2676 O O . PRO A 1 357 ? 24.299 -1.371 -7.564 1.00 90.81 357 PRO A O 1
ATOM 2679 N N . ASP A 1 358 ? 23.089 -2.894 -6.430 1.00 92.25 358 ASP A N 1
ATOM 2680 C CA . ASP A 1 358 ? 22.329 -3.455 -7.550 1.00 92.25 358 ASP A CA 1
ATOM 2681 C C . ASP A 1 358 ? 20.955 -2.785 -7.756 1.00 92.25 358 ASP A C 1
ATOM 2683 O O . ASP A 1 358 ? 20.137 -3.281 -8.529 1.00 92.25 358 ASP A O 1
ATOM 2687 N N . GLU A 1 359 ? 20.685 -1.661 -7.079 1.00 94.50 359 GLU A N 1
ATOM 2688 C CA . GLU A 1 359 ? 19.399 -0.961 -7.138 1.00 94.50 359 GLU A CA 1
ATOM 2689 C C . GLU A 1 359 ? 19.458 0.407 -7.816 1.00 94.50 359 GLU A C 1
ATOM 2691 O O . GLU A 1 359 ? 20.440 1.153 -7.743 1.00 94.50 359 GLU A O 1
ATOM 2696 N N . VAL A 1 360 ? 18.315 0.794 -8.383 1.00 96.94 360 VAL A N 1
ATOM 2697 C CA . VAL A 1 360 ? 18.008 2.198 -8.664 1.00 96.94 360 VAL A CA 1
ATOM 2698 C C . VAL A 1 360 ? 17.424 2.882 -7.423 1.00 96.94 360 VAL A C 1
ATOM 2700 O O . VAL A 1 360 ? 17.181 2.272 -6.385 1.00 96.94 360 VAL A O 1
ATOM 2703 N N . SER A 1 361 ? 17.202 4.192 -7.499 1.00 97.62 361 SER A N 1
ATOM 2704 C CA . SER A 1 361 ? 16.533 4.934 -6.426 1.00 97.62 361 SER A CA 1
ATOM 2705 C C . SER A 1 361 ? 15.079 4.466 -6.260 1.00 97.62 361 SER A C 1
ATOM 2707 O O . SER A 1 361 ? 14.252 4.656 -7.154 1.00 97.62 361 SER A O 1
ATOM 2709 N N . ARG A 1 362 ? 14.760 3.868 -5.104 1.00 97.31 362 ARG A N 1
ATOM 2710 C CA . ARG A 1 362 ? 13.401 3.427 -4.740 1.00 97.31 362 ARG A CA 1
ATOM 2711 C C . ARG A 1 362 ? 12.372 4.570 -4.744 1.00 97.31 362 ARG A C 1
ATOM 2713 O O . ARG A 1 362 ? 11.302 4.375 -5.331 1.00 97.31 362 ARG A O 1
ATOM 2720 N N . PRO A 1 363 ? 12.661 5.766 -4.188 1.00 97.44 363 PRO A N 1
ATOM 2721 C CA . PRO A 1 363 ? 11.740 6.898 -4.272 1.00 97.44 363 PRO A CA 1
ATOM 2722 C C . PRO A 1 363 ? 11.495 7.381 -5.700 1.00 97.44 363 PRO A C 1
ATOM 2724 O O . PRO A 1 363 ? 10.359 7.715 -6.025 1.00 97.44 363 PRO A O 1
ATOM 2727 N N . ASP A 1 364 ? 12.517 7.393 -6.559 1.00 97.50 364 ASP A N 1
ATOM 2728 C CA . ASP A 1 364 ? 12.364 7.847 -7.947 1.00 97.50 364 ASP A CA 1
ATOM 2729 C C . ASP A 1 364 ? 11.581 6.825 -8.781 1.00 97.50 364 ASP A C 1
ATOM 2731 O O . ASP A 1 364 ? 10.713 7.198 -9.573 1.00 97.50 364 ASP A O 1
ATOM 2735 N N . LEU A 1 365 ? 11.833 5.526 -8.571 1.00 97.19 365 LEU A N 1
ATOM 2736 C CA . LEU A 1 365 ? 11.061 4.450 -9.199 1.00 97.19 365 LEU A CA 1
ATOM 2737 C C . LEU A 1 365 ? 9.590 4.525 -8.783 1.00 97.19 365 LEU A C 1
ATOM 2739 O O . LEU A 1 365 ? 8.695 4.496 -9.626 1.00 97.19 365 LEU A O 1
ATOM 2743 N N . THR A 1 366 ? 9.341 4.723 -7.491 1.00 96.62 366 THR A N 1
ATOM 2744 C CA . THR A 1 366 ? 7.986 4.894 -6.963 1.00 96.62 366 THR A CA 1
ATOM 2745 C C . THR A 1 366 ? 7.315 6.145 -7.537 1.00 96.62 366 THR A C 1
ATOM 2747 O O . THR A 1 366 ? 6.134 6.103 -7.880 1.00 96.62 366 THR A O 1
ATOM 2750 N N . GLN A 1 367 ? 8.054 7.241 -7.735 1.00 96.69 367 GLN A N 1
ATOM 2751 C CA . GLN A 1 367 ? 7.539 8.459 -8.367 1.00 96.69 367 GLN A CA 1
ATOM 2752 C C . GLN A 1 367 ? 7.148 8.243 -9.838 1.00 96.69 367 GLN A C 1
ATOM 2754 O O . GLN A 1 367 ? 6.162 8.814 -10.309 1.00 96.69 367 GLN A O 1
ATOM 2759 N N . ALA A 1 368 ? 7.901 7.426 -10.581 1.00 95.94 368 ALA A N 1
ATOM 2760 C CA . ALA A 1 368 ? 7.552 7.057 -11.954 1.00 95.94 368 ALA A CA 1
ATOM 2761 C C . ALA A 1 368 ? 6.251 6.236 -12.006 1.00 95.94 368 ALA A C 1
ATOM 2763 O O . ALA A 1 368 ? 5.436 6.418 -12.910 1.00 95.94 368 ALA A O 1
ATOM 2764 N N . MET A 1 369 ? 6.043 5.377 -11.004 1.00 95.38 369 MET A N 1
ATOM 2765 C CA . MET A 1 369 ? 4.911 4.449 -10.912 1.00 95.38 369 MET A CA 1
ATOM 2766 C C . MET A 1 369 ? 3.665 5.037 -10.243 1.00 95.38 369 MET A C 1
ATOM 2768 O O . MET A 1 369 ? 2.578 4.494 -10.411 1.00 95.38 369 MET A O 1
ATOM 2772 N N . THR A 1 370 ? 3.794 6.142 -9.504 1.00 96.31 370 THR A N 1
ATOM 2773 C CA . THR A 1 370 ? 2.701 6.742 -8.715 1.00 96.31 370 THR A CA 1
ATOM 2774 C C . THR A 1 370 ? 1.423 7.007 -9.528 1.00 96.31 370 THR A C 1
ATOM 2776 O O . THR A 1 370 ? 0.349 6.652 -9.042 1.00 96.31 370 THR A O 1
ATOM 2779 N N . PRO A 1 371 ? 1.483 7.517 -10.778 1.00 95.75 371 PRO A N 1
ATOM 2780 C CA . PRO A 1 371 ? 0.281 7.699 -11.595 1.00 95.75 371 PRO A CA 1
ATOM 2781 C C . PRO A 1 371 ? -0.489 6.404 -11.879 1.00 95.75 371 PRO A C 1
ATOM 2783 O O . PRO A 1 371 ? -1.683 6.462 -12.142 1.00 95.75 371 PRO A O 1
ATOM 2786 N N . LEU A 1 372 ? 0.192 5.255 -11.841 1.00 94.00 372 LEU A N 1
ATOM 2787 C CA . LEU A 1 372 ? -0.317 3.939 -12.243 1.00 94.00 372 LEU A CA 1
ATOM 2788 C C . LEU A 1 372 ? -0.895 3.142 -11.066 1.00 94.00 372 LEU A C 1
ATOM 2790 O O . LEU A 1 372 ? -1.330 1.998 -11.228 1.00 94.00 372 LEU A O 1
ATOM 2794 N N . LEU A 1 373 ? -0.859 3.714 -9.861 1.00 95.06 373 LEU A N 1
ATOM 2795 C CA . LEU A 1 373 ? -1.320 3.048 -8.655 1.00 95.06 373 LEU A CA 1
ATOM 2796 C C . LEU A 1 373 ? -2.836 2.891 -8.652 1.00 95.06 373 LEU A C 1
ATOM 2798 O O . LEU A 1 373 ? -3.596 3.818 -8.946 1.00 95.06 373 LEU A O 1
ATOM 2802 N N . ARG A 1 374 ? -3.259 1.700 -8.241 1.00 93.81 374 ARG A N 1
ATOM 2803 C CA . ARG A 1 374 ? -4.655 1.325 -8.069 1.00 93.81 374 ARG A CA 1
ATOM 2804 C C . ARG A 1 374 ? -4.817 0.411 -6.869 1.00 93.81 374 ARG A C 1
ATOM 2806 O O . ARG A 1 374 ? -3.862 -0.226 -6.432 1.00 93.81 374 ARG A O 1
ATOM 2813 N N . LEU A 1 375 ? -6.043 0.341 -6.379 1.00 94.88 375 LEU A N 1
ATOM 2814 C CA . LEU A 1 375 ? -6.468 -0.580 -5.344 1.00 94.88 375 LEU A CA 1
ATOM 2815 C C . LEU A 1 375 ? -7.840 -1.142 -5.702 1.00 94.88 375 LEU A C 1
ATOM 2817 O O . LEU A 1 375 ? -8.843 -0.434 -5.619 1.00 94.88 375 LEU A O 1
ATOM 2821 N N . GLU A 1 376 ? -7.884 -2.410 -6.109 1.00 94.38 376 GLU A N 1
ATOM 2822 C CA . GLU A 1 376 ? -9.145 -3.145 -6.212 1.00 94.38 376 GLU A CA 1
ATOM 2823 C C . GLU A 1 376 ? -9.652 -3.482 -4.815 1.00 94.38 376 GLU A C 1
ATOM 2825 O O . GLU A 1 376 ? -8.961 -4.142 -4.054 1.00 94.38 376 GLU A O 1
ATOM 2830 N N . LEU A 1 377 ? -10.860 -3.047 -4.480 1.00 93.81 377 LEU A N 1
ATOM 2831 C CA . LEU A 1 377 ? -11.567 -3.356 -3.243 1.00 93.81 377 LEU A CA 1
ATOM 2832 C C . LEU A 1 377 ? -12.769 -4.233 -3.600 1.00 93.81 377 LEU A C 1
ATOM 2834 O O . LEU A 1 377 ? -13.896 -3.754 -3.730 1.00 93.81 377 LEU A O 1
ATOM 2838 N N . GLY A 1 378 ? -12.508 -5.515 -3.850 1.00 91.31 378 GLY A N 1
ATOM 2839 C CA . GLY A 1 378 ? -13.502 -6.419 -4.426 1.00 91.31 378 GLY A CA 1
ATOM 2840 C C . GLY A 1 378 ? -13.930 -5.966 -5.819 1.00 91.31 378 GLY A C 1
ATOM 2841 O O . GLY A 1 378 ? -13.123 -5.974 -6.745 1.00 91.31 378 GLY A O 1
ATOM 2842 N N . THR A 1 379 ? -15.192 -5.563 -5.983 1.00 91.19 379 THR A N 1
ATOM 2843 C CA . THR A 1 379 ? -15.730 -5.114 -7.280 1.00 91.19 379 THR A CA 1
ATOM 2844 C C . THR A 1 379 ? -15.634 -3.608 -7.525 1.00 91.19 379 THR A C 1
ATOM 2846 O O . THR A 1 379 ? -16.042 -3.155 -8.594 1.00 91.19 379 THR A O 1
ATOM 2849 N N . VAL A 1 380 ? -15.148 -2.811 -6.566 1.00 94.75 380 VAL A N 1
ATOM 2850 C CA . VAL A 1 380 ? -14.885 -1.376 -6.782 1.00 94.75 380 VAL A CA 1
ATOM 2851 C C . VAL A 1 380 ? -13.389 -1.121 -6.862 1.00 94.75 380 VAL A C 1
ATOM 2853 O O . VAL A 1 380 ? -12.595 -1.846 -6.273 1.00 94.75 380 VAL A O 1
ATOM 2856 N N . VAL A 1 381 ? -12.994 -0.082 -7.590 1.00 95.06 381 VAL A N 1
ATOM 2857 C CA . VAL A 1 381 ? -11.584 0.246 -7.811 1.00 95.06 381 VAL A CA 1
ATOM 2858 C C . VAL A 1 381 ? -11.330 1.672 -7.355 1.00 95.06 381 VAL A C 1
ATOM 2860 O O . VAL A 1 381 ? -12.089 2.583 -7.678 1.00 95.06 381 VAL A O 1
ATOM 2863 N N . TRP A 1 382 ? -10.258 1.857 -6.595 1.00 96.88 382 TRP A N 1
ATOM 2864 C CA . TRP A 1 382 ? -9.690 3.163 -6.301 1.00 96.88 382 TRP A CA 1
ATOM 2865 C C . TRP A 1 382 ? -8.462 3.378 -7.188 1.00 96.88 382 TRP A C 1
ATOM 2867 O O . TRP A 1 382 ? -7.580 2.521 -7.220 1.00 96.88 382 TRP A O 1
ATOM 2877 N N . ASN A 1 383 ? -8.377 4.515 -7.879 1.00 95.81 383 ASN A N 1
ATOM 2878 C CA . ASN A 1 383 ? -7.208 4.882 -8.678 1.00 95.81 383 ASN A CA 1
ATOM 2879 C C . ASN A 1 383 ? -6.532 6.126 -8.109 1.00 95.81 383 ASN A C 1
ATOM 2881 O O . ASN A 1 383 ? -7.196 7.097 -7.733 1.00 95.81 383 ASN A O 1
ATOM 2885 N N . PHE A 1 384 ? -5.200 6.137 -8.136 1.00 96.62 384 PHE A N 1
ATOM 2886 C CA . PHE A 1 384 ? -4.441 7.319 -7.742 1.00 96.62 384 PHE A CA 1
ATOM 2887 C C . PHE A 1 384 ? -4.694 8.500 -8.686 1.00 96.62 384 PHE A C 1
ATOM 2889 O O . PHE A 1 384 ? -4.778 9.639 -8.232 1.00 96.62 384 PHE A O 1
ATOM 2896 N N . SER A 1 385 ? -4.859 8.238 -9.986 1.00 95.12 385 SER A N 1
ATOM 2897 C CA . SER A 1 385 ? -5.170 9.266 -10.986 1.00 95.12 385 SER A CA 1
ATOM 2898 C C . SER A 1 385 ? -6.445 10.044 -10.652 1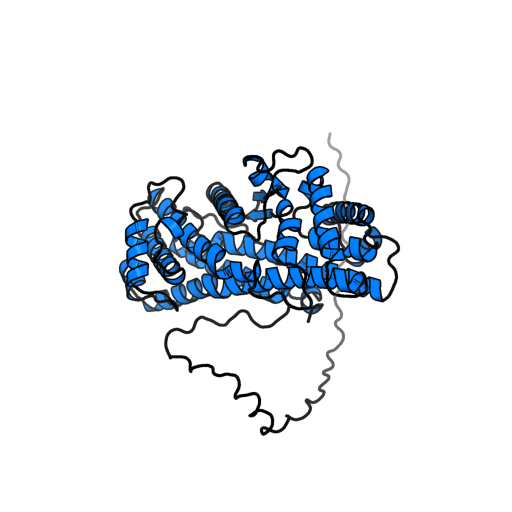.00 95.12 385 SER A C 1
ATOM 2900 O O . SER A 1 385 ? -6.452 11.272 -10.740 1.00 95.12 385 SER A O 1
ATOM 2902 N N . ASP A 1 386 ? -7.487 9.342 -10.204 1.00 95.56 386 ASP A N 1
ATOM 2903 C CA . ASP A 1 386 ? -8.784 9.933 -9.867 1.00 95.56 386 ASP A CA 1
ATOM 2904 C C . ASP A 1 386 ? -8.673 10.777 -8.595 1.00 95.56 386 ASP A C 1
ATOM 2906 O O . ASP A 1 386 ? -9.163 11.904 -8.544 1.00 95.56 386 ASP A O 1
ATOM 2910 N N . TYR A 1 387 ? -7.950 10.274 -7.589 1.00 96.44 387 TYR A N 1
ATOM 2911 C CA . TYR A 1 387 ? -7.623 11.041 -6.388 1.00 96.44 387 TYR A CA 1
ATOM 2912 C C . TYR A 1 387 ? -6.831 12.314 -6.720 1.00 96.44 387 TYR A C 1
ATOM 2914 O O . TYR A 1 387 ? -7.169 13.398 -6.242 1.00 96.44 387 TYR A O 1
ATOM 2922 N N . ALA A 1 388 ? -5.788 12.210 -7.546 1.00 96.25 388 ALA A N 1
ATOM 2923 C CA . ALA A 1 388 ? -4.948 13.344 -7.911 1.00 96.25 388 ALA A CA 1
ATOM 2924 C C . ALA A 1 388 ? -5.731 14.403 -8.704 1.00 96.25 388 ALA A C 1
ATOM 2926 O O . ALA A 1 388 ? -5.496 15.600 -8.529 1.00 96.25 388 ALA A O 1
ATOM 2927 N N . ALA A 1 389 ? -6.707 13.992 -9.521 1.00 93.62 389 ALA A N 1
ATOM 2928 C CA . ALA A 1 389 ? -7.576 14.909 -10.255 1.00 93.62 389 ALA A CA 1
ATOM 2929 C C . ALA A 1 389 ? -8.373 15.845 -9.326 1.00 93.62 389 ALA A C 1
ATOM 2931 O O . ALA A 1 389 ? -8.566 17.019 -9.671 1.00 93.62 389 ALA A O 1
ATOM 2932 N N . THR A 1 390 ? -8.765 15.371 -8.132 1.00 94.62 390 THR A N 1
ATOM 2933 C CA . THR A 1 390 ? -9.488 16.177 -7.130 1.00 94.62 390 THR A CA 1
ATOM 2934 C C . THR A 1 390 ? -8.586 17.096 -6.308 1.00 94.62 390 THR A C 1
ATOM 2936 O O . THR A 1 390 ? -9.095 17.929 -5.562 1.00 94.62 390 THR A O 1
ATOM 2939 N N . GLN A 1 391 ? -7.263 16.952 -6.401 1.00 94.94 391 GLN A N 1
ATOM 2940 C CA . GLN A 1 391 ? -6.329 17.788 -5.653 1.00 94.94 391 GLN A CA 1
ATOM 2941 C C . GLN A 1 391 ? -6.047 19.111 -6.369 1.00 94.94 391 GLN A C 1
ATOM 2943 O O . GLN A 1 391 ? -6.312 19.282 -7.565 1.00 94.94 391 GLN A O 1
ATOM 2948 N N . ARG A 1 392 ? -5.482 20.067 -5.629 1.00 91.56 392 ARG A N 1
ATOM 2949 C CA . ARG A 1 392 ? -4.939 21.294 -6.214 1.00 91.56 392 ARG A CA 1
ATOM 2950 C C . ARG A 1 392 ? -3.719 20.953 -7.077 1.00 91.56 392 ARG A C 1
ATOM 2952 O O . ARG A 1 392 ? -2.918 20.105 -6.696 1.00 91.56 392 ARG A O 1
ATOM 2959 N N . ASP A 1 393 ? -3.607 21.638 -8.209 1.00 90.94 393 ASP A N 1
ATOM 2960 C CA . ASP A 1 393 ? -2.398 21.659 -9.037 1.00 90.94 393 ASP A CA 1
ATOM 2961 C C . ASP A 1 393 ? -1.237 22.298 -8.246 1.00 90.94 393 ASP A C 1
ATOM 2963 O O . ASP A 1 393 ? -1.380 23.405 -7.707 1.00 90.94 393 ASP A O 1
ATOM 2967 N N . ARG A 1 394 ? -0.131 21.562 -8.097 1.00 93.19 394 ARG A N 1
ATOM 2968 C CA . ARG A 1 394 ? 1.018 21.931 -7.260 1.00 93.19 394 ARG A CA 1
ATOM 2969 C C . ARG A 1 394 ? 2.086 22.706 -8.017 1.00 93.19 394 ARG A C 1
ATOM 2971 O O . ARG A 1 394 ? 2.798 23.479 -7.377 1.00 93.19 394 ARG A O 1
ATOM 2978 N N . ASP A 1 395 ? 2.221 22.499 -9.325 1.00 91.25 395 ASP A N 1
ATOM 2979 C CA . ASP A 1 395 ? 3.304 23.084 -10.125 1.00 91.25 395 ASP A CA 1
ATOM 2980 C C . ASP A 1 395 ? 2.814 24.094 -11.175 1.00 91.25 395 ASP A C 1
ATOM 2982 O O . ASP A 1 395 ? 3.620 24.864 -11.698 1.00 91.25 395 ASP A O 1
ATOM 2986 N N . SER A 1 396 ? 1.497 24.161 -11.420 1.00 90.19 396 SER A N 1
ATOM 2987 C CA . SER A 1 396 ? 0.863 25.051 -12.403 1.00 90.19 396 SER A CA 1
ATOM 2988 C C . SER A 1 396 ? 1.406 24.877 -13.826 1.00 90.19 396 SER A C 1
ATOM 2990 O O . SER A 1 396 ? 1.297 25.791 -14.650 1.00 90.19 396 SER A O 1
ATOM 2992 N N . ASN A 1 397 ? 2.013 23.727 -14.129 1.00 90.38 397 ASN A N 1
ATOM 2993 C CA . ASN A 1 397 ? 2.636 23.462 -15.413 1.00 90.38 397 ASN A CA 1
ATOM 2994 C C . ASN A 1 397 ? 1.659 22.708 -16.334 1.00 90.38 397 ASN A C 1
ATOM 2996 O O . ASN A 1 397 ? 1.300 21.562 -16.075 1.00 90.38 397 ASN A O 1
ATOM 3000 N N . PRO A 1 398 ? 1.256 23.288 -17.479 1.00 87.44 398 PRO A N 1
ATOM 3001 C CA . PRO A 1 398 ? 0.294 22.645 -18.373 1.00 87.44 398 PRO A CA 1
ATOM 3002 C C . PRO A 1 398 ? 0.830 21.370 -19.049 1.00 87.44 398 PRO A C 1
ATOM 3004 O O . PRO A 1 398 ? 0.040 20.604 -19.604 1.00 87.44 398 PRO A O 1
ATOM 3007 N N . LEU A 1 399 ? 2.150 21.141 -19.026 1.00 88.06 399 LEU A N 1
ATOM 3008 C CA . LEU A 1 399 ? 2.813 19.974 -19.619 1.00 88.06 399 LEU A CA 1
ATOM 3009 C C . LEU A 1 399 ? 2.922 18.783 -18.660 1.00 88.06 399 LEU A C 1
ATOM 3011 O O . LEU A 1 399 ? 3.225 17.674 -19.101 1.00 88.06 399 LEU A O 1
ATOM 3015 N N . THR A 1 400 ? 2.673 18.990 -17.370 1.00 88.75 400 THR A N 1
ATOM 3016 C CA . THR A 1 400 ? 2.544 17.921 -16.381 1.00 88.75 400 THR A CA 1
ATOM 3017 C C . THR A 1 400 ? 1.065 17.649 -16.124 1.00 88.75 400 THR A C 1
ATOM 3019 O O . THR A 1 400 ? 0.166 18.421 -16.460 1.00 88.75 400 THR A O 1
ATOM 3022 N N . SER A 1 401 ? 0.789 16.452 -15.624 1.00 93.62 401 SER A N 1
ATOM 3023 C CA . SER A 1 401 ? -0.558 16.064 -15.201 1.00 93.62 401 SER A CA 1
ATOM 3024 C C . SER A 1 401 ? -0.548 15.902 -13.689 1.00 93.62 401 SER A C 1
ATOM 3026 O O . SER A 1 401 ? 0.428 15.367 -13.156 1.00 93.62 401 SER A O 1
ATOM 3028 N N . LYS A 1 402 ? -1.638 16.263 -13.006 1.00 95.00 402 LYS A N 1
ATOM 3029 C CA . LYS A 1 402 ? -1.730 16.157 -11.540 1.00 95.00 402 LYS A CA 1
ATOM 3030 C C . LYS A 1 402 ? -1.222 14.836 -10.961 1.00 95.00 402 LYS A C 1
ATOM 3032 O O . LYS A 1 402 ? -0.446 14.888 -10.014 1.00 95.00 402 LYS A O 1
ATOM 3037 N N . PRO A 1 403 ? -1.542 13.648 -11.519 1.00 94.25 403 PRO A N 1
ATOM 3038 C CA . PRO A 1 403 ? -1.041 12.381 -10.978 1.00 94.25 403 PRO A CA 1
ATOM 3039 C C . PRO A 1 403 ? 0.492 12.282 -10.921 1.00 94.25 403 PRO A C 1
ATOM 3041 O O . PRO A 1 403 ? 1.034 11.533 -10.114 1.00 94.25 403 PRO A O 1
ATOM 3044 N N . THR A 1 404 ? 1.201 13.039 -11.762 1.00 95.00 404 THR A N 1
ATOM 3045 C CA . THR A 1 404 ? 2.667 13.041 -11.836 1.00 95.00 404 THR A CA 1
ATOM 3046 C C . THR A 1 404 ? 3.330 13.966 -10.811 1.00 95.00 404 THR A C 1
ATOM 3048 O O . THR A 1 404 ? 4.533 13.848 -10.598 1.00 95.00 404 THR A O 1
ATOM 3051 N N . GLU A 1 405 ? 2.589 14.836 -10.127 1.00 95.19 405 GLU A N 1
ATOM 3052 C CA . GLU A 1 405 ? 3.117 15.802 -9.141 1.00 95.19 405 GLU A CA 1
ATOM 3053 C C . GLU A 1 405 ? 3.345 15.199 -7.740 1.00 95.19 405 GLU A C 1
ATOM 3055 O O . GLU A 1 405 ? 3.751 15.891 -6.803 1.00 95.19 405 GLU A O 1
ATOM 3060 N N . TYR A 1 406 ? 3.061 13.907 -7.580 1.00 96.31 406 TYR A N 1
ATOM 3061 C CA . TYR A 1 406 ? 3.093 13.195 -6.307 1.00 96.31 406 TYR A CA 1
ATOM 3062 C C . TYR A 1 406 ? 4.139 12.084 -6.338 1.00 96.31 406 TYR A C 1
ATOM 3064 O O . TYR A 1 406 ? 4.508 11.574 -7.400 1.00 96.31 406 TYR A O 1
ATOM 3072 N N . ASN A 1 407 ? 4.591 11.680 -5.154 1.00 96.50 407 ASN A N 1
ATOM 3073 C CA . ASN A 1 407 ? 5.435 10.511 -4.981 1.00 96.50 407 ASN A CA 1
ATOM 3074 C C . ASN A 1 407 ? 4.877 9.603 -3.885 1.00 96.50 407 ASN A C 1
ATOM 3076 O O . ASN A 1 407 ? 4.930 9.942 -2.707 1.00 96.50 407 ASN A O 1
ATOM 3080 N N . TRP A 1 408 ? 4.426 8.405 -4.251 1.00 96.50 408 TRP A N 1
ATOM 3081 C CA . TRP A 1 408 ? 3.915 7.426 -3.295 1.00 96.50 408 TRP A CA 1
ATOM 3082 C C . TRP A 1 408 ? 4.955 6.958 -2.271 1.00 96.50 408 TRP A C 1
ATOM 3084 O O . TRP A 1 408 ? 4.568 6.448 -1.228 1.00 96.50 408 TRP A O 1
ATOM 3094 N N . ALA A 1 409 ? 6.257 7.166 -2.496 1.00 96.88 409 ALA A N 1
ATOM 3095 C CA . ALA A 1 409 ? 7.283 6.923 -1.480 1.00 96.88 409 ALA A CA 1
ATOM 3096 C C . ALA A 1 409 ? 7.234 7.951 -0.334 1.00 96.88 409 ALA A C 1
ATOM 3098 O O . ALA A 1 409 ? 7.661 7.648 0.783 1.00 96.88 409 ALA A O 1
ATOM 3099 N N . SER A 1 410 ? 6.688 9.145 -0.585 1.00 97.00 410 SER A N 1
ATOM 3100 C CA . SER A 1 410 ? 6.487 10.194 0.414 1.00 97.00 410 SER A CA 1
ATOM 3101 C C . SER A 1 410 ? 5.237 9.915 1.242 1.00 97.00 410 SER A C 1
ATOM 3103 O O . SER A 1 410 ? 4.126 9.848 0.711 1.00 97.00 410 SER A O 1
ATOM 3105 N N . PHE A 1 411 ? 5.397 9.815 2.564 1.00 96.19 411 PHE A N 1
ATOM 3106 C CA . PHE A 1 411 ? 4.267 9.656 3.481 1.00 96.19 411 PHE A CA 1
ATOM 3107 C C . PHE A 1 411 ? 3.235 10.785 3.328 1.00 96.19 411 PHE A C 1
ATOM 3109 O O . PHE A 1 411 ? 2.037 10.517 3.305 1.00 96.19 411 PHE A O 1
ATOM 3116 N N . ALA A 1 412 ? 3.685 12.032 3.153 1.00 95.38 412 ALA A N 1
ATOM 3117 C CA . ALA A 1 412 ? 2.799 13.190 3.027 1.00 95.38 412 ALA A CA 1
ATOM 3118 C C . ALA A 1 412 ? 1.892 13.129 1.783 1.00 95.38 412 ALA A C 1
ATOM 3120 O O . ALA A 1 412 ? 0.759 13.603 1.827 1.00 95.38 412 ALA A O 1
ATOM 3121 N N . ASP A 1 413 ? 2.365 12.519 0.693 1.00 96.31 413 ASP A N 1
ATOM 3122 C CA . ASP A 1 413 ? 1.573 12.334 -0.528 1.00 96.31 413 ASP A CA 1
ATOM 3123 C C . ASP A 1 413 ? 0.672 11.101 -0.446 1.00 96.31 413 ASP A C 1
ATOM 3125 O O . ASP A 1 413 ? -0.467 11.117 -0.917 1.00 96.31 413 ASP A O 1
ATOM 3129 N N . ARG A 1 414 ? 1.184 10.033 0.169 1.00 95.69 414 ARG A N 1
ATOM 3130 C CA . ARG A 1 414 ? 0.503 8.746 0.291 1.00 95.69 414 ARG A CA 1
ATOM 3131 C C . ARG A 1 414 ? -0.631 8.771 1.317 1.00 95.69 414 ARG A C 1
ATOM 3133 O O . ARG A 1 414 ? -1.686 8.189 1.074 1.00 95.69 414 ARG A O 1
ATOM 3140 N N . TRP A 1 415 ? -0.443 9.443 2.454 1.00 97.00 415 TRP A N 1
ATOM 3141 C CA . TRP A 1 415 ? -1.367 9.361 3.587 1.00 97.00 415 TRP A CA 1
ATOM 3142 C C . TRP A 1 415 ? -2.791 9.838 3.267 1.00 97.00 415 TRP A C 1
ATOM 3144 O O . TRP A 1 415 ? -3.726 9.057 3.464 1.00 97.00 415 TRP A O 1
ATOM 3154 N N . PRO A 1 416 ? -3.012 11.043 2.703 1.00 96.38 416 PRO A N 1
ATOM 3155 C CA . PRO A 1 416 ? -4.369 11.488 2.396 1.00 96.38 416 PRO A CA 1
ATOM 3156 C C . PRO A 1 416 ? -5.040 10.599 1.341 1.00 96.38 416 PRO A C 1
ATOM 3158 O O . PRO A 1 416 ? -6.230 10.309 1.450 1.00 96.38 416 PRO A O 1
ATOM 3161 N N . ALA A 1 417 ? -4.270 10.104 0.367 1.00 96.44 417 ALA A N 1
ATOM 3162 C CA . ALA A 1 417 ? -4.756 9.199 -0.667 1.00 96.44 417 ALA A CA 1
ATOM 3163 C C . ALA A 1 417 ? -5.286 7.880 -0.070 1.00 96.44 417 ALA A C 1
ATOM 3165 O O . ALA A 1 417 ? -6.403 7.468 -0.392 1.00 96.44 417 ALA A O 1
ATOM 3166 N N . ILE A 1 418 ? -4.560 7.274 0.877 1.00 97.12 418 ILE A N 1
ATOM 3167 C CA . ILE A 1 418 ? -5.004 6.070 1.605 1.00 97.12 418 ILE A CA 1
ATOM 3168 C C . ILE A 1 418 ? -6.310 6.318 2.370 1.00 97.12 418 ILE A C 1
ATOM 3170 O O . ILE A 1 418 ? -7.228 5.500 2.322 1.00 97.12 418 ILE A O 1
ATOM 3174 N N . LEU A 1 419 ? -6.463 7.472 3.023 1.00 97.25 419 LEU A N 1
ATOM 3175 C CA . LEU A 1 419 ? -7.715 7.796 3.718 1.00 97.25 419 LEU A CA 1
ATOM 3176 C C . LEU A 1 419 ? -8.915 7.885 2.754 1.00 97.25 419 LEU A C 1
ATOM 3178 O O . LEU A 1 419 ? -10.047 7.545 3.127 1.00 97.25 419 LEU A O 1
ATOM 3182 N N . THR A 1 420 ? -8.694 8.292 1.499 1.00 97.06 420 THR A N 1
ATOM 3183 C CA . THR A 1 420 ? -9.758 8.275 0.482 1.00 97.06 420 THR A CA 1
ATOM 3184 C C . THR A 1 420 ? -10.126 6.861 0.029 1.00 97.06 420 THR A C 1
ATOM 3186 O O . THR A 1 420 ? -11.311 6.598 -0.184 1.00 97.06 420 THR A O 1
ATOM 3189 N N . SER A 1 421 ? -9.170 5.927 -0.040 1.00 96.38 421 SER A N 1
ATOM 3190 C CA . SER A 1 421 ? -9.473 4.528 -0.372 1.00 96.38 421 SER A CA 1
ATOM 3191 C C . SER A 1 421 ? -10.262 3.842 0.751 1.00 96.38 421 SER A C 1
ATOM 3193 O O . SER A 1 421 ? -11.232 3.131 0.482 1.00 96.38 421 SER A O 1
ATOM 3195 N N . PHE A 1 422 ? -9.962 4.158 2.016 1.00 97.06 422 PHE A N 1
ATOM 3196 C CA . PHE A 1 422 ? -10.788 3.745 3.155 1.00 97.06 422 PHE A CA 1
ATOM 3197 C C . PHE A 1 422 ? -12.201 4.309 3.063 1.00 97.06 422 PHE A C 1
ATOM 3199 O O . PHE A 1 422 ? -13.172 3.580 3.251 1.00 97.06 422 PHE A O 1
ATOM 3206 N N . THR A 1 423 ? -12.336 5.586 2.705 1.00 96.06 423 THR A N 1
ATOM 3207 C CA . THR A 1 423 ? -13.651 6.207 2.499 1.00 96.06 423 THR A CA 1
ATOM 3208 C C . THR A 1 423 ? -14.447 5.500 1.397 1.00 96.06 423 THR A C 1
ATOM 3210 O O . THR A 1 423 ? -15.652 5.298 1.560 1.00 96.06 423 THR A O 1
ATOM 3213 N N . LEU A 1 424 ? -13.799 5.077 0.304 1.00 96.31 424 LEU A N 1
ATOM 3214 C CA . LEU A 1 424 ? -14.445 4.287 -0.746 1.00 96.31 424 LEU A CA 1
ATOM 3215 C C . LEU A 1 424 ? -14.930 2.928 -0.219 1.00 96.31 424 LEU A C 1
ATOM 3217 O O . LEU A 1 424 ? -16.088 2.573 -0.448 1.00 96.31 424 LEU A O 1
ATOM 3221 N N . GLY A 1 425 ? -14.089 2.203 0.523 1.00 94.94 425 GLY A N 1
ATOM 3222 C CA . GLY A 1 425 ? -14.471 0.922 1.125 1.00 94.94 425 GLY A CA 1
ATOM 3223 C C . GLY A 1 425 ? -15.594 1.058 2.156 1.00 94.94 425 GLY A C 1
ATOM 3224 O O . GLY A 1 425 ? -16.512 0.245 2.185 1.00 94.94 425 GLY A O 1
ATOM 3225 N N . TYR A 1 426 ? -15.607 2.133 2.951 1.00 94.81 426 TYR A N 1
ATOM 3226 C CA . TYR A 1 426 ? -16.692 2.407 3.902 1.00 94.81 426 TYR A CA 1
ATOM 3227 C C . TYR A 1 426 ? -18.031 2.699 3.222 1.00 94.81 426 TYR A C 1
ATOM 3229 O O . TYR A 1 426 ? -19.075 2.385 3.787 1.00 94.81 426 TYR A O 1
ATOM 3237 N N . ARG A 1 427 ? -18.017 3.286 2.019 1.00 94.25 427 ARG A N 1
ATOM 3238 C CA . ARG A 1 427 ? -19.228 3.506 1.210 1.00 94.25 427 ARG A CA 1
ATOM 3239 C C . ARG A 1 427 ? -19.730 2.226 0.541 1.00 94.25 427 ARG A C 1
ATOM 3241 O O . ARG A 1 427 ? -20.899 2.161 0.185 1.00 94.25 427 ARG A O 1
ATOM 3248 N N . ASN A 1 428 ? -18.867 1.221 0.397 1.00 93.00 428 ASN A N 1
ATOM 3249 C CA . ASN A 1 428 ? -19.173 -0.047 -0.259 1.00 93.00 428 ASN A CA 1
ATOM 3250 C C . ASN A 1 428 ? -18.779 -1.231 0.649 1.00 93.00 428 ASN A C 1
ATOM 3252 O O . ASN A 1 428 ? -17.908 -2.024 0.307 1.00 93.00 428 ASN A O 1
ATOM 3256 N N . PRO A 1 429 ? -19.389 -1.385 1.835 1.00 90.19 429 PRO A N 1
ATOM 3257 C CA . PRO A 1 429 ? -18.929 -2.370 2.815 1.00 90.19 429 PRO A CA 1
ATOM 3258 C C . PRO A 1 429 ? -19.113 -3.823 2.354 1.00 90.19 429 PRO A C 1
ATOM 3260 O O . PRO A 1 429 ? -18.357 -4.693 2.778 1.00 90.19 429 PRO A O 1
ATOM 3263 N N . THR A 1 430 ? -20.094 -4.089 1.485 1.00 89.25 430 THR A N 1
ATOM 3264 C CA . THR A 1 430 ? -20.363 -5.422 0.924 1.00 89.25 430 THR A CA 1
ATOM 3265 C C . THR A 1 430 ? -19.225 -5.912 0.037 1.00 89.25 430 THR A C 1
ATOM 3267 O O . THR A 1 430 ? -18.760 -7.032 0.217 1.00 89.25 430 THR A O 1
ATOM 3270 N N . VAL A 1 431 ? -18.740 -5.068 -0.877 1.00 89.62 431 VAL A N 1
ATOM 3271 C CA . VAL A 1 431 ? -17.757 -5.485 -1.893 1.00 89.62 431 VAL A CA 1
ATOM 3272 C C . VAL A 1 431 ? -16.385 -5.769 -1.284 1.00 89.62 431 VAL A C 1
ATOM 3274 O O . VAL A 1 431 ? -15.606 -6.530 -1.837 1.00 89.62 431 VAL A O 1
ATOM 3277 N N . MET A 1 432 ? -16.095 -5.237 -0.092 1.00 91.69 432 MET A N 1
ATOM 3278 C CA . MET A 1 432 ? -14.858 -5.535 0.641 1.00 91.69 432 MET A CA 1
ATOM 3279 C C . MET A 1 432 ? -14.673 -7.034 0.926 1.00 91.69 432 MET A C 1
ATOM 3281 O O . MET A 1 432 ? -13.543 -7.476 1.144 1.00 91.69 432 MET A O 1
ATOM 3285 N N . TRP A 1 433 ? -15.761 -7.809 0.913 1.00 92.50 433 TRP A N 1
ATOM 3286 C CA . TRP A 1 433 ? -15.767 -9.249 1.177 1.00 92.50 433 TRP A CA 1
ATOM 3287 C C . TRP A 1 433 ? -15.690 -10.112 -0.084 1.00 92.50 433 TRP A C 1
ATOM 3289 O O . TRP A 1 433 ? -15.570 -11.334 0.034 1.00 92.50 433 TRP A O 1
ATOM 3299 N N . ASP A 1 434 ? -15.655 -9.497 -1.269 1.00 91.88 434 ASP A N 1
ATOM 3300 C CA . ASP A 1 434 ? -15.258 -10.158 -2.511 1.00 91.88 434 ASP A CA 1
ATOM 3301 C C . ASP A 1 434 ? -13.732 -10.312 -2.523 1.00 91.88 434 ASP A C 1
ATOM 3303 O O . ASP A 1 434 ? -12.993 -9.553 -3.148 1.00 91.88 434 ASP A O 1
ATOM 3307 N N . LEU A 1 435 ? -13.248 -11.271 -1.731 1.00 91.25 435 LEU A N 1
ATOM 3308 C CA . LEU A 1 435 ? -11.827 -11.445 -1.444 1.00 91.25 435 LEU A CA 1
ATOM 3309 C C . LEU A 1 435 ? -11.013 -11.793 -2.703 1.00 91.25 435 LEU A C 1
ATOM 3311 O O . LEU A 1 435 ? -11.481 -12.552 -3.562 1.00 91.25 435 LEU A O 1
ATOM 3315 N N . PRO A 1 436 ? -9.759 -11.310 -2.795 1.00 90.25 436 PRO A N 1
ATOM 3316 C CA . PRO A 1 436 ? -8.925 -11.545 -3.960 1.00 90.25 436 PRO A CA 1
ATOM 3317 C C . PRO A 1 436 ? -8.631 -13.036 -4.150 1.00 90.25 436 PRO A C 1
ATOM 3319 O O . PRO A 1 436 ? -8.313 -13.771 -3.210 1.00 90.25 436 PRO A O 1
ATOM 3322 N N . LYS A 1 437 ? -8.699 -13.484 -5.407 1.00 87.19 437 LYS A N 1
ATOM 3323 C CA . LYS A 1 437 ? -8.247 -14.820 -5.810 1.00 87.19 437 LYS A CA 1
ATOM 3324 C C . LYS A 1 437 ? -6.720 -14.834 -5.913 1.00 87.19 437 LYS A C 1
ATOM 3326 O O . LYS A 1 437 ? -6.143 -13.817 -6.293 1.00 87.19 437 LYS A O 1
ATOM 3331 N N . PRO A 1 438 ? -6.043 -15.965 -5.651 1.00 78.88 438 PRO A N 1
ATOM 3332 C CA . PRO A 1 438 ? -4.594 -16.026 -5.796 1.00 78.88 438 PRO A CA 1
ATOM 3333 C C . PRO A 1 438 ? -4.146 -15.623 -7.208 1.00 78.88 438 PRO A C 1
ATOM 3335 O O . PRO A 1 438 ? -4.652 -16.180 -8.180 1.00 78.88 438 PRO A O 1
ATOM 3338 N N . LEU A 1 439 ? -3.184 -14.696 -7.306 1.00 80.94 439 LEU A N 1
ATOM 3339 C CA . LEU A 1 439 ? -2.635 -14.212 -8.586 1.00 80.94 439 LEU A CA 1
ATOM 3340 C C . LEU A 1 439 ? -2.085 -15.336 -9.456 1.00 80.94 439 LEU A C 1
ATOM 3342 O O . LEU A 1 439 ? -2.243 -15.340 -10.671 1.00 80.94 439 LEU A O 1
ATOM 3346 N N . VAL A 1 440 ? -1.421 -16.287 -8.805 1.00 72.31 440 VAL A N 1
ATOM 3347 C CA . VAL A 1 440 ? -0.759 -17.412 -9.444 1.00 72.31 440 VAL A CA 1
ATOM 3348 C C . VAL A 1 440 ? -1.264 -18.706 -8.784 1.00 72.31 440 VAL A C 1
ATOM 3350 O O . VAL A 1 440 ? -1.298 -18.780 -7.544 1.00 72.31 440 VAL A O 1
ATOM 3353 N N . PRO A 1 441 ? -1.671 -19.732 -9.563 1.00 72.62 441 PRO A N 1
ATOM 3354 C CA . PRO A 1 441 ? -2.046 -21.043 -9.028 1.00 72.62 441 PRO A CA 1
ATOM 3355 C C . PRO A 1 441 ? -0.943 -21.643 -8.146 1.00 72.62 441 PRO A C 1
ATOM 3357 O O . PRO A 1 441 ? 0.239 -21.434 -8.401 1.00 72.62 441 PRO A O 1
ATOM 3360 N N . ALA A 1 442 ? -1.316 -22.405 -7.110 1.00 71.00 442 ALA A N 1
ATOM 3361 C CA . ALA A 1 442 ? -0.359 -22.942 -6.127 1.00 71.00 442 ALA A CA 1
ATOM 3362 C C . ALA A 1 442 ? 0.701 -23.873 -6.742 1.00 71.00 442 ALA A C 1
ATOM 3364 O O . ALA A 1 442 ? 1.792 -24.008 -6.204 1.00 71.00 442 ALA A O 1
ATOM 3365 N N . ASN A 1 443 ? 0.354 -24.508 -7.857 1.00 72.50 443 ASN A N 1
ATOM 3366 C CA . ASN A 1 443 ? 1.169 -25.439 -8.627 1.00 72.50 443 ASN A CA 1
ATOM 3367 C C . ASN A 1 443 ? 1.819 -24.789 -9.860 1.00 72.50 443 ASN A C 1
ATOM 3369 O O . ASN A 1 443 ? 2.325 -25.497 -10.725 1.00 72.50 443 ASN A O 1
ATOM 3373 N N . SER A 1 444 ? 1.746 -23.463 -9.996 1.00 68.69 444 SER A N 1
ATOM 3374 C CA . SER A 1 444 ? 2.314 -22.791 -11.159 1.00 68.69 444 SER A CA 1
ATOM 3375 C C . SER A 1 444 ? 3.842 -22.764 -11.081 1.00 68.69 444 SER A C 1
ATOM 3377 O O . SER A 1 444 ? 4.372 -22.316 -10.059 1.00 68.69 444 SER A O 1
ATOM 3379 N N . PRO A 1 445 ? 4.554 -23.100 -12.173 1.00 65.12 445 PRO A N 1
ATOM 3380 C CA . PRO A 1 445 ? 6.008 -22.960 -12.239 1.00 65.12 445 PRO A CA 1
ATOM 3381 C C . PRO A 1 445 ? 6.467 -21.499 -12.093 1.00 65.12 445 PRO A C 1
ATOM 3383 O O . PRO A 1 445 ? 7.611 -21.249 -11.734 1.00 65.12 445 PRO A O 1
ATOM 3386 N N . LEU A 1 446 ? 5.579 -20.513 -12.290 1.00 65.19 446 LEU A N 1
ATOM 3387 C CA . LEU A 1 446 ? 5.871 -19.095 -12.029 1.00 65.19 446 LEU A CA 1
ATOM 3388 C C . LEU A 1 446 ? 6.194 -18.805 -10.557 1.00 65.19 446 LEU A C 1
ATOM 3390 O O . LEU A 1 446 ? 6.857 -17.814 -10.270 1.00 65.19 446 LEU A O 1
ATOM 3394 N N . LEU A 1 447 ? 5.752 -19.655 -9.623 1.00 63.38 447 LEU A N 1
ATOM 3395 C CA . LEU A 1 447 ? 6.128 -19.532 -8.212 1.00 63.38 447 LEU A CA 1
ATOM 3396 C C . LEU A 1 447 ? 7.573 -19.977 -7.940 1.00 63.38 447 LEU A C 1
ATOM 3398 O O . LEU A 1 447 ? 8.121 -19.601 -6.903 1.00 63.38 447 LEU A O 1
ATOM 3402 N N . ASP A 1 448 ? 8.159 -20.761 -8.849 1.00 66.31 448 ASP A N 1
ATOM 3403 C CA . ASP A 1 448 ? 9.508 -21.335 -8.768 1.00 66.31 448 ASP A CA 1
ATOM 3404 C C . ASP A 1 448 ? 10.520 -20.638 -9.684 1.00 66.31 448 ASP A C 1
ATOM 3406 O O . ASP A 1 448 ? 11.715 -20.698 -9.425 1.00 66.31 448 ASP A O 1
ATOM 3410 N N . LEU A 1 449 ? 10.054 -19.938 -10.722 1.00 55.91 449 LEU A N 1
ATOM 3411 C CA . LEU A 1 449 ? 10.882 -19.295 -11.753 1.00 55.91 449 LEU A CA 1
ATOM 3412 C C . LEU A 1 449 ? 11.802 -18.162 -11.252 1.00 55.91 449 LEU A C 1
ATOM 3414 O O . LEU A 1 449 ? 12.513 -17.570 -12.055 1.00 55.91 449 LEU A O 1
ATOM 3418 N N . LEU A 1 450 ? 11.804 -17.858 -9.952 1.00 51.03 450 LEU A N 1
ATOM 3419 C CA . LEU A 1 450 ? 12.600 -16.789 -9.339 1.00 51.03 450 LEU A CA 1
ATOM 3420 C C . LEU A 1 450 ? 13.335 -17.234 -8.058 1.00 51.03 450 LEU A C 1
ATOM 3422 O O . LEU A 1 450 ? 13.650 -16.381 -7.226 1.00 51.03 450 LEU A O 1
ATOM 3426 N N . ALA A 1 451 ? 13.533 -18.544 -7.865 1.00 40.62 451 ALA A N 1
ATOM 3427 C CA . ALA A 1 451 ? 14.322 -19.091 -6.756 1.00 40.62 451 ALA A CA 1
ATOM 3428 C C . ALA A 1 451 ? 15.832 -18.934 -6.981 1.00 40.62 451 ALA A C 1
ATOM 3430 O O . ALA A 1 451 ? 16.275 -19.109 -8.139 1.00 40.62 451 ALA A O 1
#

Organism: NCBI:txid394095

Radius of gyration: 25.18 Å; Cα contacts (8 Å, |Δi|>4): 659; chains: 1; bounding box: 80×70×67 Å

Nearest PDB structures (foldseek):
  1is2-assembly1_B  TM=1.359E-01  e=1.910E+00  Rattus norvegicus
  5xah-assembly1_A  TM=1.479E-01  e=6.054E+00  Homo sapiens
  8tte-assembly1_A  TM=1.219E-01  e=5.299E+00  Staphylococcus aureus

Solvent-accessible surface area (backbone atoms only — not comparable to full-atom values): 24941 Å² total; per-residue (Å²): 134,87,84,88,86,86,86,83,84,91,80,85,90,80,82,89,83,85,82,83,91,77,87,83,86,80,82,81,81,80,80,81,67,80,74,72,61,56,75,71,49,78,78,61,83,68,75,76,83,71,96,72,80,81,62,65,84,69,84,64,90,70,28,62,64,48,37,37,52,52,50,27,55,48,30,48,56,49,19,53,54,57,46,33,63,61,28,79,83,41,48,92,80,45,58,56,94,52,65,65,46,53,44,47,50,45,25,32,55,42,48,46,44,39,30,42,40,50,9,19,52,51,16,49,52,43,45,62,49,44,76,78,43,83,68,94,40,49,68,56,48,32,57,78,72,66,53,56,69,70,38,33,56,33,14,53,53,45,18,53,49,21,40,76,67,69,40,55,64,66,40,16,30,21,53,12,36,33,53,25,47,49,48,45,70,56,50,74,43,66,37,41,33,51,55,31,28,50,44,50,42,54,47,44,76,71,21,41,66,88,50,66,58,46,12,43,45,16,47,30,50,37,53,33,48,32,44,40,51,22,52,51,37,32,42,54,52,58,49,25,49,50,51,41,49,53,56,52,54,74,75,56,68,86,84,48,34,69,51,35,37,73,71,56,82,49,88,81,34,47,48,68,42,10,40,52,48,34,66,63,49,69,78,41,54,82,47,84,75,56,70,72,62,51,69,81,75,40,68,86,46,43,54,44,8,38,40,45,18,20,53,18,33,44,46,45,27,43,70,41,100,47,66,68,65,19,37,30,29,36,50,35,22,28,35,33,48,49,44,32,36,51,67,59,47,26,35,49,40,32,58,48,99,66,83,58,82,66,36,46,60,51,42,59,52,33,29,37,46,28,36,28,39,59,42,54,44,42,85,47,76,43,47,40,40,64,57,30,66,76,46,82,76,87,79,84,49,88,71,56,36,58,31,62,80,42,32,60,46,38,56,84,56,34,51,64,55,52,56,50,49,50,51,53,42,64,76,39,46,52,36,43,41,49,65,76,73,76,94,62,63,95,85,40,65,79,57,56,75,70,111